Protein AF-A0A939UIE0-F1 (afdb_monomer)

Structure (mmCIF, N/CA/C/O backbone):
data_AF-A0A939UIE0-F1
#
_entry.id   AF-A0A939UIE0-F1
#
loop_
_atom_site.group_PDB
_atom_site.id
_atom_site.type_symbol
_atom_site.label_atom_id
_atom_site.label_alt_id
_atom_site.label_comp_id
_atom_site.label_asym_id
_atom_site.label_entity_id
_atom_site.label_seq_id
_atom_site.pdbx_PDB_ins_code
_atom_site.Cartn_x
_atom_site.Cartn_y
_atom_site.Cartn_z
_atom_site.occupancy
_atom_site.B_iso_or_equiv
_atom_site.auth_seq_id
_atom_site.auth_comp_id
_atom_site.auth_asym_id
_atom_site.auth_atom_id
_atom_site.pdbx_PDB_model_num
ATOM 1 N N . MET A 1 1 ? 68.648 39.981 -64.982 1.00 43.91 1 MET A N 1
ATOM 2 C CA . MET A 1 1 ? 68.467 39.351 -63.657 1.00 43.91 1 MET A CA 1
ATOM 3 C C . MET A 1 1 ? 67.020 39.557 -63.240 1.00 43.91 1 MET A C 1
ATOM 5 O O . MET A 1 1 ? 66.694 40.631 -62.765 1.00 43.91 1 MET A O 1
ATOM 9 N N . GLU A 1 2 ? 66.158 38.562 -63.434 1.00 38.62 2 GLU A N 1
ATOM 10 C CA . GLU A 1 2 ? 64.819 38.537 -62.831 1.00 38.62 2 GLU A CA 1
ATOM 11 C C . GLU A 1 2 ? 64.709 37.262 -61.993 1.00 38.62 2 GLU A C 1
ATOM 13 O O . GLU A 1 2 ? 64.801 36.149 -62.512 1.00 38.62 2 GLU A O 1
ATOM 18 N N . LYS A 1 3 ? 64.583 37.426 -60.673 1.00 42.16 3 LYS A N 1
ATOM 19 C CA . LYS A 1 3 ? 64.311 36.334 -59.735 1.00 42.16 3 LYS A CA 1
ATOM 20 C C . LYS A 1 3 ? 62.809 36.043 -59.764 1.00 42.16 3 LYS A C 1
ATOM 22 O O . LYS A 1 3 ? 62.027 36.833 -59.247 1.00 42.16 3 LYS A O 1
ATOM 27 N N . LYS A 1 4 ? 62.412 34.894 -60.318 1.00 43.56 4 LYS A N 1
ATOM 28 C CA . LYS A 1 4 ? 61.080 34.313 -60.087 1.00 43.56 4 LYS A CA 1
ATOM 29 C C . LYS A 1 4 ? 61.020 33.780 -58.653 1.00 43.56 4 LYS A C 1
ATOM 31 O O . LYS A 1 4 ? 61.807 32.904 -58.299 1.00 43.56 4 LYS A O 1
ATOM 36 N N . SER A 1 5 ? 60.111 34.307 -57.831 1.00 42.16 5 SER A N 1
ATOM 37 C CA . SER A 1 5 ? 59.773 33.707 -56.540 1.00 42.16 5 SER A CA 1
ATOM 38 C C . SER A 1 5 ? 58.795 32.550 -56.762 1.00 42.16 5 SER A C 1
ATOM 40 O O . SER A 1 5 ? 57.800 32.678 -57.473 1.00 42.16 5 SER A O 1
ATOM 42 N N . ALA A 1 6 ? 59.110 31.391 -56.188 1.00 50.53 6 ALA A N 1
ATOM 43 C CA . ALA A 1 6 ? 58.202 30.258 -56.107 1.00 50.53 6 ALA A CA 1
ATOM 44 C C . ALA A 1 6 ? 57.393 30.377 -54.810 1.00 50.53 6 ALA A C 1
ATOM 46 O O . ALA A 1 6 ? 57.967 30.451 -53.723 1.00 50.53 6 ALA A O 1
ATOM 47 N N . THR A 1 7 ? 56.067 30.404 -54.911 1.00 41.59 7 THR A N 1
ATOM 48 C CA . THR A 1 7 ? 55.159 30.274 -53.767 1.00 41.59 7 THR A CA 1
ATOM 49 C C . THR A 1 7 ? 54.921 28.789 -53.456 1.00 41.59 7 THR A C 1
ATOM 51 O O . THR A 1 7 ? 54.685 28.003 -54.375 1.00 41.59 7 THR A O 1
ATOM 54 N N . PRO A 1 8 ? 54.979 28.357 -52.180 1.00 45.16 8 PRO A N 1
ATOM 55 C CA . PRO A 1 8 ? 54.772 26.961 -51.820 1.00 45.16 8 PRO A CA 1
ATOM 56 C C . PRO A 1 8 ? 53.276 26.626 -51.783 1.00 45.16 8 PRO A C 1
ATOM 58 O O . PRO A 1 8 ? 52.471 27.311 -51.150 1.00 45.16 8 PRO A O 1
ATOM 61 N N . ASN A 1 9 ? 52.911 25.536 -52.452 1.00 45.91 9 ASN A N 1
ATOM 62 C CA . ASN A 1 9 ? 51.557 24.999 -52.497 1.00 45.91 9 ASN A CA 1
ATOM 63 C C . ASN A 1 9 ? 51.215 24.339 -51.144 1.00 45.91 9 ASN A C 1
ATOM 65 O O . ASN A 1 9 ? 51.617 23.206 -50.879 1.00 45.91 9 ASN A O 1
ATOM 69 N N . LYS A 1 10 ? 50.503 25.048 -50.258 1.00 50.25 10 LYS A N 1
ATOM 70 C CA . LYS A 1 10 ? 49.969 24.478 -49.009 1.00 50.25 10 LYS A CA 1
ATOM 71 C C . LYS A 1 10 ? 48.769 23.580 -49.333 1.00 50.25 10 LYS A C 1
ATOM 73 O O . LYS A 1 10 ? 47.636 24.057 -49.376 1.00 50.25 10 LYS A O 1
ATOM 78 N N . ARG A 1 11 ? 48.996 22.274 -49.517 1.00 52.44 11 ARG A N 1
ATOM 79 C CA . ARG A 1 11 ? 47.924 21.277 -49.342 1.00 52.44 11 ARG A CA 1
ATOM 80 C C . ARG A 1 11 ? 47.427 21.397 -47.900 1.00 52.44 11 ARG A C 1
ATOM 82 O O . ARG A 1 11 ? 48.197 21.180 -46.970 1.00 52.44 11 ARG A O 1
ATOM 89 N N . LYS A 1 12 ? 46.170 21.808 -47.719 1.00 55.34 12 LYS A N 1
ATOM 90 C CA . LYS A 1 12 ? 45.514 21.799 -46.409 1.00 55.34 12 LYS A CA 1
ATOM 91 C C . LYS A 1 12 ? 45.376 20.341 -45.982 1.00 55.34 12 LYS A C 1
ATOM 93 O O . LYS A 1 12 ? 44.752 19.549 -46.681 1.00 55.34 12 LYS A O 1
ATOM 98 N N . ASP A 1 13 ? 46.019 19.991 -44.879 1.00 61.31 13 ASP A N 1
ATOM 99 C CA . ASP A 1 13 ? 45.935 18.662 -44.295 1.00 61.31 13 ASP A CA 1
ATOM 100 C C . ASP A 1 13 ? 44.546 18.501 -43.660 1.00 61.31 13 ASP A C 1
ATOM 102 O O . ASP A 1 13 ? 44.267 18.990 -42.566 1.00 61.31 13 ASP A O 1
ATOM 106 N N . HIS A 1 14 ? 43.625 17.904 -44.416 1.00 68.06 14 HIS A N 1
ATOM 107 C CA . HIS A 1 14 ? 42.239 17.686 -43.998 1.00 68.06 14 HIS A CA 1
ATOM 108 C C . HIS A 1 14 ? 42.095 16.510 -43.020 1.00 68.06 14 HIS A C 1
ATOM 110 O O . HIS A 1 14 ? 40.995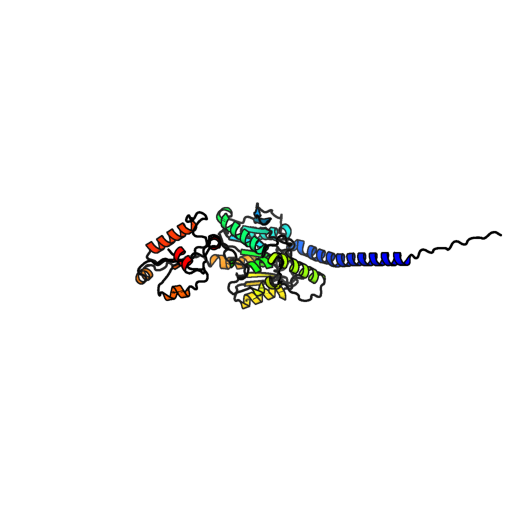 16.257 -42.533 1.00 68.06 14 HIS A O 1
ATOM 116 N N . THR A 1 15 ? 43.192 15.824 -42.690 1.00 71.62 15 THR A N 1
ATOM 117 C CA . THR A 1 15 ? 43.199 14.627 -41.842 1.00 71.62 15 THR A CA 1
ATOM 118 C C . THR A 1 15 ? 42.627 14.909 -40.452 1.00 71.62 15 THR A C 1
ATOM 120 O O . THR A 1 15 ? 41.775 14.163 -39.982 1.00 71.62 15 THR A O 1
ATOM 123 N N . ALA A 1 16 ? 42.988 16.034 -39.827 1.00 67.44 16 ALA A N 1
ATOM 124 C CA . ALA A 1 16 ? 42.465 16.404 -38.508 1.00 67.44 16 ALA A CA 1
ATOM 125 C C . ALA A 1 16 ? 40.949 16.681 -38.520 1.00 67.44 16 ALA A C 1
ATOM 127 O O . ALA A 1 16 ? 40.236 16.300 -37.593 1.00 67.44 16 ALA A O 1
ATOM 128 N N . LEU A 1 17 ? 40.442 17.299 -39.592 1.00 71.12 17 LEU A N 1
ATOM 129 C CA . LEU A 1 17 ? 39.013 17.579 -39.750 1.00 71.12 17 LEU A CA 1
ATOM 130 C C . LEU A 1 17 ? 38.220 16.288 -39.996 1.00 71.12 17 LEU A C 1
ATOM 132 O O . LEU A 1 17 ? 37.138 16.115 -39.444 1.00 71.12 17 LEU A O 1
ATOM 136 N N . ILE A 1 18 ? 38.776 15.365 -40.785 1.00 76.31 18 ILE A N 1
ATOM 137 C CA . ILE A 1 18 ? 38.171 14.056 -41.061 1.00 76.31 18 ILE A CA 1
ATOM 138 C C . ILE A 1 18 ? 38.116 13.205 -39.786 1.00 76.31 18 ILE A C 1
ATOM 140 O O . ILE A 1 18 ? 37.085 12.592 -39.514 1.00 76.31 18 ILE A O 1
ATOM 144 N N . VAL A 1 19 ? 39.174 13.208 -38.969 1.00 76.44 19 VAL A N 1
ATOM 145 C CA . VAL A 1 19 ? 39.199 12.500 -37.677 1.00 76.44 19 VAL A CA 1
ATOM 146 C C . VAL A 1 19 ? 38.157 13.076 -36.714 1.00 76.44 19 VAL A C 1
ATOM 148 O O . VAL A 1 19 ? 37.405 12.315 -36.110 1.00 76.44 19 VAL A O 1
ATOM 151 N N . LEU A 1 20 ? 38.043 14.405 -36.624 1.00 71.31 20 LEU A N 1
ATOM 152 C CA . LEU A 1 20 ? 37.055 15.062 -35.763 1.00 71.31 20 LEU A CA 1
ATOM 153 C C . LEU A 1 20 ? 35.611 14.761 -36.194 1.00 71.31 20 LEU A C 1
ATOM 155 O O . LEU A 1 20 ? 34.770 14.448 -35.354 1.00 71.31 20 LEU A O 1
ATOM 159 N N . LEU A 1 21 ? 35.324 14.817 -37.498 1.00 72.50 21 LEU A N 1
ATOM 160 C CA . LEU A 1 21 ? 34.000 14.491 -38.036 1.00 72.50 21 LEU A CA 1
ATOM 161 C C . LEU A 1 21 ? 33.652 13.011 -37.841 1.00 72.50 21 LEU A C 1
ATOM 163 O O . LEU A 1 21 ? 32.510 12.696 -37.522 1.00 72.50 21 LEU A O 1
ATOM 167 N N . SER A 1 22 ? 34.634 12.115 -37.969 1.00 76.25 22 SER A N 1
ATOM 168 C CA . SER A 1 22 ? 34.445 10.679 -37.724 1.00 76.25 22 SER A CA 1
ATOM 169 C C . SER A 1 22 ? 34.172 10.390 -36.245 1.00 76.25 22 SER A C 1
ATOM 171 O O . SER A 1 22 ? 33.303 9.583 -35.929 1.00 76.25 22 SER A O 1
ATOM 173 N N . PHE A 1 23 ? 34.856 11.090 -35.334 1.00 80.06 23 PHE A N 1
ATOM 174 C CA . PHE A 1 23 ? 34.614 10.987 -33.894 1.00 80.06 23 PHE A CA 1
ATOM 175 C C . PHE A 1 23 ? 33.228 11.520 -33.509 1.00 80.06 23 PHE A C 1
ATOM 177 O O . PHE A 1 23 ? 32.489 10.846 -32.800 1.00 80.06 23 PHE A O 1
ATOM 184 N N . LEU A 1 24 ? 32.827 12.685 -34.030 1.00 71.88 24 LEU A N 1
ATOM 185 C CA . LEU A 1 24 ? 31.486 13.237 -33.804 1.00 71.88 24 LEU A CA 1
ATOM 186 C C . LEU A 1 24 ? 30.391 12.323 -34.364 1.00 71.88 24 LEU A C 1
ATOM 188 O O . LEU A 1 24 ? 29.389 12.102 -33.693 1.00 71.88 24 LEU A O 1
ATOM 192 N N . ALA A 1 25 ? 30.591 11.747 -35.552 1.00 69.44 25 ALA A N 1
ATOM 193 C CA . ALA A 1 25 ? 29.661 10.778 -36.123 1.00 69.44 25 ALA A CA 1
ATOM 194 C C . ALA A 1 25 ? 29.561 9.507 -35.265 1.00 69.44 25 ALA A C 1
ATOM 196 O O . ALA A 1 25 ? 28.459 9.011 -35.059 1.00 69.44 25 ALA A O 1
ATOM 197 N N . ALA A 1 26 ? 30.677 9.016 -34.716 1.00 69.00 26 ALA A N 1
ATOM 198 C CA . ALA A 1 26 ? 30.684 7.874 -33.803 1.00 69.00 26 ALA A CA 1
ATOM 199 C C . ALA A 1 26 ? 29.978 8.185 -32.475 1.00 69.00 26 ALA A C 1
ATOM 201 O O . ALA A 1 26 ? 29.228 7.349 -31.987 1.00 69.00 26 ALA A O 1
ATOM 202 N N . VAL A 1 27 ? 30.152 9.389 -31.919 1.00 68.56 27 VAL A N 1
ATOM 203 C CA . VAL A 1 27 ? 29.450 9.834 -30.702 1.00 68.56 27 VAL A CA 1
ATOM 204 C C . VAL A 1 27 ? 27.955 9.999 -30.960 1.00 68.56 27 VAL A C 1
ATOM 206 O O . VAL A 1 27 ? 27.151 9.527 -30.168 1.00 68.56 27 VAL A O 1
ATOM 209 N N . VAL A 1 28 ? 27.557 10.612 -32.077 1.00 64.44 28 VAL A N 1
ATOM 210 C CA . VAL A 1 28 ? 26.140 10.748 -32.451 1.00 64.44 28 VAL A CA 1
ATOM 211 C C . VAL A 1 28 ? 25.520 9.380 -32.723 1.00 64.44 28 VAL A C 1
ATOM 213 O O . VAL A 1 28 ? 24.414 9.122 -32.264 1.00 64.44 28 VAL A O 1
ATOM 216 N N . TRP A 1 29 ? 26.227 8.479 -33.406 1.00 58.03 29 TRP A N 1
ATOM 217 C CA . TRP A 1 29 ? 25.766 7.109 -33.624 1.00 58.03 29 TRP A CA 1
ATOM 218 C C . TRP A 1 29 ? 25.666 6.335 -32.308 1.00 58.03 29 TRP A C 1
ATOM 220 O O . TRP A 1 29 ? 24.660 5.680 -32.079 1.00 58.03 29 TRP A O 1
ATOM 230 N N . TYR A 1 30 ? 26.635 6.479 -31.402 1.00 60.88 30 TYR A N 1
ATOM 231 C CA . TYR A 1 30 ? 26.580 5.910 -30.056 1.00 60.88 30 TYR A CA 1
ATOM 232 C C . TYR A 1 30 ? 25.401 6.467 -29.254 1.00 60.88 30 TYR A C 1
ATOM 234 O O . TYR A 1 30 ? 24.672 5.692 -28.657 1.00 60.88 30 TYR A O 1
ATOM 242 N N . ILE A 1 31 ? 25.135 7.775 -29.303 1.00 59.53 31 ILE A N 1
ATOM 243 C CA . ILE A 1 31 ? 23.958 8.384 -28.668 1.00 59.53 31 ILE A CA 1
ATOM 244 C C . ILE A 1 31 ? 22.672 7.856 -29.306 1.00 59.53 31 ILE A C 1
ATOM 246 O O . ILE A 1 31 ? 21.764 7.495 -28.579 1.00 59.53 31 ILE A O 1
ATOM 250 N N . ILE A 1 32 ? 22.578 7.744 -30.634 1.00 57.12 32 ILE A N 1
ATOM 251 C CA . ILE A 1 32 ? 21.391 7.202 -31.318 1.00 57.12 32 ILE A CA 1
ATOM 252 C C . ILE A 1 32 ? 21.191 5.720 -30.992 1.00 57.12 32 ILE A C 1
ATOM 254 O O . ILE A 1 32 ? 20.056 5.296 -30.813 1.00 57.12 32 ILE A O 1
ATOM 258 N N . VAL A 1 33 ? 22.260 4.932 -30.890 1.00 52.91 33 VAL A N 1
ATOM 259 C CA . VAL A 1 33 ? 22.197 3.521 -30.497 1.00 52.91 33 VAL A CA 1
ATOM 260 C C . VAL A 1 33 ? 21.832 3.409 -29.021 1.00 52.91 33 VAL A C 1
ATOM 262 O O . VAL A 1 33 ? 20.896 2.696 -28.704 1.00 52.91 33 VAL A O 1
ATOM 265 N N . CYS A 1 34 ? 22.456 4.157 -28.114 1.00 46.97 34 CYS A N 1
ATOM 266 C CA . CYS A 1 34 ? 22.092 4.172 -26.697 1.00 46.97 34 CYS A CA 1
ATOM 267 C C . CYS A 1 34 ? 20.659 4.677 -26.482 1.00 46.97 34 CYS A C 1
ATOM 269 O O . CYS A 1 34 ? 19.905 4.060 -25.736 1.00 46.97 34 CYS A O 1
ATOM 271 N N . CYS A 1 35 ? 20.241 5.739 -27.173 1.00 48.47 35 CYS A N 1
ATOM 272 C CA . CYS A 1 35 ? 18.873 6.249 -27.140 1.00 48.47 35 CYS A CA 1
ATOM 273 C C . CYS A 1 35 ? 17.898 5.281 -27.812 1.00 48.47 35 CYS A C 1
ATOM 275 O O . CYS A 1 35 ? 16.803 5.120 -27.314 1.00 48.47 35 CYS A O 1
ATOM 277 N N . GLY A 1 36 ? 18.261 4.603 -28.901 1.00 41.66 36 GLY A N 1
ATOM 278 C CA . GLY A 1 36 ? 17.398 3.654 -29.613 1.00 41.66 36 GLY A CA 1
ATOM 279 C C . GLY A 1 36 ? 17.245 2.314 -28.889 1.00 41.66 36 GLY A C 1
ATOM 280 O O . GLY A 1 36 ? 16.146 1.770 -28.829 1.00 41.66 36 GLY A O 1
ATOM 281 N N . VAL A 1 37 ? 18.323 1.822 -28.275 1.00 46.41 37 VAL A N 1
ATOM 282 C CA . VAL A 1 37 ? 18.352 0.622 -27.422 1.00 46.41 37 VAL A CA 1
ATOM 283 C C . VAL A 1 37 ? 17.622 0.872 -26.098 1.00 46.41 37 VAL A C 1
ATOM 285 O O . VAL A 1 37 ? 17.122 -0.075 -25.508 1.00 46.41 37 VAL A O 1
ATOM 288 N N . THR A 1 38 ? 17.474 2.127 -25.660 1.00 45.00 38 THR A N 1
ATOM 289 C CA . THR A 1 38 ? 16.629 2.494 -24.507 1.00 45.00 38 THR A CA 1
ATOM 290 C C . THR A 1 38 ? 15.185 2.829 -24.903 1.00 45.00 38 THR A C 1
ATOM 292 O O . THR A 1 38 ? 14.260 2.388 -24.229 1.00 45.00 38 THR A O 1
ATOM 295 N N . PHE A 1 39 ? 14.944 3.532 -26.017 1.00 40.16 39 PHE A N 1
ATOM 296 C CA . PHE A 1 39 ? 13.598 3.966 -26.426 1.00 40.16 39 PHE A CA 1
ATOM 297 C C . PHE A 1 39 ? 12.710 2.843 -26.953 1.00 40.16 39 PHE A C 1
ATOM 299 O O . PHE A 1 39 ? 11.522 2.829 -26.651 1.00 40.16 39 PHE A O 1
ATOM 306 N N . ILE A 1 40 ? 13.234 1.935 -27.781 1.00 40.38 40 ILE A N 1
ATOM 307 C CA . ILE A 1 40 ? 12.422 0.889 -28.424 1.00 40.38 40 ILE A CA 1
ATOM 308 C C . ILE A 1 40 ? 11.842 -0.101 -27.396 1.00 40.38 40 ILE A C 1
ATOM 310 O O . ILE A 1 40 ? 10.636 -0.343 -27.439 1.00 40.38 40 ILE A O 1
ATOM 314 N N . PRO A 1 41 ? 12.622 -0.634 -26.441 1.00 42.69 41 PRO A N 1
ATOM 315 C CA . PRO A 1 41 ? 12.074 -1.518 -25.418 1.00 42.69 41 PRO A CA 1
ATOM 316 C C . PRO A 1 41 ? 11.239 -0.766 -24.368 1.00 42.69 41 PRO A C 1
ATOM 318 O O . PRO A 1 41 ? 10.233 -1.308 -23.916 1.00 42.69 41 PRO A O 1
ATOM 321 N N . MET A 1 42 ? 11.539 0.508 -24.076 1.00 39.12 42 MET A N 1
ATOM 322 C CA . MET A 1 42 ? 10.643 1.372 -23.291 1.00 39.12 42 MET A CA 1
ATOM 323 C C . MET A 1 42 ? 9.288 1.556 -23.997 1.00 39.12 42 MET A C 1
ATOM 325 O O . MET A 1 42 ? 8.242 1.437 -23.369 1.00 39.12 42 MET A O 1
ATOM 329 N N . LEU A 1 43 ? 9.274 1.762 -25.318 1.00 35.94 43 LEU A N 1
ATOM 330 C CA . LEU A 1 43 ? 8.050 1.821 -26.124 1.00 35.94 43 LEU A CA 1
ATOM 331 C C . LEU A 1 43 ? 7.318 0.475 -26.184 1.00 35.94 43 LEU A C 1
ATOM 333 O O . LEU A 1 43 ? 6.091 0.470 -26.156 1.00 35.94 43 LEU A O 1
ATOM 337 N N . GLN A 1 44 ? 8.032 -0.654 -26.235 1.00 36.31 44 GLN A N 1
ATOM 338 C CA . GLN A 1 44 ? 7.417 -1.983 -26.188 1.00 36.31 44 GLN A CA 1
ATOM 339 C C . GLN A 1 44 ? 6.768 -2.261 -24.823 1.00 36.31 44 GLN A C 1
ATOM 341 O O . GLN A 1 44 ? 5.601 -2.654 -24.813 1.00 36.31 44 GLN A O 1
ATOM 346 N N . MET A 1 45 ? 7.430 -1.939 -23.702 1.00 41.94 45 MET A N 1
ATOM 347 C CA . MET A 1 45 ? 6.818 -1.935 -22.359 1.00 41.94 45 MET A CA 1
ATOM 348 C C . MET A 1 45 ? 5.583 -1.024 -22.293 1.00 41.94 45 MET A C 1
ATOM 350 O O . MET A 1 45 ? 4.535 -1.425 -21.797 1.00 41.94 45 MET A O 1
ATOM 354 N N . LEU A 1 46 ? 5.662 0.181 -22.866 1.00 38.59 46 LEU A N 1
ATOM 355 C CA . LEU A 1 46 ? 4.546 1.133 -22.920 1.00 38.59 46 LEU A CA 1
ATOM 356 C C . LEU A 1 46 ? 3.417 0.724 -23.892 1.00 38.59 46 LEU A C 1
ATOM 358 O O . LEU A 1 46 ? 2.347 1.342 -23.873 1.00 38.59 46 LEU A O 1
ATOM 362 N N . SER A 1 47 ? 3.644 -0.258 -24.776 1.00 36.69 47 SER A N 1
ATOM 363 C CA . SER A 1 47 ? 2.688 -0.676 -25.817 1.00 36.69 47 SER A CA 1
ATOM 364 C C . SER A 1 47 ? 1.873 -1.918 -25.453 1.00 36.69 47 SER A C 1
ATOM 366 O O . SER A 1 47 ? 0.717 -1.998 -25.860 1.00 36.69 47 SER A O 1
ATOM 368 N N . VAL A 1 48 ? 2.427 -2.848 -24.663 1.00 39.38 48 VAL A N 1
ATOM 369 C CA . VAL A 1 48 ? 1.759 -4.117 -24.310 1.00 39.38 48 VAL A CA 1
ATOM 370 C C . VAL A 1 48 ? 0.743 -3.942 -23.162 1.00 39.38 48 VAL A C 1
ATOM 372 O O . VAL A 1 48 ? -0.220 -4.697 -23.089 1.00 39.38 48 VAL A O 1
ATOM 375 N N . ASN A 1 49 ? 0.854 -2.883 -22.348 1.00 49.03 49 ASN A N 1
ATOM 376 C CA . ASN A 1 49 ? 0.014 -2.686 -21.151 1.00 49.03 49 ASN A CA 1
ATOM 377 C C . ASN A 1 49 ? -1.217 -1.787 -21.309 1.00 49.03 49 ASN A C 1
ATOM 379 O O . ASN A 1 49 ? -2.058 -1.738 -20.415 1.00 49.03 49 ASN A O 1
ATOM 383 N N . ARG A 1 50 ? -1.380 -1.061 -22.425 1.00 49.59 50 ARG A N 1
ATOM 384 C CA . ARG A 1 50 ? -2.466 -0.059 -22.503 1.00 49.59 50 ARG A CA 1
ATOM 385 C C . ARG A 1 50 ? -3.871 -0.652 -22.471 1.00 49.59 50 ARG A C 1
ATOM 387 O O . ARG A 1 50 ? -4.799 0.080 -22.151 1.00 49.59 50 ARG A O 1
ATOM 394 N N . THR A 1 51 ? -4.050 -1.914 -22.847 1.00 51.78 51 THR A N 1
ATOM 395 C CA . THR A 1 51 ? -5.358 -2.585 -22.822 1.00 51.78 51 THR A CA 1
ATOM 396 C C . THR A 1 51 ? -5.666 -3.230 -21.476 1.00 51.78 51 THR A C 1
ATOM 398 O O . THR A 1 51 ? -6.805 -3.127 -21.042 1.00 51.78 51 THR A O 1
ATOM 401 N N . ALA A 1 52 ? -4.676 -3.817 -20.797 1.00 54.59 52 ALA A N 1
ATOM 402 C CA . ALA A 1 52 ? -4.885 -4.499 -19.515 1.00 54.59 52 ALA A CA 1
ATOM 403 C C . ALA A 1 52 ? -5.161 -3.520 -18.356 1.00 54.59 52 ALA A C 1
ATOM 405 O O . ALA A 1 52 ? -5.962 -3.821 -17.475 1.00 54.59 52 ALA A O 1
ATOM 406 N N . CYS A 1 53 ? -4.580 -2.312 -18.399 1.00 58.22 53 CYS A N 1
ATOM 407 C CA . CYS A 1 53 ? -4.821 -1.264 -17.397 1.00 58.22 53 CYS A CA 1
ATOM 408 C C . CYS A 1 53 ? -6.139 -0.495 -17.582 1.00 58.22 53 CYS A C 1
ATOM 410 O O . CYS A 1 53 ? -6.490 0.324 -16.735 1.00 58.22 53 CYS A O 1
ATOM 412 N N . ARG A 1 54 ? -6.843 -0.656 -18.710 1.00 65.75 54 ARG A N 1
ATOM 413 C CA . ARG A 1 54 ? -7.997 0.194 -19.032 1.00 65.75 54 ARG A CA 1
ATOM 414 C C . ARG A 1 54 ? -9.265 -0.337 -18.403 1.00 65.75 54 ARG A C 1
ATOM 416 O O . ARG A 1 54 ? -9.717 -1.413 -18.770 1.00 65.75 54 ARG A O 1
ATOM 423 N N . PHE A 1 55 ? -9.902 0.493 -17.586 1.00 67.38 55 PHE A N 1
ATOM 424 C CA . PHE A 1 55 ? -11.267 0.238 -17.154 1.00 67.38 55 PHE A CA 1
ATOM 425 C C . PHE A 1 55 ? -12.196 0.083 -18.377 1.00 67.38 55 PHE A C 1
ATOM 427 O O . PHE A 1 55 ? -12.105 0.888 -19.318 1.00 67.38 55 PHE A O 1
ATOM 434 N N . PRO A 1 56 ? -13.075 -0.935 -18.411 1.00 67.50 56 PRO A N 1
ATOM 435 C CA . PRO A 1 56 ? -13.989 -1.145 -19.521 1.00 67.50 56 PRO A CA 1
ATOM 436 C C . PRO A 1 56 ? -15.092 -0.082 -19.483 1.00 67.50 56 PRO A C 1
ATOM 438 O O . PRO A 1 56 ? -16.121 -0.241 -18.838 1.00 67.50 56 PRO A O 1
ATOM 441 N N . GLY A 1 57 ? -14.884 1.032 -20.185 1.00 68.88 57 GLY A N 1
ATOM 442 C CA . GLY A 1 57 ? -15.867 2.110 -20.260 1.00 68.88 57 GLY A CA 1
ATOM 443 C C . GLY A 1 57 ? -15.244 3.497 -20.327 1.00 68.88 57 GLY A C 1
ATOM 444 O O . GLY A 1 57 ? -14.082 3.674 -20.699 1.00 68.88 57 GLY A O 1
ATOM 445 N N . LYS A 1 58 ? -16.050 4.512 -20.003 1.00 76.00 58 LYS A N 1
ATOM 446 C CA . LYS A 1 58 ? -15.558 5.881 -19.863 1.00 76.00 58 LYS A CA 1
ATOM 447 C C . LYS A 1 58 ? -14.850 5.989 -18.520 1.00 76.00 58 LYS A C 1
ATOM 449 O O . LYS A 1 58 ? -15.492 5.832 -17.494 1.00 76.00 58 LYS A O 1
ATOM 454 N N . GLN A 1 59 ? -13.568 6.331 -18.554 1.00 76.50 59 GLN A N 1
ATOM 455 C CA . GLN A 1 59 ? -12.826 6.631 -17.341 1.00 76.50 59 GLN A CA 1
ATOM 456 C C . GLN A 1 59 ? -13.463 7.826 -16.621 1.00 76.50 59 GLN A C 1
ATOM 458 O O . GLN A 1 59 ? -13.578 8.926 -17.177 1.00 76.50 59 GLN A O 1
ATOM 463 N N . GLU A 1 60 ? -13.891 7.588 -15.392 1.00 83.25 60 GLU A N 1
ATOM 464 C CA . GLU A 1 60 ? -14.405 8.609 -14.489 1.00 83.25 60 GLU A CA 1
ATOM 465 C C . GLU A 1 60 ? -13.283 9.489 -13.928 1.00 83.25 60 GLU A C 1
ATOM 467 O O . GLU A 1 60 ? -12.103 9.124 -13.906 1.00 83.25 60 GLU A O 1
ATOM 472 N N . LYS A 1 61 ? -13.666 10.697 -13.518 1.00 88.50 61 LYS A N 1
ATOM 473 C CA . LYS A 1 61 ? -12.788 11.642 -12.826 1.00 88.50 61 LYS A CA 1
ATOM 474 C C . LYS A 1 61 ? -13.077 11.559 -11.330 1.00 88.50 61 LYS A C 1
ATOM 476 O O . LYS A 1 61 ? -14.219 11.255 -10.991 1.00 88.50 61 LYS A O 1
ATOM 481 N N . PRO A 1 62 ? -12.098 11.871 -10.467 1.00 94.19 62 PRO A N 1
ATOM 482 C CA . PRO A 1 62 ? -12.376 11.966 -9.042 1.00 94.19 62 PRO A CA 1
ATOM 483 C C . PRO A 1 62 ? -13.456 13.012 -8.775 1.00 94.19 62 PRO A C 1
ATOM 485 O O . PRO A 1 62 ? -13.529 14.027 -9.477 1.00 94.19 62 PRO A O 1
ATOM 488 N N . GLU A 1 63 ? -14.268 12.761 -7.752 1.00 94.12 63 GLU A N 1
ATOM 489 C CA . GLU A 1 63 ? -15.260 13.723 -7.273 1.00 94.12 63 GLU A CA 1
ATOM 490 C C . GLU A 1 63 ? -14.555 14.943 -6.676 1.00 94.12 63 GLU A C 1
ATOM 492 O O . GLU A 1 63 ? -14.873 16.087 -7.004 1.00 94.12 63 GLU A O 1
ATOM 497 N N . GLU A 1 64 ? -13.528 14.686 -5.866 1.00 95.75 64 GLU A N 1
ATOM 498 C CA . GLU A 1 64 ? -12.719 15.712 -5.222 1.00 95.75 64 GLU A CA 1
ATOM 499 C C . GLU A 1 64 ? -11.231 15.378 -5.291 1.00 95.75 64 GLU A C 1
ATOM 501 O O . GLU A 1 64 ? -10.830 14.214 -5.307 1.00 95.75 64 GLU A O 1
ATOM 506 N N . VAL A 1 65 ? -10.397 16.418 -5.312 1.00 97.38 65 VAL A N 1
ATOM 507 C CA . VAL A 1 65 ? -8.948 16.272 -5.176 1.00 97.38 65 VAL A CA 1
ATOM 508 C C . VAL A 1 65 ? -8.447 17.228 -4.110 1.00 97.38 65 VAL A C 1
ATOM 510 O O . VAL A 1 65 ? -8.606 18.443 -4.231 1.00 97.38 65 VAL A O 1
ATOM 513 N N . PHE A 1 66 ? -7.812 16.667 -3.092 1.00 97.12 66 PHE A N 1
ATOM 514 C CA . PHE A 1 66 ? -7.176 17.394 -2.004 1.00 97.12 66 PHE A CA 1
ATOM 515 C C . PHE A 1 66 ? -5.683 17.525 -2.292 1.00 97.12 66 PHE A C 1
ATOM 517 O O . PHE A 1 66 ? -5.078 16.597 -2.825 1.00 97.12 66 PHE A O 1
ATOM 524 N N . THR A 1 67 ? -5.094 18.665 -1.946 1.00 96.44 67 THR A N 1
ATOM 525 C CA . THR A 1 67 ? -3.648 18.897 -2.042 1.00 96.44 67 THR A CA 1
ATOM 526 C C . THR A 1 67 ? -3.138 19.215 -0.648 1.00 96.44 67 THR A C 1
ATOM 528 O O . THR A 1 67 ? -3.629 20.157 -0.026 1.00 96.44 67 THR A O 1
ATOM 531 N N . PHE A 1 68 ? -2.179 18.431 -0.170 1.00 92.06 68 PHE A N 1
ATOM 532 C CA . PHE A 1 68 ? -1.522 18.638 1.114 1.00 92.06 68 PHE A CA 1
ATOM 533 C C . PHE A 1 68 ? -0.424 19.696 1.002 1.00 92.06 68 PHE A C 1
ATOM 535 O O . PHE A 1 68 ? 0.068 19.985 -0.092 1.00 92.06 68 PHE A O 1
ATOM 542 N N . ASP A 1 69 ? 0.003 20.242 2.140 1.00 89.06 69 ASP A N 1
ATOM 543 C CA . ASP A 1 69 ? 1.083 21.237 2.190 1.00 89.06 69 ASP A CA 1
ATOM 544 C C . ASP A 1 69 ? 2.406 20.676 1.645 1.00 89.06 69 ASP A C 1
ATOM 546 O O . ASP A 1 69 ? 3.226 21.414 1.095 1.00 89.06 69 ASP A O 1
ATOM 550 N N . SER A 1 70 ? 2.596 19.355 1.737 1.00 85.00 70 SER A N 1
ATOM 551 C CA . SER A 1 70 ? 3.733 18.650 1.143 1.00 85.00 70 SER A CA 1
ATOM 552 C C . SER A 1 70 ? 3.744 18.698 -0.393 1.00 85.00 70 SER A C 1
ATOM 554 O O . SER A 1 70 ? 4.786 18.469 -1.010 1.00 85.00 70 SER A O 1
ATOM 556 N N . GLY A 1 71 ? 2.604 19.000 -1.020 1.00 89.50 71 GLY A N 1
ATOM 557 C CA . GLY A 1 71 ? 2.376 18.913 -2.460 1.00 89.50 71 GLY A CA 1
ATOM 558 C C . GLY A 1 71 ? 1.826 17.561 -2.921 1.00 89.50 71 GLY A C 1
ATOM 559 O O . GLY A 1 71 ? 1.456 17.443 -4.090 1.00 89.50 71 GLY A O 1
ATOM 560 N N . ALA A 1 72 ? 1.733 16.563 -2.035 1.00 94.50 72 ALA A N 1
ATOM 561 C CA . ALA A 1 72 ? 1.026 15.320 -2.327 1.00 94.50 72 ALA A CA 1
ATOM 562 C C . ALA A 1 72 ? -0.474 15.579 -2.522 1.00 94.50 72 ALA A C 1
ATOM 564 O O . ALA A 1 72 ? -1.038 16.530 -1.969 1.00 94.50 72 ALA A O 1
ATOM 565 N N . ARG A 1 73 ? -1.131 14.743 -3.332 1.00 97.75 73 ARG A N 1
ATOM 566 C CA . ARG A 1 73 ? -2.556 14.906 -3.652 1.00 97.75 73 ARG A CA 1
ATOM 567 C C . ARG A 1 73 ? -3.341 13.637 -3.384 1.00 97.75 73 ARG A C 1
ATOM 569 O O . ARG A 1 73 ? -2.872 12.542 -3.669 1.00 97.75 73 ARG A O 1
ATOM 576 N N . LEU A 1 74 ? -4.568 13.794 -2.902 1.00 98.56 74 LEU A N 1
ATOM 577 C CA . LEU A 1 74 ? -5.490 12.698 -2.632 1.00 98.56 74 LEU A CA 1
ATOM 578 C C . LEU A 1 74 ? -6.748 12.874 -3.479 1.00 98.56 74 LEU A C 1
ATOM 580 O O . LEU A 1 74 ? -7.488 13.840 -3.307 1.00 98.56 74 LEU A O 1
ATOM 584 N N . SER A 1 75 ? -6.975 11.961 -4.418 1.00 98.50 75 SER A N 1
ATOM 585 C CA . SER A 1 75 ? -8.156 11.966 -5.288 1.00 98.50 75 SER A CA 1
ATOM 586 C C . SER A 1 75 ? -9.223 11.032 -4.721 1.00 98.50 75 SER A C 1
ATOM 588 O O . SER A 1 75 ? -8.942 9.853 -4.529 1.00 98.50 75 SER A O 1
ATOM 590 N N . TYR A 1 76 ? -10.429 11.538 -4.475 1.00 97.75 76 TYR A N 1
ATOM 591 C CA . TYR A 1 76 ? -11.532 10.780 -3.887 1.00 97.75 76 TYR A CA 1
ATOM 592 C C . TYR A 1 76 ? -12.526 10.287 -4.942 1.00 97.75 76 TYR A C 1
ATOM 594 O O . TYR A 1 76 ? -12.944 11.035 -5.831 1.00 97.75 76 TYR A O 1
ATOM 602 N N . PHE A 1 77 ? -12.897 9.018 -4.808 1.00 95.81 77 PHE A N 1
ATOM 603 C CA . PHE A 1 77 ? -13.828 8.282 -5.648 1.00 95.81 77 PHE A CA 1
ATOM 604 C C . PHE A 1 77 ? -14.884 7.626 -4.737 1.00 95.81 77 PHE A C 1
ATOM 606 O O . PHE A 1 77 ? -14.560 6.656 -4.038 1.00 95.81 77 PHE A O 1
ATOM 613 N N . PRO A 1 78 ? -16.116 8.162 -4.672 1.00 92.44 78 PRO A N 1
ATOM 614 C CA . PRO A 1 78 ? -17.134 7.701 -3.731 1.00 92.44 78 PRO A CA 1
ATOM 615 C C . PRO A 1 78 ? -17.626 6.286 -4.055 1.00 92.44 78 PRO A C 1
ATOM 617 O O . PRO A 1 78 ? -17.953 5.972 -5.198 1.00 92.44 78 PRO A O 1
ATOM 620 N N . GLY A 1 79 ? -17.700 5.444 -3.024 1.00 88.56 79 GLY A N 1
ATOM 621 C CA . GLY A 1 79 ? -18.338 4.132 -3.087 1.00 88.56 79 GLY A CA 1
ATOM 622 C C . GLY A 1 79 ? -19.833 4.188 -2.785 1.00 88.56 79 GLY A C 1
ATOM 623 O O . GLY A 1 79 ? -20.439 5.260 -2.719 1.00 88.56 79 GLY A O 1
ATOM 624 N N . ASP A 1 80 ? -20.425 3.017 -2.555 1.00 80.12 80 ASP A N 1
ATOM 625 C CA . ASP A 1 80 ? -21.810 2.920 -2.103 1.00 80.12 80 ASP A CA 1
ATOM 626 C C . ASP A 1 80 ? -21.872 3.000 -0.571 1.00 80.12 80 ASP A C 1
ATOM 628 O O . ASP A 1 80 ? -21.611 2.028 0.149 1.00 80.12 80 ASP A O 1
ATOM 632 N N . THR A 1 81 ? -22.288 4.169 -0.081 1.00 67.38 81 THR A N 1
ATOM 633 C CA . THR A 1 81 ? -22.415 4.498 1.347 1.00 67.38 81 THR A CA 1
ATOM 634 C C . THR A 1 81 ? -23.431 3.637 2.099 1.00 67.38 81 THR A C 1
ATOM 636 O O . THR A 1 81 ? -23.469 3.665 3.328 1.00 67.38 81 THR A O 1
ATOM 639 N N . THR A 1 82 ? -24.268 2.872 1.392 1.00 59.34 82 THR A N 1
ATOM 640 C CA . THR A 1 82 ? -25.263 1.971 1.991 1.00 59.34 82 THR A CA 1
ATOM 641 C C . THR A 1 82 ? -24.765 0.537 2.140 1.00 59.34 82 THR A C 1
ATOM 643 O O . THR A 1 82 ? -25.371 -0.245 2.873 1.00 59.34 82 THR A O 1
ATOM 646 N N . ILE A 1 83 ? -23.664 0.193 1.465 1.00 59.19 83 ILE A N 1
ATOM 647 C CA . ILE A 1 83 ? -23.143 -1.173 1.401 1.00 59.19 83 ILE A CA 1
ATOM 648 C C . ILE A 1 83 ? -21.890 -1.306 2.266 1.00 59.19 83 ILE A C 1
ATOM 650 O O . ILE A 1 83 ? -21.779 -2.277 3.017 1.00 59.19 83 ILE A O 1
ATOM 654 N N . LYS A 1 84 ? -20.946 -0.356 2.176 1.00 62.41 84 LYS A N 1
ATOM 655 C CA . LYS A 1 84 ? -19.628 -0.464 2.819 1.00 62.41 84 LYS A CA 1
ATOM 656 C C . LYS A 1 84 ? -19.174 0.885 3.370 1.00 62.41 84 LYS A C 1
ATOM 658 O O . LYS A 1 84 ? -18.842 1.791 2.623 1.00 62.41 84 LYS A O 1
ATOM 663 N N . ASN A 1 85 ? -19.038 0.982 4.688 1.00 68.06 85 ASN A N 1
ATOM 664 C CA . ASN A 1 85 ? -18.391 2.113 5.358 1.00 68.06 85 ASN A CA 1
ATOM 665 C C . ASN A 1 85 ? -16.856 1.958 5.395 1.00 68.06 85 ASN A C 1
ATOM 667 O O . ASN A 1 85 ? -16.210 2.466 6.297 1.00 68.06 85 ASN A O 1
ATOM 671 N N . LYS A 1 86 ? -16.244 1.220 4.468 1.00 76.50 86 LYS A N 1
ATOM 672 C CA . LYS A 1 86 ? -14.798 0.947 4.453 1.00 76.50 86 LYS A CA 1
ATOM 673 C C . LYS A 1 86 ? -14.180 1.540 3.205 1.00 76.50 86 LYS A C 1
ATOM 675 O O . LYS A 1 86 ? -14.867 1.722 2.196 1.00 76.50 86 LYS A O 1
ATOM 680 N N . TYR A 1 87 ? -12.892 1.848 3.283 1.00 92.19 87 TYR A N 1
ATOM 681 C CA . TYR A 1 87 ? -12.193 2.506 2.191 1.00 92.19 87 TYR A CA 1
ATOM 682 C C . TYR A 1 87 ? -10.866 1.849 1.846 1.00 92.19 87 TYR A C 1
ATOM 684 O O . TYR A 1 87 ? -10.204 1.229 2.681 1.00 92.19 87 TYR A O 1
ATOM 692 N N . VAL A 1 88 ? -10.480 2.033 0.587 1.00 96.94 88 VAL A N 1
ATOM 693 C CA . VAL A 1 88 ? -9.196 1.605 0.046 1.00 96.94 88 VAL A CA 1
ATOM 694 C C . VAL A 1 88 ? -8.370 2.837 -0.301 1.00 96.94 88 VAL A C 1
ATOM 696 O O . VAL A 1 88 ? -8.852 3.736 -0.995 1.00 96.94 88 VAL A O 1
ATOM 699 N N . VAL A 1 89 ? -7.117 2.878 0.152 1.00 98.62 89 VAL A N 1
ATOM 700 C CA . VAL A 1 89 ? -6.137 3.869 -0.314 1.00 98.62 89 VAL A CA 1
ATOM 701 C C . VAL A 1 89 ? -5.236 3.212 -1.350 1.00 98.62 89 VAL A C 1
ATOM 703 O O . VAL A 1 89 ? -4.583 2.208 -1.078 1.00 98.62 89 VAL A O 1
ATOM 706 N N . ILE A 1 90 ? -5.218 3.778 -2.550 1.00 98.75 90 ILE A N 1
ATOM 707 C CA . ILE A 1 90 ? -4.511 3.271 -3.718 1.00 98.75 90 ILE A CA 1
ATOM 708 C C . ILE A 1 90 ? -3.235 4.086 -3.913 1.00 98.75 90 ILE A C 1
ATOM 710 O O . ILE A 1 90 ? -3.293 5.300 -4.119 1.00 98.75 90 ILE A O 1
ATOM 714 N N . CYS A 1 91 ? -2.097 3.401 -3.921 1.00 98.50 91 CYS A N 1
ATOM 715 C CA . CYS A 1 91 ? -0.775 3.931 -4.232 1.00 98.50 91 CYS A CA 1
ATOM 716 C C . CYS A 1 91 ? -0.349 3.419 -5.622 1.00 98.50 91 CYS A C 1
ATOM 718 O O . CYS A 1 91 ? 0.074 2.263 -5.747 1.00 98.50 91 CYS A O 1
ATOM 720 N N . PRO A 1 92 ? -0.467 4.238 -6.684 1.00 96.69 92 PRO A N 1
ATOM 721 C CA . PRO A 1 92 ? -0.064 3.847 -8.034 1.00 96.69 92 PRO A CA 1
ATOM 722 C C . PRO A 1 92 ? 1.446 3.626 -8.140 1.00 96.69 92 PRO A C 1
ATOM 724 O O . PRO A 1 92 ? 2.216 4.140 -7.340 1.00 96.69 92 PRO A O 1
ATOM 727 N N . GLY A 1 93 ? 1.887 2.922 -9.172 1.00 91.88 93 GLY A N 1
ATOM 728 C CA . GLY A 1 93 ? 3.287 2.766 -9.530 1.00 91.88 93 GLY A CA 1
ATOM 729 C C . GLY A 1 93 ? 3.851 3.942 -10.329 1.00 91.88 93 GLY A C 1
ATOM 730 O O . GLY A 1 93 ? 3.261 5.017 -10.459 1.00 91.88 93 GLY A O 1
ATOM 731 N N . GLY A 1 94 ? 5.017 3.709 -10.934 1.00 86.19 94 GLY A N 1
ATOM 732 C CA . GLY A 1 94 ? 5.782 4.722 -11.679 1.00 86.19 94 GLY A CA 1
ATOM 733 C C . GLY A 1 94 ? 7.251 4.834 -11.255 1.00 86.19 94 GLY A C 1
ATOM 734 O O . GLY A 1 94 ? 7.913 5.837 -11.529 1.00 86.19 94 GLY A O 1
ATOM 735 N N . GLY A 1 95 ? 7.773 3.795 -10.591 1.00 84.50 95 GLY A N 1
ATOM 736 C CA . GLY A 1 95 ? 9.203 3.630 -10.320 1.00 84.50 95 GLY A CA 1
ATOM 737 C C . GLY A 1 95 ? 9.807 4.678 -9.385 1.00 84.50 95 GLY A C 1
ATOM 738 O O . GLY A 1 95 ? 11.004 4.936 -9.478 1.00 84.50 95 GLY A O 1
ATOM 739 N N . TYR A 1 96 ? 8.985 5.343 -8.564 1.00 85.50 96 TYR A N 1
ATOM 740 C CA . TYR A 1 96 ? 9.363 6.535 -7.791 1.00 85.50 96 TYR A CA 1
ATOM 741 C C . TYR A 1 96 ? 9.909 7.697 -8.643 1.00 85.50 96 TYR A C 1
ATOM 743 O O . TYR A 1 96 ? 10.538 8.612 -8.117 1.00 85.50 96 TYR A O 1
ATOM 751 N N . VAL A 1 97 ? 9.651 7.699 -9.956 1.00 82.00 97 VAL A N 1
ATOM 752 C CA . VAL A 1 97 ? 9.976 8.808 -10.873 1.00 82.00 97 VAL A CA 1
ATOM 753 C C . VAL A 1 97 ? 8.744 9.676 -11.110 1.00 82.00 97 VAL A C 1
ATOM 755 O O . VAL A 1 97 ? 8.832 10.901 -11.127 1.00 82.00 97 VAL A O 1
ATOM 758 N N . VAL A 1 98 ? 7.597 9.024 -11.285 1.00 83.88 98 VAL A N 1
ATOM 759 C CA . VAL A 1 98 ? 6.271 9.622 -11.461 1.00 83.88 98 VAL A CA 1
ATOM 760 C C . VAL A 1 98 ? 5.251 8.805 -10.665 1.00 83.88 98 VAL A C 1
ATOM 762 O O . VAL A 1 98 ? 5.538 7.669 -10.295 1.00 83.88 98 VAL A O 1
ATOM 765 N N . CYS A 1 99 ? 4.058 9.357 -10.454 1.00 86.94 99 CYS A N 1
ATOM 766 C CA . CYS A 1 99 ? 2.900 8.616 -9.954 1.00 86.94 99 CYS A CA 1
ATOM 767 C C . CYS A 1 99 ? 1.911 8.405 -11.105 1.00 86.94 99 CYS A C 1
ATOM 769 O O . CYS A 1 99 ? 1.412 9.364 -11.695 1.00 86.94 99 CYS A O 1
ATOM 771 N N . SER A 1 100 ? 1.624 7.148 -11.445 1.00 88.31 100 SER A N 1
ATOM 772 C CA . SER A 1 100 ? 0.810 6.761 -12.611 1.00 88.31 100 SER A CA 1
ATOM 773 C C . SER A 1 100 ? -0.698 6.878 -12.340 1.00 88.31 100 SER A C 1
ATOM 775 O O . SER A 1 100 ? -1.470 5.954 -12.583 1.00 88.31 100 SER A O 1
ATOM 777 N N . VAL A 1 101 ? -1.130 8.026 -11.814 1.00 89.75 101 VAL A N 1
ATOM 778 C CA . VAL A 1 101 ? -2.485 8.261 -11.291 1.00 89.75 101 VAL A CA 1
ATOM 779 C C . VAL A 1 101 ? -3.561 8.048 -12.358 1.00 89.75 101 VAL A C 1
ATOM 781 O O . VAL A 1 101 ? -4.483 7.265 -12.151 1.00 89.75 101 VAL A O 1
ATOM 784 N N . GLU A 1 102 ? -3.442 8.692 -13.522 1.00 86.50 102 GLU A N 1
ATOM 785 C CA . GLU A 1 102 ? -4.475 8.596 -14.562 1.00 86.50 102 GLU A CA 1
ATOM 786 C C . GLU A 1 102 ? -4.497 7.232 -15.262 1.00 86.50 102 GLU A C 1
ATOM 788 O O . GLU A 1 102 ? -5.561 6.771 -15.669 1.00 86.50 102 GLU A O 1
ATOM 793 N N . SER A 1 103 ? -3.340 6.591 -15.439 1.00 82.75 103 SER A N 1
ATOM 794 C CA . SER A 1 103 ? -3.230 5.345 -16.205 1.00 82.75 103 SER A CA 1
ATOM 795 C C . SER A 1 103 ? -3.404 4.078 -15.372 1.00 82.75 103 SER A C 1
ATOM 797 O O . SER A 1 103 ? -3.705 3.038 -15.948 1.00 82.75 103 SER A O 1
ATOM 799 N N . GLU A 1 104 ? -3.191 4.150 -14.058 1.00 89.19 104 GLU A N 1
ATOM 800 C CA . GLU A 1 104 ? -3.271 3.008 -13.140 1.00 89.19 104 GLU A CA 1
ATOM 801 C C . GLU A 1 104 ? -4.200 3.308 -11.960 1.00 89.19 104 GLU A C 1
ATOM 803 O O . GLU A 1 104 ? -5.185 2.605 -11.774 1.00 89.19 104 GLU A O 1
ATOM 808 N N . GLY A 1 105 ? -3.976 4.402 -11.226 1.00 92.94 105 GLY A N 1
ATOM 809 C CA . GLY A 1 105 ? -4.761 4.718 -10.027 1.00 92.94 105 GLY A CA 1
ATOM 810 C C . GLY A 1 105 ? -6.269 4.876 -10.269 1.00 92.94 105 GLY A C 1
ATOM 811 O O . GLY A 1 105 ? -7.074 4.273 -9.567 1.00 92.94 105 GLY A O 1
ATOM 812 N N . TYR A 1 106 ? -6.673 5.666 -11.267 1.00 94.88 106 TYR A N 1
ATOM 813 C CA . TYR A 1 106 ? -8.090 5.955 -11.541 1.00 94.88 106 TYR A CA 1
ATOM 814 C C . TYR A 1 106 ? -8.885 4.745 -12.059 1.00 94.88 106 TYR A C 1
ATOM 816 O O . TYR A 1 106 ? -9.992 4.534 -11.564 1.00 94.8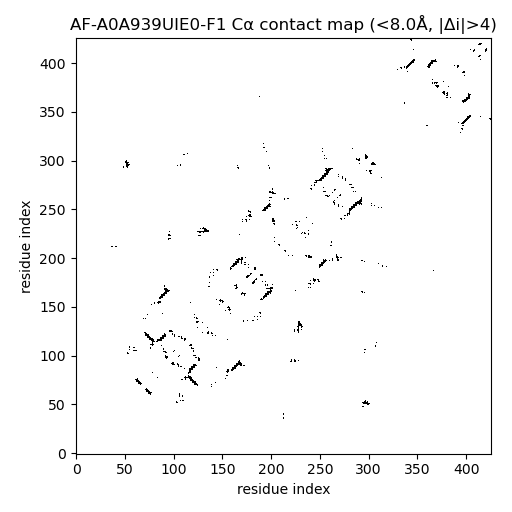8 106 TYR A O 1
ATOM 824 N N . PRO A 1 107 ? -8.371 3.930 -13.004 1.00 94.06 107 PRO A N 1
ATOM 825 C CA . PRO A 1 107 ? -9.014 2.666 -13.361 1.00 94.06 107 PRO A CA 1
ATOM 826 C C . PRO A 1 107 ? -9.217 1.728 -12.168 1.00 94.06 107 PRO A C 1
ATOM 828 O O . PRO A 1 107 ? -10.278 1.125 -12.047 1.00 94.06 107 PRO A O 1
ATOM 831 N N . ILE A 1 108 ? -8.229 1.632 -11.273 1.00 95.94 108 ILE A N 1
ATOM 832 C CA . ILE A 1 108 ? -8.328 0.798 -10.071 1.00 95.94 108 ILE A CA 1
ATOM 833 C C . ILE A 1 108 ? -9.378 1.355 -9.099 1.00 95.94 108 ILE A C 1
ATOM 835 O O . ILE A 1 108 ? -10.199 0.599 -8.589 1.00 95.94 108 ILE A O 1
ATOM 839 N N . ALA A 1 109 ? -9.417 2.673 -8.887 1.00 96.38 109 ALA A N 1
ATOM 840 C CA . ALA A 1 109 ? -10.423 3.306 -8.032 1.00 96.38 109 ALA A CA 1
ATOM 841 C C . ALA A 1 109 ? -11.857 3.071 -8.530 1.00 96.38 109 ALA A C 1
ATOM 843 O O . ALA A 1 109 ? -12.746 2.786 -7.733 1.00 96.38 109 ALA A O 1
ATOM 844 N N . GLN A 1 110 ? -12.067 3.124 -9.848 1.00 94.12 110 GLN A N 1
ATOM 845 C CA . GLN A 1 110 ? -13.360 2.808 -10.464 1.00 94.12 110 GLN A CA 1
ATOM 846 C C . GLN A 1 110 ? -13.765 1.354 -10.252 1.00 94.12 110 GLN A C 1
ATOM 848 O O . GLN A 1 110 ? -14.942 1.079 -10.028 1.00 94.12 110 GLN A O 1
ATOM 853 N N . GLU A 1 111 ? -12.809 0.428 -10.282 1.00 94.62 111 GLU A N 1
ATOM 854 C CA . GLU A 1 111 ? -13.099 -0.973 -9.992 1.00 94.62 111 GLU A CA 1
ATOM 855 C C . GLU A 1 111 ? -13.505 -1.173 -8.532 1.00 94.62 111 GLU A C 1
ATOM 857 O O . GLU A 1 111 ? -14.520 -1.808 -8.261 1.00 94.62 111 GLU A O 1
ATOM 862 N N . PHE A 1 112 ? -12.819 -0.528 -7.587 1.00 94.56 112 PHE A N 1
ATOM 863 C CA . PHE A 1 112 ? -13.246 -0.539 -6.188 1.00 94.56 112 PHE A CA 1
ATOM 864 C C . PHE A 1 112 ? -14.629 0.099 -5.981 1.00 94.56 112 PHE A C 1
ATOM 866 O O . PHE A 1 112 ? -15.445 -0.460 -5.249 1.00 94.56 112 PHE A O 1
ATOM 873 N N . ASN A 1 113 ? -14.949 1.206 -6.661 1.00 92.25 113 ASN A N 1
ATOM 874 C CA . ASN A 1 113 ? -16.295 1.791 -6.620 1.00 92.25 113 ASN A CA 1
ATOM 875 C C . ASN A 1 113 ? -17.358 0.852 -7.199 1.00 92.25 113 ASN A C 1
ATOM 877 O O . ASN A 1 113 ? -18.449 0.753 -6.641 1.00 92.25 113 ASN A O 1
ATOM 881 N N . ARG A 1 114 ? -17.048 0.123 -8.281 1.00 91.19 114 ARG A N 1
ATOM 882 C CA . ARG A 1 114 ? -17.942 -0.893 -8.862 1.00 91.19 114 ARG A CA 1
ATOM 883 C C . ARG A 1 114 ? -18.268 -2.005 -7.859 1.00 91.19 114 ARG A C 1
ATOM 885 O O . ARG A 1 114 ? -19.363 -2.562 -7.911 1.00 91.19 114 ARG A O 1
ATOM 892 N N . LEU A 1 115 ? -17.337 -2.307 -6.954 1.00 90.75 115 LEU A N 1
ATOM 893 C CA . LEU A 1 115 ? -17.510 -3.242 -5.836 1.00 90.75 115 LEU A CA 1
ATOM 894 C C . LEU A 1 115 ? -18.157 -2.606 -4.593 1.00 90.75 115 LEU A C 1
ATOM 896 O O . LEU A 1 115 ? -18.429 -3.303 -3.619 1.00 90.75 115 LEU A O 1
ATOM 900 N N . GLY A 1 116 ? -18.448 -1.304 -4.630 1.00 89.44 116 GLY A N 1
ATOM 901 C CA . GLY A 1 116 ? -19.122 -0.566 -3.564 1.00 89.44 116 GLY A CA 1
ATOM 902 C C . GLY A 1 116 ? -18.192 0.130 -2.569 1.00 89.44 116 GLY A C 1
ATOM 903 O O . GLY A 1 116 ? -18.691 0.722 -1.617 1.00 89.44 116 GLY A O 1
ATOM 904 N N . TYR A 1 117 ? -16.871 0.117 -2.767 1.00 91.44 117 TYR A N 1
ATOM 905 C CA . TYR A 1 117 ? -15.918 0.742 -1.841 1.00 91.44 117 TYR A CA 1
ATOM 906 C C . TYR A 1 117 ? -15.632 2.196 -2.149 1.00 91.44 117 TYR A C 1
ATOM 908 O O . TYR A 1 117 ? -15.510 2.589 -3.309 1.00 91.44 117 TYR A O 1
ATOM 916 N N . HIS A 1 118 ? -15.415 2.970 -1.089 1.00 93.94 118 HIS A N 1
ATOM 917 C CA . HIS A 1 118 ? -14.776 4.273 -1.195 1.00 93.94 118 HIS A CA 1
ATOM 918 C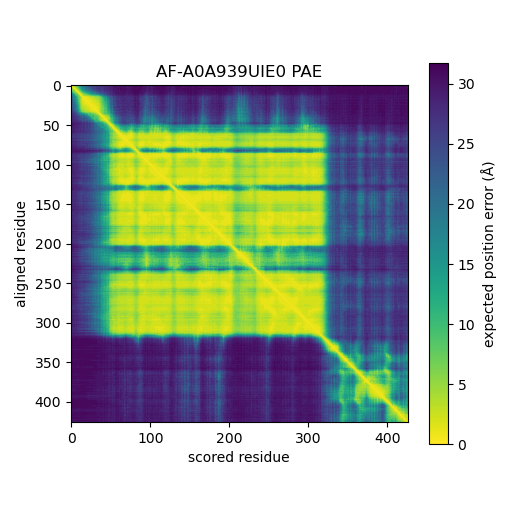 C . HIS A 1 118 ? -13.302 4.084 -1.552 1.00 93.94 118 HIS A C 1
ATOM 920 O O . HIS A 1 118 ? -12.591 3.320 -0.898 1.00 93.94 118 HIS A O 1
ATOM 926 N N . ALA A 1 119 ? -12.836 4.785 -2.580 1.00 97.00 119 ALA A N 1
ATOM 927 C CA . ALA A 1 119 ? -11.465 4.686 -3.053 1.00 97.00 119 ALA A CA 1
ATOM 928 C C . ALA A 1 119 ? -10.775 6.051 -3.009 1.00 97.00 119 ALA A C 1
ATOM 930 O O . ALA A 1 119 ? -11.331 7.075 -3.411 1.00 97.00 119 ALA A O 1
ATOM 931 N N . PHE A 1 120 ? -9.535 6.057 -2.535 1.00 98.50 120 PHE A N 1
ATOM 932 C CA . PHE A 1 120 ? -8.700 7.247 -2.454 1.00 98.50 120 PHE A CA 1
ATOM 933 C C . PHE A 1 120 ? -7.385 6.986 -3.174 1.00 98.50 120 PHE A C 1
ATOM 935 O O . PHE A 1 120 ? -6.626 6.118 -2.767 1.00 98.50 120 PHE A O 1
ATOM 942 N N . VAL A 1 121 ? -7.089 7.726 -4.239 1.00 98.69 121 VAL A N 1
ATOM 943 C CA . VAL A 1 121 ? -5.833 7.574 -4.986 1.00 98.69 121 VAL A CA 1
ATOM 944 C C . VAL A 1 121 ? -4.830 8.608 -4.503 1.00 98.69 121 VAL A C 1
ATOM 946 O O . VAL A 1 121 ? -5.066 9.811 -4.650 1.00 98.69 121 VAL A O 1
ATOM 949 N N . LEU A 1 122 ? -3.713 8.138 -3.950 1.00 98.62 122 LEU A N 1
ATOM 950 C CA . LEU A 1 122 ? -2.632 8.975 -3.451 1.00 98.62 122 LEU A CA 1
ATOM 951 C C . LEU A 1 122 ? -1.589 9.232 -4.546 1.00 98.62 122 LEU A C 1
ATOM 953 O O . LEU A 1 122 ? -0.869 8.335 -4.981 1.00 98.62 122 LEU A O 1
ATOM 957 N N . GLU A 1 123 ? -1.474 10.489 -4.958 1.00 96.81 123 GLU A N 1
ATOM 958 C CA . GLU A 1 123 ? -0.338 11.014 -5.711 1.00 96.81 123 GLU A CA 1
ATOM 959 C C . GLU A 1 123 ? 0.743 11.447 -4.709 1.00 96.81 123 GLU A C 1
ATOM 961 O O . GLU A 1 123 ? 0.800 12.605 -4.289 1.00 96.81 123 GLU A O 1
ATOM 966 N N . TYR A 1 124 ? 1.557 10.484 -4.272 1.00 95.38 124 TYR A N 1
ATOM 967 C CA . TYR A 1 124 ? 2.642 10.700 -3.312 1.00 95.38 124 TYR A CA 1
ATOM 968 C C . TYR A 1 124 ? 3.870 11.349 -3.969 1.00 95.38 124 TYR A C 1
ATOM 970 O O . TYR A 1 124 ? 4.040 11.320 -5.193 1.00 95.38 124 TYR A O 1
ATOM 978 N N . ARG A 1 125 ? 4.752 11.947 -3.161 1.00 91.62 125 ARG A N 1
ATOM 979 C CA . ARG A 1 125 ? 5.963 12.620 -3.653 1.00 91.62 125 ARG A CA 1
ATOM 980 C C . ARG A 1 125 ? 6.965 11.629 -4.252 1.00 91.62 125 ARG A C 1
ATOM 982 O O . ARG A 1 125 ? 7.302 10.610 -3.659 1.00 91.62 125 ARG A O 1
ATOM 989 N N . VAL A 1 126 ? 7.507 11.970 -5.420 1.00 86.62 126 VAL A N 1
ATOM 990 C CA . VAL A 1 126 ? 8.438 11.141 -6.213 1.00 86.62 126 VAL A CA 1
ATOM 991 C C . VAL A 1 126 ? 9.574 11.980 -6.809 1.00 86.62 126 VAL A C 1
ATOM 993 O O . VAL A 1 126 ? 9.577 13.204 -6.695 1.00 86.62 126 VAL A O 1
ATOM 996 N N . GLY A 1 127 ? 10.570 11.343 -7.430 1.00 73.06 127 GLY A N 1
ATOM 997 C CA . GLY A 1 127 ? 11.600 12.015 -8.233 1.00 73.06 127 GLY A CA 1
ATOM 998 C C . GLY A 1 127 ? 12.549 12.921 -7.442 1.00 73.06 127 GLY A C 1
ATOM 999 O O . GLY A 1 127 ? 13.130 13.847 -8.007 1.00 73.06 127 GLY A O 1
ATOM 1000 N N . GLY A 1 128 ? 12.694 12.692 -6.132 1.00 66.56 128 GLY A N 1
ATOM 1001 C CA . GLY A 1 128 ? 13.463 13.575 -5.251 1.00 66.56 128 GLY A CA 1
ATOM 1002 C C . GLY A 1 128 ? 12.808 14.942 -5.028 1.00 66.56 128 GLY A C 1
ATOM 1003 O O . GLY A 1 128 ? 13.506 15.906 -4.731 1.00 66.56 128 GLY A O 1
ATOM 1004 N N . ALA A 1 129 ? 11.480 15.039 -5.166 1.00 60.56 129 ALA A N 1
ATOM 1005 C CA . ALA A 1 129 ? 10.705 16.248 -4.865 1.00 60.56 129 ALA A CA 1
ATOM 1006 C C . ALA A 1 129 ? 10.792 16.698 -3.392 1.00 60.56 129 ALA A C 1
ATOM 1008 O O . ALA A 1 129 ? 10.282 17.760 -3.039 1.00 60.56 129 ALA A O 1
ATOM 1009 N N . SER A 1 130 ? 11.432 15.911 -2.526 1.00 63.09 130 SER A N 1
ATOM 1010 C CA . SER A 1 130 ? 11.702 16.264 -1.141 1.00 63.09 130 SER A CA 1
ATOM 1011 C C . SER A 1 130 ? 13.084 15.776 -0.715 1.00 63.09 130 SER A C 1
ATOM 1013 O O . SER A 1 130 ? 13.512 14.696 -1.113 1.00 63.09 130 SER A O 1
ATOM 1015 N N . ASP A 1 131 ? 13.744 16.568 0.131 1.00 62.97 131 ASP A N 1
ATOM 1016 C CA . ASP A 1 131 ? 14.905 16.142 0.922 1.00 62.97 131 ASP A CA 1
ATOM 1017 C C . ASP A 1 131 ? 14.476 15.439 2.231 1.00 62.97 131 ASP A C 1
ATOM 1019 O O . ASP A 1 131 ? 15.334 15.046 3.024 1.00 62.97 131 ASP A O 1
ATOM 1023 N N . SER A 1 132 ? 13.163 15.316 2.488 1.00 62.97 132 SER A N 1
ATOM 1024 C CA . SER A 1 132 ? 12.633 14.638 3.673 1.00 62.97 132 SER A CA 1
ATOM 1025 C C . SER A 1 132 ? 12.905 13.145 3.605 1.00 62.97 132 SER A C 1
ATOM 1027 O O . SER A 1 132 ? 12.695 12.499 2.577 1.00 62.97 132 SER A O 1
ATOM 1029 N N . PHE A 1 133 ? 13.327 12.608 4.741 1.00 71.38 133 PHE A N 1
ATOM 1030 C CA . PHE A 1 133 ? 13.351 11.177 4.981 1.00 71.38 133 PHE A CA 1
ATOM 1031 C C . PHE A 1 133 ? 11.910 10.654 4.888 1.00 71.38 133 PHE A C 1
ATOM 1033 O O . PHE A 1 133 ? 11.002 11.285 5.416 1.00 71.38 133 PHE A O 1
ATOM 1040 N N . HIS A 1 134 ? 11.711 9.550 4.177 1.00 80.31 134 HIS A N 1
ATOM 1041 C CA . HIS A 1 134 ? 10.449 8.823 4.045 1.00 80.31 134 HIS A CA 1
ATOM 1042 C C . HIS A 1 134 ? 9.267 9.621 3.479 1.00 80.31 134 HIS A C 1
ATOM 1044 O O . HIS A 1 134 ? 8.115 9.310 3.772 1.00 80.31 134 HIS A O 1
ATOM 1050 N N . ALA A 1 135 ? 9.524 10.592 2.595 1.00 88.31 135 ALA A N 1
ATOM 1051 C CA . ALA A 1 135 ? 8.481 11.465 2.052 1.00 88.31 135 ALA A CA 1
ATOM 1052 C C . ALA A 1 135 ? 7.214 10.729 1.540 1.00 88.31 135 ALA A C 1
ATOM 1054 O O . ALA A 1 135 ? 6.116 11.164 1.889 1.00 88.31 135 ALA A O 1
ATOM 1055 N N . PRO A 1 136 ? 7.307 9.612 0.785 1.00 92.25 136 PRO A N 1
ATOM 1056 C CA . PRO A 1 136 ? 6.126 8.846 0.380 1.00 92.25 136 PRO A CA 1
ATOM 1057 C C . PRO A 1 136 ? 5.339 8.212 1.541 1.00 92.25 136 PRO A C 1
ATOM 1059 O O . PRO A 1 136 ? 4.111 8.169 1.487 1.00 92.25 136 PRO A O 1
ATOM 1062 N N . LEU A 1 137 ? 6.023 7.716 2.580 1.00 93.25 137 LEU A N 1
ATOM 1063 C CA . LEU A 1 137 ? 5.379 7.136 3.767 1.00 93.25 137 LEU A CA 1
ATOM 1064 C C . LEU A 1 137 ? 4.684 8.232 4.588 1.00 93.25 137 LEU A C 1
ATOM 1066 O O . LEU A 1 137 ? 3.557 8.033 5.041 1.00 93.25 137 LEU A O 1
ATOM 1070 N N . ASP A 1 138 ? 5.308 9.410 4.703 1.00 92.56 138 ASP A N 1
ATOM 1071 C CA . ASP A 1 138 ? 4.710 10.577 5.358 1.00 92.56 138 ASP A CA 1
ATOM 1072 C C . ASP A 1 138 ? 3.412 11.001 4.662 1.00 92.56 138 ASP A C 1
ATOM 1074 O O . ASP A 1 138 ? 2.407 11.253 5.330 1.00 92.56 138 ASP A O 1
ATOM 1078 N N . ASP A 1 139 ? 3.426 11.036 3.324 1.00 95.88 139 ASP A N 1
ATOM 1079 C CA . ASP A 1 139 ? 2.263 11.395 2.508 1.00 95.88 139 ASP A CA 1
ATOM 1080 C C . ASP A 1 139 ? 1.125 10.379 2.684 1.00 95.88 139 ASP A C 1
ATOM 1082 O O . ASP A 1 139 ? -0.043 10.759 2.783 1.00 95.88 139 ASP A O 1
ATOM 1086 N N . LEU A 1 140 ? 1.454 9.084 2.759 1.00 98.00 140 LEU A N 1
ATOM 1087 C CA . LEU A 1 140 ? 0.472 8.029 2.999 1.00 98.00 140 LEU A CA 1
ATOM 1088 C C . LEU A 1 140 ? -0.139 8.132 4.401 1.00 98.00 140 LEU A C 1
ATOM 1090 O O . LEU A 1 140 ? -1.360 8.073 4.551 1.00 98.00 140 LEU A O 1
ATOM 1094 N N . ALA A 1 141 ? 0.686 8.364 5.421 1.00 95.38 141 ALA A N 1
ATOM 1095 C CA . ALA A 1 141 ? 0.212 8.578 6.781 1.00 95.38 141 ALA A CA 1
ATOM 1096 C C . ALA A 1 141 ? -0.665 9.835 6.906 1.00 95.38 141 ALA A C 1
ATOM 1098 O O . ALA A 1 141 ? -1.671 9.824 7.618 1.00 95.38 141 ALA A O 1
ATOM 1099 N N . GLU A 1 142 ? -0.300 10.928 6.228 1.00 95.25 142 GLU A N 1
ATOM 1100 C CA . GLU A 1 142 ? -1.095 12.159 6.188 1.00 95.25 142 GLU A CA 1
ATOM 1101 C C . GLU A 1 142 ? -2.440 11.939 5.495 1.00 95.25 142 GLU A C 1
ATOM 1103 O O . GLU A 1 142 ? -3.469 12.358 6.027 1.00 95.25 142 GLU A O 1
ATOM 1108 N N . ALA A 1 143 ? -2.456 11.210 4.377 1.00 98.12 143 ALA A N 1
ATOM 1109 C CA . ALA A 1 143 ? -3.685 10.854 3.681 1.00 98.12 143 ALA A CA 1
ATOM 1110 C C . ALA A 1 143 ? -4.634 10.033 4.564 1.00 98.12 143 ALA A C 1
ATOM 1112 O O . ALA A 1 143 ? -5.820 10.350 4.635 1.00 98.12 143 ALA A O 1
ATOM 1113 N N . ILE A 1 144 ? -4.123 9.028 5.284 1.00 97.31 144 ILE A N 1
ATOM 1114 C CA . ILE A 1 144 ? -4.937 8.211 6.196 1.00 97.31 144 ILE A CA 1
ATOM 1115 C C . ILE A 1 144 ? -5.515 9.071 7.325 1.00 97.31 144 ILE A C 1
ATOM 1117 O O . ILE A 1 144 ? -6.723 9.045 7.548 1.00 97.31 144 ILE A O 1
ATOM 1121 N N . ARG A 1 145 ? -4.693 9.909 7.977 1.00 91.88 145 ARG A N 1
ATOM 1122 C CA . ARG A 1 145 ? -5.175 10.839 9.017 1.00 91.88 145 ARG A CA 1
ATOM 1123 C C . ARG A 1 145 ? -6.241 11.792 8.491 1.00 91.88 145 ARG A C 1
ATOM 1125 O O . ARG A 1 145 ? -7.208 12.083 9.192 1.00 91.88 145 ARG A O 1
ATOM 1132 N N . PHE A 1 146 ? -6.061 12.295 7.273 1.00 93.12 146 PHE A N 1
ATOM 1133 C CA . PHE A 1 146 ? -7.025 13.180 6.638 1.00 93.12 146 PHE A CA 1
ATOM 1134 C C . PHE A 1 146 ? -8.365 12.476 6.403 1.00 93.12 146 PHE A C 1
ATOM 1136 O O . PHE A 1 146 ? -9.409 13.064 6.684 1.00 93.12 146 PHE A O 1
ATOM 1143 N N . ILE A 1 147 ? -8.349 11.228 5.928 1.00 94.44 147 ILE A N 1
ATOM 1144 C CA . ILE A 1 147 ? -9.568 10.434 5.729 1.00 94.44 147 ILE A CA 1
ATOM 1145 C C . ILE A 1 147 ? -10.247 10.164 7.074 1.00 94.44 147 ILE A C 1
ATOM 1147 O O . ILE A 1 147 ? -11.434 10.448 7.204 1.00 94.44 147 ILE A O 1
ATOM 1151 N N . ASP A 1 148 ? -9.500 9.719 8.086 1.00 86.25 148 ASP A N 1
ATOM 1152 C CA . ASP A 1 148 ? -10.032 9.421 9.421 1.00 86.25 148 ASP A CA 1
ATOM 1153 C C . ASP A 1 148 ? -10.666 10.650 10.083 1.00 86.25 148 ASP A C 1
ATOM 1155 O O . ASP A 1 148 ? -11.773 10.571 10.623 1.00 86.25 148 ASP A O 1
ATOM 1159 N N . TYR A 1 149 ? -10.011 11.811 9.989 1.00 84.81 149 TYR A N 1
ATOM 1160 C CA . TYR A 1 149 ? -10.538 13.078 10.500 1.00 84.81 149 TYR A CA 1
ATOM 1161 C C . TYR A 1 149 ? -11.835 13.509 9.796 1.00 84.81 149 TYR A C 1
ATOM 1163 O O . TYR A 1 149 ? -12.691 14.148 10.401 1.00 84.81 149 TYR A O 1
ATOM 1171 N N . ASN A 1 150 ? -11.992 13.149 8.521 1.00 83.25 150 ASN A N 1
ATOM 1172 C CA . ASN A 1 150 ? -13.166 13.458 7.705 1.00 83.25 150 ASN A CA 1
ATOM 1173 C C . ASN A 1 150 ? -14.078 12.230 7.506 1.00 83.25 150 ASN A C 1
ATOM 1175 O O . ASN A 1 150 ? -14.863 12.197 6.558 1.00 83.25 150 ASN A O 1
ATOM 1179 N N . SER A 1 151 ? -13.988 11.225 8.378 1.00 85.31 151 SER A N 1
ATOM 1180 C CA . SER A 1 151 ? -14.680 9.938 8.224 1.00 85.31 151 SER A CA 1
ATOM 1181 C C . SER A 1 151 ? -16.198 10.089 8.086 1.00 85.31 151 SER A C 1
ATOM 1183 O O . SER A 1 151 ? -16.778 9.544 7.147 1.00 85.31 151 SER A O 1
ATOM 1185 N N . ASP A 1 152 ? -16.821 10.937 8.910 1.00 78.62 152 ASP A N 1
ATOM 1186 C CA . ASP A 1 152 ? -18.251 11.270 8.814 1.00 78.62 152 ASP A CA 1
ATOM 1187 C C . ASP A 1 152 ? -18.623 11.860 7.445 1.00 78.62 152 ASP A C 1
ATOM 1189 O O . ASP A 1 152 ? -19.646 11.511 6.853 1.00 78.62 152 ASP A O 1
ATOM 1193 N N . ARG A 1 153 ? -17.769 12.742 6.911 1.00 84.12 153 ARG A N 1
ATOM 1194 C CA . ARG A 1 153 ? -17.984 13.402 5.617 1.00 84.12 153 ARG A CA 1
ATOM 1195 C C . ARG A 1 153 ? -17.899 12.408 4.465 1.00 84.12 153 ARG A C 1
ATOM 1197 O O . ARG A 1 153 ? -18.675 12.515 3.520 1.00 84.12 153 ARG A O 1
ATOM 1204 N N . PHE A 1 154 ? -16.955 11.477 4.530 1.00 83.50 154 PHE A N 1
ATOM 1205 C CA . PHE A 1 154 ? -16.799 10.443 3.511 1.00 83.50 154 PHE A CA 1
ATOM 1206 C C . PHE A 1 154 ? -17.734 9.247 3.729 1.00 83.50 154 PHE A C 1
ATOM 1208 O O . PHE A 1 154 ? -17.808 8.389 2.857 1.00 83.50 154 PHE A O 1
ATOM 1215 N N . CYS A 1 155 ? -18.467 9.213 4.850 1.00 82.69 155 CYS A N 1
ATOM 1216 C CA . CYS A 1 155 ? -19.300 8.087 5.276 1.00 82.69 155 CYS A CA 1
ATOM 1217 C C . CYS A 1 155 ? -18.502 6.776 5.401 1.00 82.69 155 CYS A C 1
ATOM 1219 O O . CYS A 1 155 ? -18.990 5.698 5.065 1.00 82.69 155 CYS A O 1
ATOM 1221 N N . VAL A 1 156 ? -17.270 6.877 5.907 1.00 83.56 156 VAL A N 1
ATOM 1222 C CA . VAL A 1 156 ? -16.369 5.741 6.143 1.00 83.56 156 VAL A CA 1
ATOM 1223 C C . VAL A 1 156 ? -16.087 5.560 7.635 1.00 83.56 156 VAL A C 1
ATOM 1225 O O . VAL A 1 156 ? -16.278 6.466 8.437 1.00 83.56 156 VAL A O 1
ATOM 1228 N N . GLN A 1 157 ? -15.614 4.384 8.025 1.00 80.56 157 GLN A N 1
ATOM 1229 C CA . GLN A 1 157 ? -15.240 4.013 9.378 1.00 80.56 157 GLN A CA 1
ATOM 1230 C C . GLN A 1 157 ? -13.768 4.344 9.607 1.00 80.56 157 GLN A C 1
ATOM 1232 O O . GLN A 1 157 ? -12.882 3.778 8.966 1.00 80.56 157 GLN A O 1
ATOM 1237 N N . ALA A 1 158 ? -13.512 5.242 10.556 1.00 81.31 158 ALA A N 1
ATOM 1238 C CA . ALA A 1 158 ? -12.161 5.683 10.871 1.00 81.31 158 ALA A CA 1
ATOM 1239 C C . ALA A 1 158 ? -11.260 4.525 11.340 1.00 81.31 158 ALA A C 1
ATOM 1241 O O . ALA A 1 158 ? -11.566 3.784 12.288 1.00 81.31 158 ALA A O 1
ATOM 1242 N N . GLY A 1 159 ? -10.103 4.410 10.698 1.00 81.50 159 GLY A N 1
ATOM 1243 C CA . GLY A 1 159 ? -9.067 3.443 11.008 1.00 81.50 159 GLY A CA 1
ATOM 1244 C C . GLY A 1 159 ? -9.384 2.004 10.598 1.00 81.50 159 GLY A C 1
ATOM 1245 O O . GLY A 1 159 ? -8.684 1.104 11.053 1.00 81.50 159 GLY A O 1
ATOM 1246 N N . VAL A 1 160 ? -10.405 1.775 9.763 1.00 84.00 160 VAL A N 1
ATOM 1247 C CA . VAL A 1 160 ? -10.661 0.475 9.121 1.00 84.00 160 VAL A CA 1
ATOM 1248 C C . VAL A 1 160 ? -10.519 0.636 7.615 1.00 84.00 160 VAL A C 1
ATOM 1250 O O . VAL A 1 160 ? -11.440 1.075 6.925 1.00 84.00 160 VAL A O 1
ATOM 1253 N N . TYR A 1 161 ? -9.332 0.300 7.120 1.00 92.25 161 TYR A N 1
ATOM 1254 C CA . TYR A 1 161 ? -8.941 0.578 5.747 1.00 92.25 161 TYR A CA 1
ATOM 1255 C C . TYR A 1 161 ? -8.010 -0.481 5.178 1.00 92.25 161 TYR A C 1
ATOM 1257 O O . TYR A 1 161 ? -7.280 -1.155 5.908 1.00 92.25 161 TYR A O 1
ATOM 1265 N N . THR A 1 162 ? -8.010 -0.557 3.854 1.00 95.94 162 THR A N 1
ATOM 1266 C CA . THR A 1 162 ? -7.142 -1.435 3.071 1.00 95.94 162 THR A CA 1
ATOM 1267 C C . THR A 1 162 ? -6.204 -0.586 2.228 1.00 95.94 162 THR A C 1
ATOM 1269 O O . THR A 1 162 ? -6.594 0.455 1.692 1.00 95.94 162 THR A O 1
ATOM 1272 N N . LEU A 1 163 ? -4.945 -0.998 2.124 1.00 98.50 163 LEU A N 1
ATOM 1273 C CA . LEU A 1 163 ? -3.971 -0.333 1.264 1.00 98.50 163 LEU A CA 1
ATOM 1274 C C . LEU A 1 163 ? -3.766 -1.153 -0.002 1.00 98.50 163 LEU A C 1
ATOM 1276 O O . LEU A 1 163 ? -3.530 -2.352 0.077 1.00 98.50 163 LEU A O 1
ATOM 1280 N N . CYS A 1 164 ? -3.818 -0.516 -1.166 1.00 98.69 164 CYS A N 1
ATOM 1281 C CA . CYS A 1 164 ? -3.614 -1.167 -2.454 1.00 98.69 164 CYS A CA 1
ATOM 1282 C C . CYS A 1 164 ? -2.458 -0.497 -3.199 1.00 98.69 164 CYS A C 1
ATOM 1284 O O . CYS A 1 164 ? -2.532 0.683 -3.532 1.00 98.69 164 CYS A O 1
ATOM 1286 N N . GLY A 1 165 ? -1.372 -1.223 -3.443 1.00 98.38 165 GLY A N 1
ATOM 1287 C CA . GLY A 1 165 ? -0.150 -0.686 -4.031 1.00 98.38 165 GLY A CA 1
ATOM 1288 C C . GLY A 1 165 ? 0.270 -1.419 -5.298 1.00 98.38 165 GLY A C 1
ATOM 1289 O O . GLY A 1 165 ? 0.192 -2.643 -5.368 1.00 98.38 165 GLY A O 1
ATOM 1290 N N . PHE A 1 166 ? 0.779 -0.672 -6.280 1.00 97.25 166 PHE A N 1
ATOM 1291 C CA . PHE A 1 166 ? 1.219 -1.205 -7.572 1.00 97.25 166 PHE A CA 1
ATOM 1292 C C . PHE A 1 166 ? 2.691 -0.935 -7.849 1.00 97.25 166 PHE A C 1
ATOM 1294 O O . PHE A 1 166 ? 3.112 0.218 -7.783 1.00 97.25 166 PHE A O 1
ATOM 1301 N N . SER A 1 167 ? 3.487 -1.945 -8.218 1.00 94.06 167 SER A N 1
ATOM 1302 C CA . SER A 1 167 ? 4.909 -1.746 -8.559 1.00 94.06 167 SER A CA 1
ATOM 1303 C C . SER A 1 167 ? 5.648 -0.969 -7.448 1.00 94.06 167 SER A C 1
ATOM 1305 O O . SER A 1 167 ? 5.698 -1.428 -6.307 1.00 94.06 167 SER A O 1
ATOM 1307 N N . ALA A 1 168 ? 6.159 0.235 -7.728 1.00 92.00 168 ALA A N 1
ATOM 1308 C CA . ALA A 1 168 ? 6.717 1.148 -6.723 1.00 92.00 168 ALA A CA 1
ATOM 1309 C C . ALA A 1 168 ? 5.712 1.573 -5.631 1.00 92.00 168 ALA A C 1
ATOM 1311 O O . ALA A 1 168 ? 6.088 1.684 -4.473 1.00 92.00 168 ALA A O 1
ATOM 1312 N N . GLY A 1 169 ? 4.433 1.763 -5.950 1.00 96.31 169 GLY A N 1
ATOM 1313 C CA . GLY A 1 169 ? 3.390 1.962 -4.942 1.00 96.31 169 GLY A CA 1
ATOM 1314 C C . GLY A 1 169 ? 3.119 0.696 -4.121 1.00 96.31 169 GLY A C 1
ATOM 1315 O O . GLY A 1 169 ? 2.723 0.784 -2.963 1.00 96.31 169 GLY A O 1
ATOM 1316 N N . GLY A 1 170 ? 3.401 -0.482 -4.688 1.00 97.19 170 GLY A N 1
ATOM 1317 C CA . GLY A 1 170 ? 3.410 -1.766 -3.982 1.00 97.19 170 GLY A CA 1
ATOM 1318 C C . GLY A 1 170 ? 4.548 -1.840 -2.968 1.00 97.19 170 GLY A C 1
ATOM 1319 O O . GLY A 1 170 ? 4.329 -2.283 -1.848 1.00 97.19 170 GLY A O 1
ATOM 1320 N N . ASN A 1 171 ? 5.726 -1.312 -3.317 1.00 95.62 171 ASN A N 1
ATOM 1321 C CA . ASN A 1 171 ? 6.811 -1.105 -2.357 1.00 95.62 171 ASN A CA 1
ATOM 1322 C C . ASN A 1 171 ? 6.385 -0.155 -1.232 1.00 95.62 171 ASN A C 1
ATOM 1324 O O . ASN A 1 171 ? 6.568 -0.486 -0.071 1.00 95.62 171 ASN A O 1
ATOM 1328 N N . LEU A 1 172 ? 5.774 0.991 -1.559 1.00 96.44 172 LEU A N 1
ATOM 1329 C CA . LEU A 1 172 ? 5.309 1.960 -0.562 1.00 96.44 172 LEU A CA 1
ATOM 1330 C C . LEU A 1 172 ? 4.330 1.326 0.434 1.00 96.44 172 LEU A C 1
ATOM 1332 O O . LEU A 1 172 ? 4.533 1.418 1.641 1.00 96.44 172 LEU A O 1
ATOM 1336 N N . VAL A 1 173 ? 3.289 0.664 -0.072 1.00 98.19 173 VAL A N 1
ATOM 1337 C CA . VAL A 1 173 ? 2.296 -0.027 0.762 1.00 98.19 173 VAL A CA 1
ATOM 1338 C C . VAL A 1 173 ? 2.943 -1.156 1.560 1.00 98.19 173 VAL A C 1
ATOM 1340 O O . VAL A 1 173 ? 2.664 -1.298 2.749 1.00 98.19 173 VAL A O 1
ATOM 1343 N N . GLY A 1 174 ? 3.847 -1.910 0.933 1.00 97.56 174 GLY A N 1
ATOM 1344 C CA . GLY A 1 174 ? 4.602 -2.966 1.589 1.00 97.56 174 GLY A CA 1
ATOM 1345 C C . GLY A 1 174 ? 5.434 -2.438 2.761 1.00 97.56 174 GLY A C 1
ATOM 1346 O O . GLY A 1 174 ? 5.311 -2.927 3.881 1.00 97.56 174 GLY A O 1
ATOM 1347 N N . MET A 1 175 ? 6.216 -1.383 2.542 1.00 95.19 175 MET A N 1
ATOM 1348 C CA . MET A 1 175 ? 7.007 -0.722 3.582 1.00 95.19 175 MET A CA 1
ATOM 1349 C C . MET A 1 175 ? 6.118 -0.137 4.686 1.00 95.19 175 MET A C 1
ATOM 1351 O O . MET A 1 175 ? 6.455 -0.244 5.865 1.00 95.19 175 MET A O 1
ATOM 1355 N N . PHE A 1 176 ? 4.951 0.414 4.334 1.00 96.94 176 PHE A N 1
ATOM 1356 C CA . PHE A 1 176 ? 4.002 0.973 5.302 1.00 96.94 176 PHE A CA 1
ATOM 1357 C C . PHE A 1 176 ? 3.391 -0.080 6.242 1.00 96.94 176 PHE A C 1
ATOM 1359 O O . PHE A 1 176 ? 2.923 0.257 7.329 1.00 96.94 176 PHE A O 1
ATOM 1366 N N . GLY A 1 177 ? 3.399 -1.354 5.846 1.00 94.00 177 GLY A N 1
ATOM 1367 C CA . GLY A 1 177 ? 2.988 -2.468 6.700 1.00 94.00 177 GLY A CA 1
ATOM 1368 C C . GLY A 1 177 ? 4.033 -2.895 7.734 1.00 94.00 177 GLY A C 1
ATOM 1369 O O . GLY A 1 177 ? 3.691 -3.620 8.664 1.00 94.00 177 GLY A O 1
ATOM 1370 N N . THR A 1 178 ? 5.291 -2.478 7.582 1.00 88.25 178 THR A N 1
ATOM 1371 C CA . THR A 1 178 ? 6.406 -2.936 8.429 1.00 88.25 178 THR A CA 1
ATOM 1372 C C . THR A 1 178 ? 6.434 -2.202 9.771 1.00 88.25 178 THR A C 1
ATOM 1374 O O . THR A 1 178 ? 5.996 -1.057 9.861 1.00 88.25 178 THR A O 1
ATOM 1377 N N . GLU A 1 179 ? 6.977 -2.820 10.821 1.00 78.50 179 GLU A N 1
ATOM 1378 C CA . GLU A 1 179 ? 7.107 -2.148 12.125 1.00 78.50 179 GLU A CA 1
ATOM 1379 C C . GLU A 1 179 ? 8.212 -1.083 12.136 1.00 78.50 179 GLU A C 1
ATOM 1381 O O . GLU A 1 179 ? 8.081 -0.073 12.829 1.00 78.50 179 GLU A O 1
ATOM 1386 N N . GLU A 1 180 ? 9.277 -1.287 11.355 1.00 83.06 180 GLU A N 1
ATOM 1387 C CA . GLU A 1 180 ? 10.446 -0.399 11.341 1.00 83.06 180 GLU A CA 1
ATOM 1388 C C . GLU A 1 180 ? 10.118 0.970 10.735 1.00 83.06 180 GLU A C 1
ATOM 1390 O O . GLU A 1 180 ? 10.529 1.997 11.270 1.00 83.06 180 GLU A O 1
ATOM 1395 N N . TYR A 1 181 ? 9.335 1.000 9.651 1.00 84.44 181 TYR A N 1
ATOM 1396 C CA . TYR A 1 181 ? 9.074 2.231 8.891 1.00 84.44 181 TYR A CA 1
ATOM 1397 C C . TYR A 1 181 ? 7.594 2.555 8.703 1.00 84.44 181 TYR A C 1
ATOM 1399 O O . TYR A 1 181 ? 7.249 3.649 8.259 1.00 84.44 181 TYR A O 1
ATOM 1407 N N . GLY A 1 182 ? 6.711 1.608 9.003 1.00 86.56 182 GLY A N 1
ATOM 1408 C CA . GLY A 1 182 ? 5.304 1.690 8.655 1.00 86.56 182 GLY A CA 1
ATOM 1409 C C . GLY A 1 182 ? 4.420 2.369 9.690 1.00 86.56 182 GLY A C 1
ATOM 1410 O O . GLY A 1 182 ? 4.859 3.222 10.463 1.00 86.56 182 GLY A O 1
ATOM 1411 N N . TYR A 1 183 ? 3.140 1.998 9.675 1.00 83.75 183 TYR A N 1
ATOM 1412 C CA . TYR A 1 183 ? 2.047 2.670 10.387 1.00 83.75 183 TYR A CA 1
ATOM 1413 C C . TYR A 1 183 ? 2.332 2.978 11.868 1.00 83.75 183 TYR A C 1
ATOM 1415 O O . TYR A 1 183 ? 1.925 4.030 12.356 1.00 83.75 183 TYR A O 1
ATOM 1423 N N . SER A 1 184 ? 3.051 2.105 12.581 1.00 82.69 184 SER A N 1
ATOM 1424 C CA . SER A 1 184 ? 3.380 2.248 14.008 1.00 82.69 184 SER A CA 1
ATOM 1425 C C . SER A 1 184 ? 4.236 3.481 14.312 1.00 82.69 184 SER A C 1
ATOM 1427 O O . SER A 1 184 ? 4.180 4.005 15.425 1.00 82.69 184 SER A O 1
ATOM 1429 N N . ASN A 1 185 ? 4.985 3.980 13.327 1.00 82.06 185 ASN A N 1
ATOM 1430 C CA . ASN A 1 185 ? 5.821 5.175 13.450 1.00 82.06 185 ASN A CA 1
ATOM 1431 C C . ASN A 1 185 ? 5.041 6.480 13.240 1.00 82.06 185 ASN A C 1
ATOM 1433 O O . ASN A 1 185 ? 5.567 7.571 13.473 1.00 82.06 185 ASN A O 1
ATOM 1437 N N . TYR A 1 186 ? 3.774 6.386 12.832 1.00 79.00 186 TYR A N 1
ATOM 1438 C CA . TYR A 1 186 ? 2.931 7.528 12.519 1.00 79.00 186 TYR A CA 1
ATOM 1439 C C . TYR A 1 186 ? 1.808 7.679 13.544 1.00 79.00 186 TYR A C 1
ATOM 1441 O O . TYR A 1 186 ? 0.810 6.961 13.529 1.00 79.00 186 TYR A O 1
ATOM 1449 N N . GLN A 1 187 ? 1.938 8.675 14.425 1.00 70.62 187 GLN A N 1
ATOM 1450 C CA . GLN A 1 187 ? 0.927 8.948 15.448 1.00 70.62 187 GLN A CA 1
ATOM 1451 C C . GLN A 1 187 ? -0.464 9.149 14.824 1.00 70.62 187 GLN A C 1
ATOM 1453 O O . GLN A 1 187 ? -0.634 9.908 13.866 1.00 70.62 187 GLN A O 1
ATOM 1458 N N . GLY A 1 188 ? -1.463 8.483 15.407 1.00 72.62 188 GLY A N 1
ATOM 1459 C CA . GLY A 1 188 ? -2.856 8.571 14.971 1.00 72.62 188 GLY A CA 1
ATOM 1460 C C . GLY A 1 188 ? -3.188 7.744 13.728 1.00 72.62 188 GLY A C 1
ATOM 1461 O O . GLY A 1 188 ? -4.292 7.885 13.218 1.00 72.62 188 GLY A O 1
ATOM 1462 N N . VAL A 1 189 ? -2.276 6.894 13.249 1.00 82.12 189 VAL A N 1
ATOM 1463 C CA . VAL A 1 189 ? -2.537 5.959 12.150 1.00 82.12 189 VAL A CA 1
ATOM 1464 C C . VAL A 1 189 ? -2.700 4.551 12.716 1.00 82.12 189 VAL A C 1
ATOM 1466 O O . VAL A 1 189 ? -1.804 4.027 13.376 1.00 82.12 189 VAL A O 1
ATOM 1469 N N . LYS A 1 190 ? -3.862 3.932 12.482 1.00 84.44 190 LYS A N 1
ATOM 1470 C CA . LYS A 1 190 ? -4.095 2.533 12.873 1.00 84.44 190 LYS A CA 1
ATOM 1471 C C . LYS A 1 190 ? -3.412 1.578 11.898 1.00 84.44 190 LYS A C 1
ATOM 1473 O O . LYS A 1 190 ? -3.136 1.947 10.763 1.00 84.44 190 LYS A O 1
ATOM 1478 N N . ARG A 1 191 ? -3.187 0.340 12.328 1.00 86.00 191 ARG A N 1
ATOM 1479 C CA . ARG A 1 191 ? -2.752 -0.765 11.464 1.00 86.00 191 ARG A CA 1
ATOM 1480 C C . ARG A 1 191 ? -3.727 -0.950 10.282 1.00 86.00 191 ARG A C 1
ATOM 1482 O O . ARG A 1 191 ? -4.931 -0.984 10.534 1.00 86.00 191 ARG A O 1
ATOM 1489 N N . PRO A 1 192 ? -3.249 -1.102 9.031 1.00 92.94 192 PRO A N 1
ATOM 1490 C CA . PRO A 1 192 ? -4.105 -1.468 7.900 1.00 92.94 192 PRO A CA 1
ATOM 1491 C C . PRO A 1 192 ? -4.794 -2.817 8.131 1.00 92.94 192 PRO A C 1
ATOM 1493 O O . PRO A 1 192 ? -4.169 -3.740 8.655 1.00 92.94 192 PRO A O 1
ATOM 1496 N N . ASN A 1 193 ? -6.049 -2.968 7.700 1.00 89.94 193 ASN A N 1
ATOM 1497 C CA . ASN A 1 193 ? -6.740 -4.256 7.793 1.00 89.94 193 ASN A CA 1
ATOM 1498 C C . ASN A 1 193 ? -6.055 -5.317 6.924 1.00 89.94 193 ASN A C 1
ATOM 1500 O O . ASN A 1 193 ? -5.864 -6.453 7.364 1.00 89.94 193 ASN A O 1
ATOM 1504 N N . SER A 1 194 ? -5.679 -4.919 5.708 1.00 94.75 194 SER A N 1
ATOM 1505 C CA . SER A 1 194 ? -4.912 -5.723 4.765 1.00 94.75 194 SER A CA 1
ATOM 1506 C C . SER A 1 194 ? -4.112 -4.855 3.792 1.00 94.75 194 SER A C 1
ATOM 1508 O O . SER A 1 194 ? -4.345 -3.645 3.654 1.00 94.75 194 SER A O 1
ATOM 1510 N N . LEU A 1 195 ? -3.158 -5.496 3.118 1.00 98.38 195 LEU A N 1
ATOM 1511 C CA . LEU A 1 195 ? -2.409 -4.942 1.995 1.00 98.38 195 LEU A CA 1
ATOM 1512 C C . LEU A 1 195 ? -2.749 -5.728 0.726 1.00 98.38 195 LEU A C 1
ATOM 1514 O O . LEU A 1 195 ? -2.721 -6.955 0.722 1.00 98.38 195 LEU A O 1
ATOM 1518 N N . ILE A 1 196 ? -3.014 -5.028 -0.369 1.00 98.56 196 ILE A N 1
ATOM 1519 C CA . ILE A 1 196 ? -3.197 -5.592 -1.705 1.00 98.56 196 ILE A CA 1
ATOM 1520 C C . ILE A 1 196 ? -2.027 -5.119 -2.565 1.00 98.56 196 ILE A C 1
ATOM 1522 O O . ILE A 1 196 ? -1.866 -3.926 -2.813 1.00 98.56 196 ILE A O 1
ATOM 1526 N N . LEU A 1 197 ? -1.199 -6.052 -3.020 1.00 98.62 197 LEU A N 1
ATOM 1527 C CA . LEU A 1 197 ? 0.055 -5.789 -3.714 1.00 98.62 197 LEU A CA 1
ATOM 1528 C C . LEU A 1 197 ? -0.019 -6.299 -5.160 1.00 98.62 197 LEU A C 1
ATOM 1530 O O . LEU A 1 197 ? 0.064 -7.499 -5.418 1.00 98.62 197 LEU A O 1
ATOM 1534 N N . GLY A 1 198 ? -0.160 -5.377 -6.113 1.00 97.75 198 GLY A N 1
ATOM 1535 C CA . GLY A 1 198 ? -0.139 -5.663 -7.548 1.00 97.75 198 GLY A CA 1
ATOM 1536 C C . GLY A 1 198 ? 1.272 -5.534 -8.119 1.00 97.75 198 GLY A C 1
ATOM 1537 O O . GLY A 1 198 ? 1.842 -4.441 -8.119 1.00 97.75 198 GLY A O 1
ATOM 1538 N N . TYR A 1 199 ? 1.830 -6.648 -8.601 1.00 95.94 199 TYR A N 1
ATOM 1539 C CA . TYR A 1 199 ? 3.188 -6.783 -9.150 1.00 95.94 199 TYR A CA 1
ATOM 1540 C C . TYR A 1 199 ? 4.210 -5.928 -8.375 1.00 95.94 199 TYR A C 1
ATOM 1542 O O . TYR A 1 199 ? 4.833 -5.027 -8.949 1.00 95.94 199 TYR A O 1
ATOM 1550 N N . PRO A 1 200 ? 4.309 -6.128 -7.045 1.00 96.12 200 PRO A N 1
ATOM 1551 C CA . PRO A 1 200 ? 4.995 -5.199 -6.159 1.00 96.12 200 PRO A CA 1
ATOM 1552 C C . PRO A 1 200 ? 6.506 -5.228 -6.356 1.00 96.12 200 PRO A C 1
ATOM 1554 O O . PRO A 1 200 ? 7.084 -6.245 -6.734 1.00 96.12 200 PRO A O 1
ATOM 1557 N N . TRP A 1 201 ? 7.151 -4.112 -6.026 1.00 92.50 201 TRP A N 1
ATOM 1558 C CA . TRP A 1 201 ? 8.596 -4.068 -5.845 1.00 92.50 201 TRP A CA 1
ATOM 1559 C C . TRP A 1 201 ? 8.944 -4.332 -4.376 1.00 92.50 201 TRP A C 1
ATOM 1561 O O . TRP A 1 201 ? 8.722 -3.487 -3.518 1.00 92.50 201 TRP A O 1
ATOM 1571 N N . ILE A 1 202 ? 9.428 -5.532 -4.073 1.00 92.44 202 ILE A N 1
ATOM 1572 C CA . ILE A 1 202 ? 9.657 -6.015 -2.703 1.00 92.44 202 ILE A CA 1
ATOM 1573 C C . ILE A 1 202 ? 11.126 -5.879 -2.352 1.00 92.44 202 ILE A C 1
ATOM 1575 O O . ILE A 1 202 ? 11.456 -5.134 -1.435 1.00 92.44 202 ILE A O 1
ATOM 1579 N N . SER A 1 203 ? 11.989 -6.540 -3.125 1.00 86.50 203 SER A N 1
ATOM 1580 C CA . SER A 1 203 ? 13.424 -6.538 -2.893 1.00 86.50 203 SER A CA 1
ATOM 1581 C C . SER A 1 203 ? 14.149 -5.833 -4.044 1.00 86.50 203 SER A C 1
ATOM 1583 O O . SER A 1 203 ? 14.147 -6.304 -5.191 1.00 86.50 203 SER A O 1
ATOM 1585 N N . PRO A 1 204 ? 14.765 -4.668 -3.787 1.00 75.56 204 PRO A N 1
ATOM 1586 C CA . PRO A 1 204 ? 15.758 -4.082 -4.672 1.00 75.56 204 PRO A CA 1
ATOM 1587 C C . PRO A 1 204 ? 16.925 -5.047 -4.937 1.00 75.56 204 PRO A C 1
ATOM 1589 O O . PRO A 1 204 ? 17.877 -5.157 -4.172 1.00 75.56 204 PRO A O 1
ATOM 1592 N N . THR A 1 205 ? 16.862 -5.757 -6.058 1.00 67.06 205 THR A N 1
ATOM 1593 C CA . THR A 1 205 ? 17.877 -6.744 -6.431 1.00 67.06 205 THR A CA 1
ATOM 1594 C C . THR A 1 205 ? 18.993 -6.125 -7.274 1.00 67.06 205 THR A C 1
ATOM 1596 O O . THR A 1 205 ? 18.738 -5.457 -8.282 1.00 67.06 205 THR A O 1
ATOM 1599 N N . ASP A 1 206 ? 20.241 -6.418 -6.904 1.00 62.56 206 ASP A N 1
ATOM 1600 C CA . ASP A 1 206 ? 21.438 -6.124 -7.706 1.00 62.56 206 ASP A CA 1
ATOM 1601 C C . ASP A 1 206 ? 21.815 -7.295 -8.636 1.00 62.56 206 ASP A C 1
ATOM 1603 O O . ASP A 1 206 ? 22.880 -7.286 -9.265 1.00 62.56 206 ASP A O 1
ATOM 1607 N N . ARG A 1 207 ? 20.968 -8.338 -8.741 1.00 63.19 207 ARG A N 1
ATOM 1608 C CA . ARG A 1 207 ? 21.251 -9.491 -9.607 1.00 63.19 207 ARG A CA 1
ATOM 1609 C C . ARG A 1 207 ? 21.483 -9.033 -11.045 1.00 63.19 207 ARG A C 1
ATOM 1611 O O . ARG A 1 207 ? 20.658 -8.344 -11.652 1.00 63.19 207 ARG A O 1
ATOM 1618 N N . ALA A 1 208 ? 22.602 -9.489 -11.607 1.00 57.34 208 ALA A N 1
ATOM 1619 C CA . ALA A 1 208 ? 22.939 -9.253 -12.999 1.00 57.34 208 ALA A CA 1
ATOM 1620 C C . AL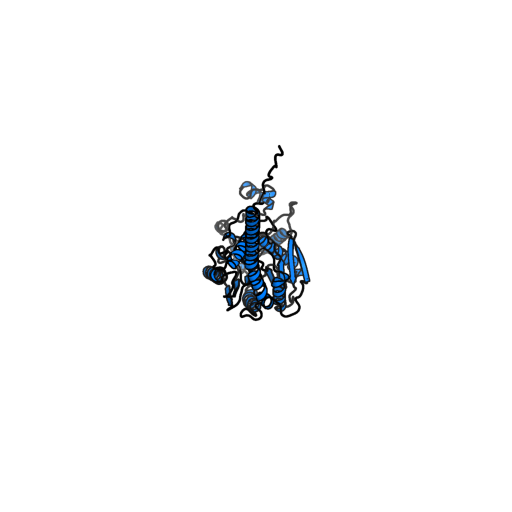A A 1 208 ? 21.845 -9.829 -13.904 1.00 57.34 208 ALA A C 1
ATOM 1622 O O . ALA A 1 208 ? 21.575 -11.029 -13.895 1.00 57.34 208 ALA A O 1
ATOM 1623 N N . 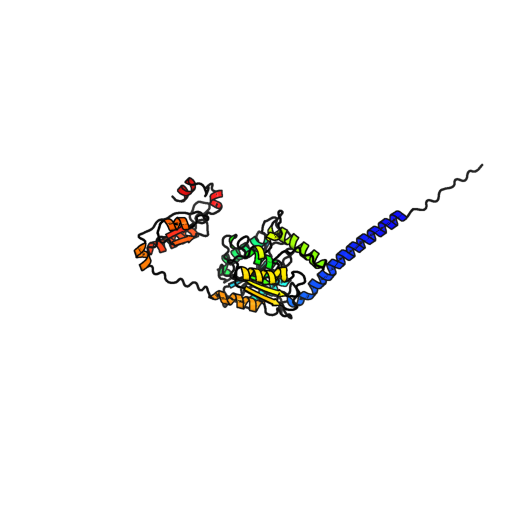THR A 1 209 ? 21.241 -8.962 -14.708 1.00 64.12 209 THR A N 1
ATOM 1624 C CA . THR A 1 209 ? 20.310 -9.363 -15.758 1.00 64.12 209 THR A CA 1
ATOM 1625 C C . THR A 1 209 ? 21.032 -9.462 -17.098 1.00 64.12 209 THR A C 1
ATOM 1627 O O . THR A 1 209 ? 21.940 -8.685 -17.402 1.00 64.12 209 THR A O 1
ATOM 1630 N N . GLY A 1 210 ? 20.616 -10.424 -17.926 1.00 60.16 210 GLY A N 1
ATOM 1631 C CA . GLY A 1 210 ? 21.057 -10.531 -19.318 1.00 60.16 210 GLY A CA 1
ATOM 1632 C C . GLY A 1 210 ? 20.476 -9.440 -20.228 1.00 60.16 210 GLY A C 1
ATOM 1633 O O . GLY A 1 210 ? 20.840 -9.373 -21.402 1.00 60.16 210 GLY A O 1
ATOM 1634 N N . ASN A 1 211 ? 19.579 -8.595 -19.711 1.00 68.75 211 ASN A N 1
ATOM 1635 C CA . ASN A 1 211 ? 18.888 -7.553 -20.455 1.00 68.75 211 ASN A CA 1
ATOM 1636 C C . ASN A 1 211 ? 19.332 -6.151 -19.998 1.00 68.75 211 ASN A C 1
ATOM 1638 O O . ASN A 1 211 ? 19.044 -5.700 -18.893 1.00 68.75 211 ASN A O 1
ATOM 1642 N N . ALA A 1 212 ? 20.005 -5.419 -20.888 1.00 62.72 212 ALA A N 1
ATOM 1643 C CA . ALA A 1 212 ? 20.523 -4.082 -20.592 1.00 62.72 212 ALA A CA 1
ATOM 1644 C C . ALA A 1 212 ? 19.428 -3.053 -20.246 1.00 62.72 212 ALA A C 1
ATOM 1646 O O . ALA A 1 212 ? 19.684 -2.103 -19.513 1.00 62.72 212 ALA A O 1
ATOM 1647 N N . VAL A 1 213 ? 18.210 -3.227 -20.758 1.00 60.25 213 VAL A N 1
ATOM 1648 C CA . VAL A 1 213 ? 17.089 -2.306 -20.515 1.00 60.25 213 VAL A CA 1
ATOM 1649 C C . VAL A 1 213 ? 16.553 -2.490 -19.107 1.00 60.25 213 VAL A C 1
ATOM 1651 O O . VAL A 1 213 ? 16.338 -1.519 -18.391 1.00 60.25 213 VAL A O 1
ATOM 1654 N N . GLU A 1 214 ? 16.391 -3.746 -18.710 1.00 66.19 214 GLU A N 1
ATOM 1655 C CA . GLU A 1 214 ? 15.998 -4.150 -17.365 1.00 66.19 214 GLU A CA 1
ATOM 1656 C C . GLU A 1 214 ? 17.022 -3.649 -16.342 1.00 66.19 214 GLU A C 1
ATOM 1658 O O . GLU A 1 214 ? 16.642 -3.045 -15.343 1.00 66.19 214 GLU A O 1
ATOM 1663 N N . ALA A 1 215 ? 18.321 -3.769 -16.646 1.00 67.94 215 ALA A N 1
ATOM 1664 C CA . ALA A 1 215 ? 19.386 -3.227 -15.803 1.00 67.94 215 ALA A CA 1
ATOM 1665 C C . ALA A 1 215 ? 19.274 -1.703 -15.622 1.00 67.94 215 ALA A C 1
ATOM 1667 O O . ALA A 1 215 ? 19.376 -1.201 -14.504 1.00 67.94 215 ALA A O 1
ATOM 1668 N N . ILE A 1 216 ? 19.040 -0.954 -16.707 1.00 67.12 216 ILE A N 1
ATOM 1669 C CA . ILE A 1 216 ? 18.884 0.510 -16.656 1.00 67.12 216 ILE A CA 1
ATOM 1670 C C . ILE A 1 216 ? 17.629 0.899 -15.872 1.00 67.12 216 ILE A C 1
ATOM 1672 O O . ILE A 1 216 ? 17.656 1.842 -15.077 1.00 67.12 216 ILE A O 1
ATOM 1676 N N .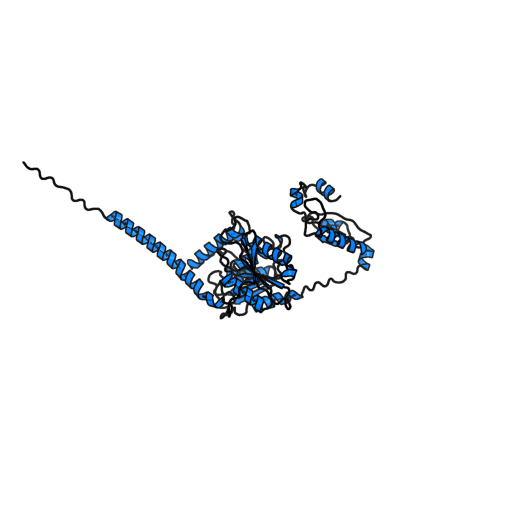 TYR A 1 217 ? 16.530 0.181 -16.089 1.00 67.25 217 TYR A N 1
ATOM 1677 C CA . TYR A 1 217 ? 15.269 0.450 -15.418 1.00 67.25 217 TYR A CA 1
ATOM 1678 C C . TYR A 1 217 ? 15.382 0.197 -13.911 1.00 67.25 217 TYR A C 1
ATOM 1680 O O . TYR A 1 217 ? 15.050 1.084 -13.127 1.00 67.25 217 TYR A O 1
ATOM 1688 N N . ARG A 1 218 ? 15.970 -0.935 -13.502 1.00 72.12 218 ARG A N 1
ATOM 1689 C CA . ARG A 1 218 ? 16.263 -1.234 -12.092 1.00 72.12 218 ARG A CA 1
ATOM 1690 C C . ARG A 1 218 ? 17.179 -0.203 -11.462 1.00 72.12 218 ARG A C 1
ATOM 1692 O O . ARG A 1 218 ? 16.843 0.335 -10.419 1.00 72.12 218 ARG A O 1
ATOM 1699 N N . ALA A 1 219 ? 18.280 0.159 -12.120 1.00 72.06 219 ALA A N 1
ATOM 1700 C CA . ALA A 1 219 ? 19.176 1.194 -11.607 1.00 72.06 219 ALA A CA 1
ATOM 1701 C C . ALA A 1 219 ? 18.450 2.537 -11.397 1.00 72.06 219 ALA A C 1
ATOM 1703 O O . ALA A 1 219 ? 18.712 3.245 -10.425 1.00 72.06 219 ALA A O 1
ATOM 1704 N N . THR A 1 220 ? 17.510 2.875 -12.284 1.00 71.44 220 THR A N 1
ATOM 1705 C CA . THR A 1 220 ? 16.706 4.098 -12.178 1.00 71.44 220 THR A CA 1
ATOM 1706 C C . THR A 1 220 ? 15.715 4.021 -11.018 1.00 71.44 220 THR A C 1
ATOM 1708 O O . THR A 1 220 ? 15.634 4.971 -10.240 1.00 71.44 220 THR A O 1
ATOM 1711 N N . ILE A 1 221 ? 14.989 2.911 -10.874 1.00 74.12 221 ILE A N 1
ATOM 1712 C CA . ILE A 1 221 ? 14.058 2.701 -9.757 1.00 74.12 221 ILE A CA 1
ATOM 1713 C C . ILE A 1 221 ? 14.811 2.690 -8.428 1.00 74.12 221 ILE A C 1
ATOM 1715 O O . ILE A 1 221 ? 14.438 3.436 -7.528 1.00 74.12 221 ILE A O 1
ATOM 1719 N N . ASN A 1 222 ? 15.912 1.942 -8.331 1.00 75.62 222 ASN A N 1
ATOM 1720 C CA . ASN A 1 222 ? 16.734 1.865 -7.126 1.00 75.62 222 ASN A CA 1
ATOM 1721 C C . ASN A 1 222 ? 17.238 3.260 -6.726 1.00 75.62 222 ASN A C 1
ATOM 1723 O O . ASN A 1 222 ? 17.108 3.663 -5.573 1.00 75.62 222 ASN A O 1
ATOM 1727 N N . HIS A 1 223 ? 17.759 4.042 -7.681 1.00 73.75 223 HIS A N 1
ATOM 1728 C CA . HIS A 1 223 ? 18.251 5.392 -7.401 1.00 73.75 223 HIS A CA 1
ATOM 1729 C C . HIS A 1 223 ? 17.146 6.342 -6.920 1.00 73.75 223 HIS A C 1
ATOM 1731 O O . HIS A 1 223 ? 17.359 7.103 -5.975 1.00 73.75 223 HIS A O 1
ATOM 1737 N N . ASN A 1 224 ? 15.984 6.338 -7.580 1.00 72.81 224 ASN A N 1
ATOM 1738 C CA . ASN A 1 224 ? 14.901 7.266 -7.249 1.00 72.81 224 ASN A CA 1
ATOM 1739 C C . ASN A 1 224 ? 14.155 6.854 -5.981 1.00 72.81 224 ASN A C 1
ATOM 1741 O O . ASN A 1 224 ? 13.889 7.715 -5.147 1.00 72.81 224 ASN A O 1
ATOM 1745 N N . GLY A 1 225 ? 13.895 5.559 -5.802 1.00 69.50 225 GLY A N 1
ATOM 1746 C CA . GLY A 1 225 ? 13.345 5.009 -4.569 1.00 69.50 225 GLY A CA 1
ATOM 1747 C C . GLY A 1 225 ? 14.207 5.390 -3.369 1.00 69.50 225 GLY A C 1
ATOM 1748 O O . GLY A 1 225 ? 13.711 6.026 -2.441 1.00 69.50 225 GLY A O 1
ATOM 1749 N N . ALA A 1 226 ? 15.517 5.125 -3.438 1.00 70.81 226 ALA A N 1
ATOM 1750 C CA . ALA A 1 226 ? 16.435 5.461 -2.350 1.00 70.81 226 ALA A CA 1
ATOM 1751 C C . ALA A 1 226 ? 16.427 6.965 -2.028 1.00 70.81 226 ALA A C 1
ATOM 1753 O O . ALA A 1 226 ? 16.433 7.356 -0.862 1.00 70.81 226 ALA A O 1
ATOM 1754 N N . LYS A 1 227 ? 16.352 7.824 -3.054 1.00 72.19 227 LYS A N 1
ATOM 1755 C CA . LYS A 1 227 ? 16.209 9.276 -2.872 1.00 72.19 227 LYS A CA 1
ATOM 1756 C C . LYS A 1 227 ? 14.919 9.658 -2.153 1.00 72.19 227 LYS A C 1
ATOM 1758 O O . LYS A 1 227 ? 14.959 10.508 -1.271 1.00 72.19 227 LYS A O 1
ATOM 1763 N N . CYS A 1 228 ? 13.797 9.057 -2.542 1.00 71.75 228 CYS A N 1
ATOM 1764 C CA . CYS A 1 228 ? 12.485 9.331 -1.963 1.00 71.75 228 CYS A CA 1
ATOM 1765 C C . CYS A 1 228 ? 12.377 8.881 -0.501 1.00 71.75 228 CYS A C 1
ATOM 1767 O O . CYS A 1 228 ? 11.685 9.535 0.274 1.00 71.75 228 CYS A O 1
ATOM 1769 N N . PHE A 1 229 ? 13.053 7.793 -0.119 1.00 67.31 229 PHE A N 1
ATOM 1770 C CA . PHE A 1 229 ? 12.985 7.266 1.244 1.00 67.31 229 PHE A CA 1
ATOM 1771 C C . PHE A 1 229 ? 14.057 7.824 2.175 1.00 67.31 229 PHE A C 1
ATOM 1773 O O . PHE A 1 229 ? 13.770 7.963 3.352 1.00 67.31 229 PHE A O 1
ATOM 1780 N N . LEU A 1 230 ? 15.270 8.141 1.716 1.00 59.91 230 LEU A N 1
ATOM 1781 C CA . LEU A 1 230 ? 16.399 8.326 2.643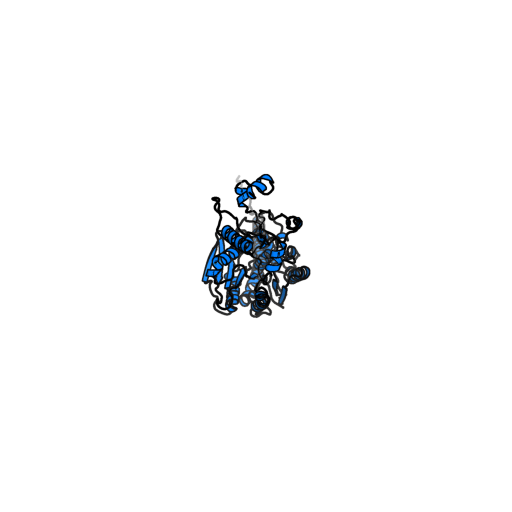 1.00 59.91 230 LEU A CA 1
ATOM 1782 C C . LEU A 1 230 ? 17.180 9.640 2.458 1.00 59.91 230 LEU A C 1
ATOM 1784 O O . LEU A 1 230 ? 18.163 9.901 3.160 1.00 59.91 230 LEU A O 1
ATOM 1788 N N . GLY A 1 231 ? 16.775 10.495 1.514 1.00 63.16 231 GLY A N 1
ATOM 1789 C CA . GLY A 1 231 ? 17.501 11.728 1.211 1.00 63.16 231 GLY A CA 1
ATOM 1790 C C . GLY A 1 231 ? 18.935 11.449 0.724 1.00 63.16 231 GLY A C 1
ATOM 1791 O O . GLY A 1 231 ? 19.133 10.835 -0.323 1.00 63.16 231 GLY A O 1
ATOM 1792 N N . LYS A 1 232 ? 19.964 11.937 1.441 1.00 54.34 232 LYS A N 1
ATOM 1793 C CA . LYS A 1 232 ? 21.387 11.870 1.015 1.00 54.34 232 LYS A CA 1
ATOM 1794 C C . LYS A 1 232 ? 22.193 10.682 1.565 1.00 54.34 232 LYS A C 1
ATOM 1796 O O . LYS A 1 232 ? 23.270 10.422 1.029 1.00 54.34 232 LYS A O 1
ATOM 1801 N N . ASN A 1 233 ? 21.708 9.972 2.586 1.00 55.59 233 ASN A N 1
ATOM 1802 C CA . ASN A 1 233 ? 22.400 8.825 3.188 1.00 55.59 233 ASN A CA 1
ATOM 1803 C C . ASN A 1 233 ? 21.607 7.556 2.869 1.00 55.59 233 ASN A C 1
ATOM 1805 O O . ASN A 1 233 ? 20.573 7.324 3.478 1.00 55.59 233 ASN A O 1
ATOM 1809 N N . TYR A 1 234 ? 22.061 6.781 1.885 1.00 63.19 234 TYR A N 1
ATOM 1810 C CA . TYR A 1 234 ? 21.295 5.670 1.319 1.00 63.19 234 TYR A CA 1
ATOM 1811 C C . TYR A 1 234 ? 21.857 4.302 1.722 1.00 63.19 234 TYR A C 1
ATOM 1813 O O . TYR A 1 234 ? 23.059 4.057 1.612 1.00 63.19 234 TYR A O 1
ATOM 1821 N N . SER A 1 235 ? 20.959 3.387 2.075 1.00 68.94 235 SER A N 1
ATOM 1822 C CA . SER A 1 235 ? 21.125 1.951 1.882 1.00 68.94 235 SER A CA 1
ATOM 1823 C C . SER A 1 235 ? 19.894 1.475 1.123 1.00 68.94 235 SER A C 1
ATOM 1825 O O . SER A 1 235 ? 18.770 1.647 1.579 1.00 68.94 235 SER A O 1
ATOM 1827 N N . ILE A 1 236 ? 20.086 0.912 -0.071 1.00 70.88 236 ILE A N 1
ATOM 1828 C CA . ILE A 1 236 ? 18.964 0.391 -0.862 1.00 70.88 236 ILE A CA 1
ATOM 1829 C C . ILE A 1 236 ? 18.225 -0.735 -0.115 1.00 70.88 236 ILE A C 1
ATOM 1831 O O . ILE A 1 236 ? 17.032 -0.931 -0.321 1.00 70.88 236 ILE A O 1
ATOM 1835 N N . ASN A 1 237 ? 18.917 -1.400 0.817 1.00 76.00 237 ASN A N 1
ATOM 1836 C CA . ASN A 1 237 ? 18.354 -2.457 1.650 1.00 76.00 237 ASN A CA 1
ATOM 1837 C C . ASN A 1 237 ? 17.248 -1.955 2.587 1.00 76.00 237 ASN A C 1
ATOM 1839 O O . ASN A 1 237 ? 16.389 -2.735 2.980 1.00 76.00 237 ASN A O 1
ATOM 1843 N N . ASP A 1 238 ? 17.216 -0.661 2.913 1.00 77.62 238 ASP A N 1
ATOM 1844 C CA . ASP A 1 238 ? 16.170 -0.108 3.782 1.00 77.62 238 ASP A CA 1
ATOM 1845 C C . ASP A 1 238 ? 14.810 -0.068 3.057 1.00 77.62 238 ASP A C 1
ATOM 1847 O O . ASP A 1 238 ? 13.784 0.169 3.681 1.00 77.62 238 ASP A O 1
ATOM 1851 N N . MET A 1 239 ? 14.784 -0.322 1.741 1.00 81.25 239 MET A N 1
ATOM 1852 C CA . MET A 1 239 ? 13.566 -0.455 0.934 1.00 81.25 239 MET A CA 1
ATOM 1853 C C . MET A 1 239 ? 13.167 -1.910 0.651 1.00 81.25 239 MET A C 1
ATOM 1855 O O . MET A 1 239 ? 12.176 -2.130 -0.051 1.00 81.25 239 MET A O 1
ATOM 1859 N N . CYS A 1 240 ? 13.938 -2.888 1.143 1.00 88.12 240 CYS A N 1
ATOM 1860 C CA . CYS A 1 240 ? 13.608 -4.308 1.050 1.00 88.12 240 CYS A CA 1
ATOM 1861 C C . CYS A 1 240 ? 12.443 -4.616 1.991 1.00 88.12 240 CYS A C 1
ATOM 1863 O O . CYS A 1 240 ? 12.657 -4.795 3.188 1.00 88.12 240 CYS A O 1
ATOM 1865 N N . VAL A 1 241 ? 11.218 -4.693 1.470 1.00 92.81 241 VAL A N 1
ATOM 1866 C CA . VAL A 1 241 ? 10.027 -4.992 2.289 1.00 92.81 241 VAL A CA 1
ATOM 1867 C C . VAL A 1 241 ? 10.208 -6.319 3.028 1.00 92.81 241 VAL A C 1
ATOM 1869 O O . VAL A 1 241 ? 9.907 -6.412 4.214 1.00 92.81 241 VAL A O 1
ATOM 1872 N N . ASP A 1 242 ? 10.777 -7.312 2.340 1.00 92.31 242 ASP A N 1
ATOM 1873 C CA . ASP A 1 242 ? 11.076 -8.651 2.852 1.00 92.31 242 ASP A CA 1
ATOM 1874 C C . ASP A 1 242 ? 11.928 -8.647 4.129 1.00 92.31 242 ASP A C 1
ATOM 1876 O O . ASP A 1 242 ? 11.761 -9.506 4.989 1.00 92.31 242 ASP A O 1
ATOM 1880 N N . SER A 1 243 ? 12.808 -7.658 4.291 1.00 89.75 243 SER A N 1
ATOM 1881 C CA . SER A 1 243 ? 13.722 -7.583 5.435 1.00 89.75 243 SER A CA 1
ATOM 1882 C C . SER A 1 243 ? 13.047 -7.113 6.728 1.00 89.75 243 SER A C 1
ATOM 1884 O O . SER A 1 243 ? 13.647 -7.219 7.797 1.00 89.75 243 SER A O 1
ATOM 1886 N N . TRP A 1 244 ? 11.817 -6.600 6.643 1.00 87.25 244 TRP A N 1
ATOM 1887 C CA . TRP A 1 244 ? 11.122 -5.933 7.749 1.00 87.25 244 TRP A CA 1
ATOM 1888 C C . TRP A 1 244 ? 9.755 -6.544 8.076 1.00 87.25 244 TRP A C 1
ATOM 1890 O O . TRP A 1 244 ? 9.005 -5.990 8.885 1.00 87.25 244 TRP A O 1
ATOM 1900 N N . VAL A 1 245 ? 9.404 -7.665 7.441 1.00 85.88 245 VAL A N 1
ATOM 1901 C CA . VAL A 1 245 ? 8.190 -8.415 7.775 1.00 85.88 245 VAL A CA 1
ATOM 1902 C C . VAL A 1 245 ? 8.382 -9.099 9.126 1.00 85.88 245 VAL A C 1
ATOM 1904 O O . VAL A 1 245 ? 9.389 -9.760 9.370 1.00 85.88 245 VAL A O 1
ATOM 1907 N N . THR A 1 246 ? 7.388 -8.944 9.995 1.00 84.62 246 THR A N 1
ATOM 1908 C CA . THR A 1 246 ? 7.284 -9.624 11.290 1.00 84.62 246 THR A CA 1
ATOM 1909 C C . THR A 1 246 ? 5.934 -10.348 11.364 1.00 84.62 246 THR A C 1
ATOM 1911 O O . THR A 1 246 ? 5.073 -10.121 10.509 1.00 84.62 246 THR A O 1
ATOM 1914 N N . PRO A 1 247 ? 5.666 -11.172 12.392 1.00 85.94 247 PRO A N 1
ATOM 1915 C CA . PRO A 1 247 ? 4.332 -11.749 12.595 1.00 85.94 247 PRO A CA 1
ATOM 1916 C C . PRO A 1 247 ? 3.230 -10.695 12.792 1.00 85.94 247 PRO A C 1
ATOM 1918 O O . PRO A 1 247 ? 2.046 -10.966 12.605 1.00 85.94 247 PRO A O 1
ATOM 1921 N N . LEU A 1 248 ? 3.613 -9.463 13.143 1.00 82.69 248 LEU A N 1
ATOM 1922 C CA . LEU A 1 248 ? 2.725 -8.310 13.199 1.00 82.69 248 LEU A CA 1
ATOM 1923 C C . LEU A 1 248 ? 2.627 -7.604 11.848 1.00 82.69 248 LEU A C 1
ATOM 1925 O O . LEU A 1 248 ? 2.250 -6.446 11.824 1.00 82.69 248 LEU A O 1
ATOM 1929 N N . TYR A 1 249 ? 2.937 -8.216 10.712 1.00 85.81 249 TYR A N 1
ATOM 1930 C CA . TYR A 1 249 ? 2.711 -7.600 9.404 1.00 85.81 249 TYR A CA 1
ATOM 1931 C C . TYR A 1 249 ? 1.240 -7.764 8.978 1.00 85.81 249 TYR A C 1
ATOM 1933 O O . TYR A 1 249 ? 0.629 -8.777 9.331 1.00 85.81 249 TYR A O 1
ATOM 1941 N N . PRO A 1 250 ? 0.583 -6.780 8.328 1.00 93.12 250 PRO A N 1
ATOM 1942 C CA . PRO A 1 250 ? -0.817 -6.933 7.938 1.00 93.12 250 PRO A CA 1
ATOM 1943 C C . PRO A 1 250 ? -1.014 -8.078 6.946 1.00 93.12 250 PRO A C 1
ATOM 1945 O O . PRO A 1 250 ? -0.142 -8.381 6.127 1.00 93.12 250 PRO A O 1
ATOM 1948 N N . ARG A 1 251 ? -2.194 -8.703 7.003 1.00 95.12 251 ARG A N 1
ATOM 1949 C CA . ARG A 1 251 ? -2.558 -9.762 6.060 1.00 95.12 251 ARG A CA 1
ATOM 1950 C C . ARG A 1 251 ? -2.452 -9.234 4.631 1.00 95.12 251 ARG A C 1
ATOM 1952 O O . ARG A 1 251 ? -2.802 -8.079 4.373 1.00 95.12 251 ARG A O 1
ATOM 1959 N N . THR A 1 252 ? -1.952 -10.049 3.714 1.00 98.31 252 THR A N 1
ATOM 1960 C CA . THR A 1 252 ? -1.498 -9.536 2.418 1.00 98.31 252 THR A CA 1
ATOM 1961 C C . THR A 1 252 ? -2.016 -10.368 1.251 1.00 98.31 252 THR A C 1
ATOM 1963 O O . THR A 1 252 ? -1.865 -11.583 1.215 1.00 98.31 252 THR A O 1
ATOM 1966 N N . TYR A 1 253 ? -2.595 -9.711 0.253 1.00 98.62 253 TYR A N 1
ATOM 1967 C CA . TYR A 1 253 ? -2.900 -10.306 -1.040 1.00 98.62 253 TYR A CA 1
ATOM 1968 C C . TYR A 1 253 ? -1.847 -9.862 -2.052 1.00 98.62 253 TYR A C 1
ATOM 1970 O O . TYR A 1 253 ? -1.606 -8.667 -2.209 1.00 98.62 253 TYR A O 1
ATOM 1978 N N . ILE A 1 254 ? -1.238 -10.799 -2.768 1.00 98.69 254 ILE A N 1
ATOM 1979 C CA . ILE A 1 254 ? -0.224 -10.535 -3.789 1.00 98.69 254 ILE A CA 1
ATOM 1980 C C . ILE A 1 254 ? -0.747 -11.041 -5.126 1.00 98.69 254 ILE A C 1
ATOM 1982 O O . ILE A 1 254 ? -1.155 -12.193 -5.232 1.00 98.69 254 ILE A O 1
ATOM 1986 N N . MET A 1 255 ? -0.668 -10.219 -6.167 1.00 98.12 255 MET A N 1
ATOM 1987 C CA . MET A 1 255 ? -0.836 -10.659 -7.551 1.00 98.12 255 MET A CA 1
ATOM 1988 C C . MET A 1 255 ? 0.425 -10.322 -8.330 1.00 98.12 255 MET A C 1
ATOM 1990 O O . MET A 1 255 ? 0.858 -9.173 -8.321 1.00 98.12 255 MET A O 1
ATOM 1994 N N . GLN A 1 256 ? 1.018 -11.288 -9.027 1.00 97.31 256 GLN A N 1
ATOM 1995 C CA . GLN A 1 256 ? 2.110 -10.997 -9.953 1.00 97.31 256 GLN A CA 1
ATOM 1996 C C . GLN A 1 256 ? 2.120 -11.955 -11.141 1.00 97.31 256 GLN A C 1
ATOM 1998 O O . GLN A 1 256 ? 1.833 -13.144 -11.021 1.00 97.31 256 GLN A O 1
ATOM 2003 N N . GLY A 1 257 ? 2.469 -11.425 -12.311 1.00 95.00 257 GLY A N 1
ATOM 2004 C CA . GLY A 1 257 ? 2.633 -12.215 -13.520 1.00 95.00 257 GLY A CA 1
ATOM 2005 C C . GLY A 1 257 ? 3.966 -12.957 -13.586 1.00 95.00 257 GLY A C 1
ATOM 2006 O O . GLY A 1 257 ? 5.009 -12.384 -13.293 1.00 95.00 257 GLY A O 1
ATOM 2007 N N . ASP A 1 258 ? 3.962 -14.207 -14.050 1.00 92.31 258 ASP A N 1
ATOM 2008 C CA . ASP A 1 258 ? 5.183 -15.023 -14.164 1.00 92.31 258 ASP A CA 1
ATOM 2009 C C . ASP A 1 258 ? 6.111 -14.640 -15.338 1.00 92.31 258 ASP A C 1
ATOM 2011 O O . ASP A 1 258 ? 7.184 -15.224 -15.505 1.00 92.31 258 ASP A O 1
ATOM 2015 N N . LYS A 1 259 ? 5.709 -13.656 -16.154 1.00 88.88 259 LYS A N 1
ATOM 2016 C CA . LYS A 1 259 ? 6.508 -13.058 -17.235 1.00 88.88 259 LYS A CA 1
ATOM 2017 C C . LYS A 1 259 ? 6.806 -11.583 -16.990 1.00 88.88 259 LYS A C 1
ATOM 2019 O O . LYS A 1 259 ? 7.005 -10.832 -17.947 1.00 88.88 259 LYS A O 1
ATOM 2024 N N . ASP A 1 260 ? 6.824 -11.165 -15.731 1.00 87.56 260 ASP A N 1
ATOM 2025 C CA . ASP A 1 260 ? 7.242 -9.827 -15.337 1.00 87.56 260 ASP A CA 1
ATOM 2026 C C . ASP A 1 260 ? 8.709 -9.582 -15.736 1.00 87.56 260 ASP A C 1
ATOM 2028 O O . ASP A 1 260 ? 9.652 -10.087 -15.128 1.00 87.56 260 ASP A O 1
ATOM 2032 N N . ALA A 1 261 ? 8.901 -8.821 -16.817 1.00 79.81 261 ALA A N 1
ATOM 2033 C CA . ALA A 1 261 ? 10.224 -8.529 -17.369 1.00 79.81 261 ALA A CA 1
ATOM 2034 C C . ALA A 1 261 ? 10.970 -7.418 -16.608 1.00 79.81 261 ALA A C 1
ATOM 2036 O O . ALA A 1 261 ? 12.082 -7.047 -16.986 1.00 79.81 261 ALA A O 1
ATOM 2037 N N . VAL A 1 262 ? 10.344 -6.836 -15.586 1.00 80.31 262 VAL A N 1
ATOM 2038 C CA . VAL A 1 262 ? 10.852 -5.681 -14.846 1.00 80.31 262 VAL A CA 1
ATOM 2039 C C . VAL A 1 262 ? 11.324 -6.128 -13.471 1.00 80.31 262 VAL A C 1
ATOM 2041 O O . VAL A 1 262 ? 12.489 -5.934 -13.101 1.00 80.31 262 VAL A O 1
ATOM 2044 N N . LEU A 1 263 ? 10.406 -6.764 -12.750 1.00 85.25 263 LEU A N 1
ATOM 2045 C CA . LEU A 1 263 ? 10.533 -7.241 -11.388 1.00 85.25 263 LEU A CA 1
ATOM 2046 C C . LEU A 1 263 ? 10.390 -8.766 -11.411 1.00 85.25 263 LEU A C 1
ATOM 2048 O O . LEU A 1 263 ? 9.270 -9.266 -11.476 1.00 85.25 263 LEU A O 1
ATOM 2052 N N . PRO A 1 264 ? 11.498 -9.524 -11.379 1.00 86.31 264 PRO A N 1
ATOM 2053 C CA . PRO A 1 264 ? 11.449 -10.975 -11.389 1.00 86.31 264 PRO A CA 1
ATOM 2054 C C . PRO A 1 264 ? 10.652 -11.442 -10.189 1.00 86.31 264 PRO A C 1
ATOM 2056 O O . PRO A 1 264 ? 10.856 -10.956 -9.073 1.00 86.31 264 PRO A O 1
ATOM 2059 N N . ILE A 1 265 ? 9.752 -12.384 -10.419 1.00 90.31 265 ILE A N 1
ATOM 2060 C CA . ILE A 1 265 ? 8.886 -12.920 -9.373 1.00 90.31 265 ILE A CA 1
ATOM 2061 C C . ILE A 1 265 ? 9.703 -13.527 -8.226 1.00 90.31 265 ILE A C 1
ATOM 2063 O O . ILE A 1 265 ? 9.304 -13.403 -7.075 1.00 90.31 265 ILE A O 1
ATOM 2067 N N . GLU A 1 266 ? 10.885 -14.084 -8.512 1.00 91.25 266 GLU A N 1
ATOM 2068 C CA . GLU A 1 266 ? 11.768 -14.716 -7.525 1.00 91.25 266 GLU A CA 1
ATOM 2069 C C . GLU A 1 266 ? 12.379 -13.721 -6.531 1.00 91.25 266 GLU A C 1
ATOM 2071 O O . GLU A 1 266 ? 12.805 -14.120 -5.454 1.00 91.25 266 GLU A O 1
ATOM 2076 N N . ASP A 1 267 ? 12.464 -12.442 -6.905 1.00 89.38 267 ASP A N 1
ATOM 2077 C CA . ASP A 1 267 ? 12.921 -11.341 -6.046 1.00 89.38 267 ASP A CA 1
ATOM 2078 C C . ASP A 1 267 ? 11.736 -10.538 -5.471 1.00 89.38 267 ASP A C 1
ATOM 2080 O O . ASP A 1 267 ? 11.937 -9.570 -4.740 1.00 89.38 267 ASP A O 1
ATOM 2084 N N . ASN A 1 268 ? 10.499 -10.877 -5.856 1.00 93.88 268 ASN A N 1
ATOM 2085 C CA . ASN A 1 268 ? 9.312 -10.089 -5.535 1.00 93.88 268 ASN A CA 1
ATOM 2086 C C . ASN A 1 268 ? 8.167 -10.961 -5.019 1.00 93.88 268 ASN A C 1
ATOM 2088 O O . ASN A 1 268 ? 8.155 -11.272 -3.835 1.00 93.88 268 ASN A O 1
ATOM 2092 N N . GLY A 1 269 ? 7.211 -11.359 -5.858 1.00 95.88 269 GLY A N 1
ATOM 2093 C CA . GLY A 1 269 ? 6.030 -12.112 -5.431 1.00 95.88 269 GLY A CA 1
ATOM 2094 C C . GLY A 1 269 ? 6.349 -13.442 -4.744 1.00 95.88 269 GLY A C 1
ATOM 2095 O O . GLY A 1 269 ? 5.825 -13.695 -3.662 1.00 95.88 269 GLY A O 1
ATOM 2096 N N . ASP A 1 270 ? 7.242 -14.257 -5.319 1.00 96.81 270 ASP A N 1
ATOM 2097 C CA . ASP A 1 270 ? 7.646 -15.543 -4.730 1.00 96.81 270 ASP A CA 1
ATOM 2098 C C . ASP A 1 270 ? 8.408 -15.316 -3.405 1.00 96.81 270 ASP A C 1
ATOM 2100 O O . ASP A 1 270 ? 8.158 -16.019 -2.428 1.00 96.81 270 ASP A O 1
ATOM 2104 N N . LEU A 1 271 ? 9.287 -14.303 -3.345 1.00 96.19 271 LEU A N 1
ATOM 2105 C CA . LEU A 1 271 ? 10.034 -13.950 -2.130 1.00 96.19 271 LEU A CA 1
ATOM 2106 C C . LEU A 1 271 ? 9.110 -13.450 -1.014 1.00 96.19 271 LEU A C 1
ATOM 2108 O O . LEU A 1 271 ? 9.219 -13.889 0.125 1.00 96.19 271 LEU A O 1
ATOM 2112 N N . MET A 1 272 ? 8.186 -12.546 -1.329 1.00 97.69 272 MET A N 1
ATOM 2113 C CA . MET A 1 272 ? 7.260 -11.997 -0.344 1.00 97.69 272 MET A CA 1
ATOM 2114 C C . MET A 1 272 ? 6.324 -13.077 0.197 1.00 97.69 272 MET A C 1
ATOM 2116 O O . MET A 1 272 ? 6.105 -13.135 1.401 1.00 97.69 272 MET A O 1
ATOM 2120 N N . ALA A 1 273 ? 5.815 -13.964 -0.664 1.00 98.38 273 ALA A N 1
ATOM 2121 C CA . ALA A 1 273 ? 5.022 -15.113 -0.231 1.00 98.38 273 ALA A CA 1
ATOM 2122 C C . ALA A 1 273 ? 5.807 -16.013 0.736 1.00 98.38 273 ALA A C 1
ATOM 2124 O O . ALA A 1 273 ? 5.278 -16.388 1.779 1.00 98.38 273 ALA A O 1
ATOM 2125 N N . GLN A 1 274 ? 7.077 -16.299 0.429 1.00 98.00 274 GLN A N 1
ATOM 2126 C CA . GLN A 1 274 ? 7.952 -17.063 1.318 1.00 98.00 274 GLN A CA 1
ATOM 2127 C C . GLN A 1 274 ? 8.123 -16.368 2.678 1.00 98.00 274 GLN A C 1
ATOM 2129 O O . GLN A 1 274 ? 7.963 -17.001 3.716 1.00 98.00 274 GLN A O 1
ATOM 2134 N N . VAL A 1 275 ? 8.419 -15.069 2.690 1.00 95.81 275 VAL A N 1
ATOM 2135 C CA . VAL A 1 275 ? 8.654 -14.310 3.929 1.00 95.81 275 VAL A CA 1
ATOM 2136 C C . VAL A 1 275 ? 7.387 -14.191 4.782 1.00 95.81 275 VAL A C 1
ATOM 2138 O O . VAL A 1 275 ? 7.464 -14.264 6.009 1.00 95.81 275 VAL A O 1
ATOM 2141 N N . LEU A 1 276 ? 6.218 -14.031 4.153 1.00 97.12 276 LEU A N 1
ATOM 2142 C CA . LEU A 1 276 ? 4.925 -14.039 4.842 1.00 97.12 276 LEU A CA 1
ATOM 2143 C C . LEU A 1 276 ? 4.638 -15.410 5.466 1.00 97.12 276 LEU A C 1
ATOM 2145 O O . LEU A 1 276 ? 4.222 -15.467 6.621 1.00 97.12 276 LEU A O 1
ATOM 2149 N N . GLU A 1 277 ? 4.918 -16.501 4.745 1.00 97.75 277 GLU A N 1
ATOM 2150 C CA . GLU A 1 277 ? 4.789 -17.869 5.261 1.00 97.75 277 GLU A CA 1
ATOM 2151 C C . GLU A 1 277 ? 5.728 -18.120 6.453 1.00 97.75 277 GLU A C 1
ATOM 2153 O O . GLU A 1 277 ? 5.289 -18.624 7.485 1.00 97.75 277 GLU A O 1
ATOM 2158 N N . GLU A 1 278 ? 6.995 -17.707 6.353 1.00 93.06 278 GLU A N 1
ATOM 2159 C CA . GLU A 1 278 ? 7.997 -17.844 7.422 1.00 93.06 278 GLU A CA 1
ATOM 2160 C C . GLU A 1 278 ? 7.642 -17.059 8.696 1.00 93.06 278 GLU A C 1
ATOM 2162 O O . GLU A 1 278 ? 8.016 -17.475 9.793 1.00 93.06 278 GLU A O 1
ATOM 2167 N N . ASN A 1 279 ? 6.918 -15.944 8.564 1.00 86.12 279 ASN A N 1
ATOM 2168 C CA . ASN A 1 279 ? 6.464 -15.113 9.684 1.00 86.12 279 ASN A CA 1
ATOM 2169 C C . ASN A 1 279 ? 5.033 -15.432 10.147 1.00 86.12 279 ASN A C 1
ATOM 2171 O O . ASN A 1 279 ? 4.497 -14.702 10.979 1.00 86.12 279 ASN A O 1
ATOM 2175 N N . GLU A 1 280 ? 4.414 -16.495 9.624 1.00 92.06 280 GLU A N 1
ATOM 2176 C CA . GLU A 1 280 ? 3.036 -16.899 9.944 1.00 92.06 280 GLU A CA 1
ATOM 2177 C C . GLU A 1 280 ? 1.995 -15.788 9.684 1.00 92.06 280 GLU A C 1
ATOM 2179 O O . GLU A 1 280 ? 0.952 -15.711 10.336 1.00 92.06 280 GLU A O 1
ATOM 2184 N N . VAL A 1 281 ? 2.264 -14.916 8.707 1.00 90.56 281 VAL A N 1
ATOM 2185 C CA . VAL A 1 281 ? 1.348 -13.850 8.294 1.00 90.56 281 VAL A CA 1
ATOM 2186 C C . VAL A 1 281 ? 0.358 -14.416 7.290 1.00 90.56 281 VAL A C 1
ATOM 2188 O O . VAL A 1 281 ? 0.734 -15.078 6.330 1.00 90.56 281 VAL A O 1
ATOM 2191 N N . GLU A 1 282 ? -0.926 -14.134 7.475 1.00 95.06 282 GLU A N 1
ATOM 2192 C CA . GLU A 1 282 ? -1.961 -14.610 6.565 1.00 95.06 282 GLU A CA 1
ATOM 2193 C C . GLU A 1 282 ? -1.874 -13.934 5.190 1.00 95.06 282 GLU A C 1
ATOM 2195 O O . GLU A 1 282 ? -1.859 -12.703 5.081 1.00 95.06 282 GLU A O 1
ATOM 2200 N N . PHE A 1 283 ? -1.850 -14.735 4.122 1.00 98.19 283 PHE A N 1
ATOM 2201 C CA . PHE A 1 283 ? -1.716 -14.207 2.772 1.00 98.19 283 PHE A CA 1
ATOM 2202 C C . PHE A 1 283 ? -2.385 -15.061 1.695 1.00 98.19 283 PHE A C 1
ATOM 2204 O O . PHE A 1 283 ? -2.646 -16.251 1.871 1.00 98.19 283 PHE A O 1
ATOM 2211 N N . VAL A 1 284 ? -2.614 -14.436 0.541 1.00 98.44 284 VAL A N 1
ATOM 2212 C CA . VAL A 1 284 ? -2.909 -15.110 -0.729 1.00 98.44 284 VAL A CA 1
ATOM 2213 C C . VAL A 1 284 ? -1.915 -14.610 -1.763 1.00 98.44 284 VAL A C 1
ATOM 2215 O O . VAL A 1 284 ? -1.719 -13.406 -1.898 1.00 98.44 284 VAL A O 1
ATOM 2218 N N . TYR A 1 285 ? -1.306 -15.524 -2.516 1.00 98.44 285 TYR A N 1
ATOM 2219 C CA . TYR A 1 285 ? -0.454 -15.174 -3.647 1.00 98.44 285 TYR A CA 1
ATOM 2220 C C . TYR A 1 285 ? -1.004 -15.762 -4.946 1.00 98.44 285 TYR A C 1
ATOM 2222 O O . TYR A 1 285 ? -1.001 -16.975 -5.164 1.00 98.44 285 TYR A O 1
ATOM 2230 N N . GLU A 1 286 ? -1.473 -14.880 -5.823 1.00 98.00 286 GLU A N 1
ATOM 2231 C CA . GLU A 1 286 ? -1.920 -15.206 -7.166 1.00 98.00 286 GLU A CA 1
ATOM 2232 C C . GLU A 1 286 ? -0.793 -14.986 -8.182 1.00 98.00 286 GLU A C 1
ATOM 2234 O O . GLU A 1 286 ? -0.523 -13.876 -8.651 1.00 98.00 286 GLU A O 1
ATOM 2239 N N . ARG A 1 287 ? -0.141 -16.088 -8.555 1.00 97.31 287 ARG A N 1
ATOM 2240 C CA . ARG A 1 287 ? 0.841 -16.117 -9.639 1.00 97.31 287 ARG A CA 1
ATOM 2241 C C . ARG A 1 287 ? 0.139 -16.292 -10.989 1.00 97.31 287 ARG A C 1
ATOM 2243 O O . ARG A 1 287 ? -0.330 -17.381 -11.324 1.00 97.31 287 ARG A O 1
ATOM 2250 N N . CYS A 1 288 ? 0.083 -15.229 -11.786 1.00 96.19 288 CYS A N 1
ATOM 2251 C CA . CYS A 1 288 ? -0.669 -15.183 -13.040 1.00 96.19 288 CYS A CA 1
ATOM 2252 C C . CYS A 1 288 ? 0.185 -15.604 -14.249 1.00 96.19 288 CYS A C 1
ATOM 2254 O O . CYS A 1 288 ? 1.166 -14.948 -14.608 1.00 96.19 288 CYS A O 1
ATOM 2256 N N . ALA A 1 289 ? -0.217 -16.676 -14.932 1.00 95.19 289 ALA A N 1
ATOM 2257 C CA . ALA A 1 289 ? 0.523 -17.213 -16.071 1.00 95.19 289 ALA A CA 1
ATOM 2258 C C . ALA A 1 289 ? 0.508 -16.282 -17.300 1.00 95.19 289 ALA A C 1
ATOM 2260 O O . ALA A 1 289 ? -0.535 -15.926 -17.843 1.00 95.19 289 ALA A O 1
ATOM 2261 N N . GLY A 1 290 ? 1.689 -15.948 -17.812 1.00 91.00 290 GLY A N 1
ATOM 2262 C CA . GLY A 1 290 ? 1.880 -15.162 -19.026 1.00 91.00 290 GLY A CA 1
ATOM 2263 C C . GLY A 1 290 ? 1.641 -13.659 -18.875 1.00 91.00 290 GLY A C 1
ATOM 2264 O O . GLY A 1 290 ? 1.688 -12.953 -19.884 1.00 91.00 290 GLY A O 1
ATOM 2265 N N . VAL A 1 291 ? 1.396 -13.172 -17.659 1.00 92.19 291 VAL A N 1
ATOM 2266 C CA . VAL A 1 291 ? 1.152 -11.753 -17.374 1.00 92.19 291 VAL A CA 1
ATOM 2267 C C . VAL A 1 291 ? 2.485 -11.021 -17.206 1.00 92.19 291 VAL A C 1
ATOM 2269 O O . VAL A 1 291 ? 3.427 -11.554 -16.624 1.00 92.19 291 VAL A O 1
ATOM 2272 N N . ASN A 1 292 ? 2.578 -9.812 -17.760 1.00 88.81 292 ASN A N 1
ATOM 2273 C CA . ASN A 1 292 ? 3.763 -8.956 -17.665 1.00 88.81 292 ASN A CA 1
ATOM 2274 C C . ASN A 1 292 ? 3.553 -7.863 -16.600 1.00 88.81 292 ASN A C 1
ATOM 2276 O O . ASN A 1 292 ? 2.431 -7.655 -16.138 1.00 88.81 292 ASN A O 1
ATOM 2280 N N . HIS A 1 293 ? 4.624 -7.156 -16.240 1.00 88.88 293 HIS A N 1
ATOM 2281 C CA . HIS A 1 293 ? 4.597 -6.042 -15.293 1.00 88.88 293 HIS A CA 1
ATOM 2282 C C . HIS A 1 293 ? 3.559 -4.991 -15.675 1.00 88.88 293 HIS A C 1
ATOM 2284 O O . HIS A 1 293 ? 3.395 -4.730 -16.864 1.00 88.88 293 HIS A O 1
ATOM 2290 N N . GLY A 1 294 ? 2.952 -4.302 -14.706 1.00 88.50 294 GLY A N 1
ATOM 2291 C CA . GLY A 1 294 ? 2.095 -3.148 -14.993 1.00 88.50 294 GLY A CA 1
ATOM 2292 C C . GLY A 1 294 ? 0.800 -3.521 -15.711 1.00 88.50 294 GLY A C 1
ATOM 2293 O O . GLY A 1 294 ? 0.387 -2.806 -16.621 1.00 88.50 294 GLY A O 1
ATOM 2294 N N . CYS A 1 295 ? 0.191 -4.656 -15.359 1.00 90.50 295 CYS A N 1
ATOM 2295 C CA . CYS A 1 295 ? -1.038 -5.132 -15.990 1.00 90.50 295 CYS A CA 1
ATOM 2296 C C . CYS A 1 295 ? -2.314 -4.445 -15.466 1.00 90.50 295 CYS A C 1
ATOM 2298 O O . CYS A 1 295 ? -3.375 -4.628 -16.061 1.00 90.50 295 CYS A O 1
ATOM 2300 N N . GLY A 1 296 ? -2.238 -3.634 -14.404 1.00 91.94 296 GLY A N 1
ATOM 2301 C CA . GLY A 1 296 ? -3.369 -2.920 -13.809 1.00 91.94 296 GLY A CA 1
ATOM 2302 C C . GLY A 1 296 ? -4.503 -3.863 -13.413 1.00 91.94 296 GLY A C 1
ATOM 2303 O O . GLY A 1 296 ? -4.325 -4.765 -12.599 1.00 91.94 296 GLY A O 1
ATOM 2304 N N . LEU A 1 297 ? -5.670 -3.682 -14.033 1.00 93.06 297 LEU A N 1
ATOM 2305 C CA . LEU A 1 297 ? -6.848 -4.536 -13.837 1.00 93.06 297 LEU A CA 1
ATOM 2306 C C . LEU A 1 297 ? -6.677 -5.953 -14.416 1.00 93.06 297 LEU A C 1
ATOM 2308 O O . LEU A 1 297 ? -7.491 -6.830 -14.146 1.00 93.06 297 LEU A O 1
ATOM 2312 N N . GLY A 1 298 ? -5.645 -6.193 -15.230 1.00 93.31 298 GLY A N 1
ATOM 2313 C CA . GLY A 1 298 ? -5.369 -7.510 -15.800 1.00 93.31 298 GLY A CA 1
ATOM 2314 C C . GLY A 1 298 ? -6.345 -7.933 -16.900 1.00 93.31 298 GLY A C 1
ATOM 2315 O O . GLY A 1 298 ? -6.375 -9.109 -17.260 1.00 93.31 298 GLY A O 1
ATOM 2316 N N . ILE A 1 299 ? -7.129 -7.003 -17.453 1.00 91.19 299 ILE A N 1
ATOM 2317 C CA . ILE A 1 299 ? -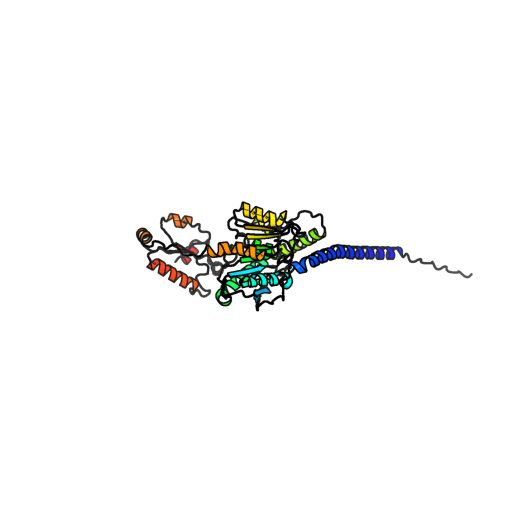8.193 -7.308 -18.420 1.00 91.19 299 ILE A CA 1
ATOM 2318 C C . ILE A 1 299 ? -7.626 -7.968 -19.680 1.00 91.19 299 ILE A C 1
ATOM 2320 O O . ILE A 1 299 ? -6.653 -7.496 -20.275 1.00 91.19 299 ILE A O 1
ATOM 2324 N N . GLY A 1 300 ? -8.262 -9.058 -20.110 1.00 90.00 300 GLY A N 1
ATOM 2325 C CA . GLY A 1 300 ? -7.836 -9.875 -21.240 1.00 90.00 300 GLY A CA 1
ATOM 2326 C C . GLY A 1 300 ? -6.631 -10.768 -20.938 1.00 90.00 300 GLY A C 1
ATOM 2327 O O . GLY A 1 300 ? -6.012 -11.287 -21.868 1.00 90.00 300 GLY A O 1
ATOM 2328 N N . THR A 1 301 ? -6.274 -10.939 -19.664 1.00 93.94 301 THR A N 1
ATOM 2329 C CA . THR A 1 301 ? -5.168 -11.792 -19.211 1.00 93.94 301 THR A CA 1
ATOM 2330 C C . THR A 1 301 ? -5.643 -12.781 -18.147 1.00 93.94 301 THR A C 1
ATOM 2332 O O . THR A 1 301 ? -6.791 -12.738 -17.717 1.00 93.94 301 THR A O 1
ATOM 2335 N N . THR A 1 302 ? -4.766 -13.673 -17.676 1.00 95.56 302 THR A N 1
ATOM 2336 C CA . THR A 1 302 ? -5.121 -14.586 -16.576 1.00 95.56 302 THR A CA 1
ATOM 2337 C C . THR A 1 302 ? -5.280 -13.878 -15.229 1.00 95.56 302 THR A C 1
ATOM 2339 O O . THR A 1 302 ? -5.758 -14.507 -14.297 1.00 95.56 302 THR A O 1
ATOM 2342 N N . ALA A 1 303 ? -4.867 -12.611 -15.117 1.00 95.69 303 ALA A N 1
ATOM 2343 C CA . ALA A 1 303 ? -5.079 -11.791 -13.928 1.00 95.69 303 ALA A CA 1
ATOM 2344 C C . ALA A 1 303 ? -6.473 -11.138 -13.905 1.00 95.69 303 ALA A C 1
ATOM 2346 O O . ALA A 1 303 ? -6.805 -10.472 -12.938 1.00 95.69 303 ALA A O 1
ATOM 2347 N N . GLU A 1 304 ? -7.306 -11.277 -14.940 1.00 95.31 304 GLU A N 1
ATOM 2348 C CA . GLU A 1 304 ? -8.625 -10.632 -14.955 1.00 95.31 304 GLU A CA 1
ATOM 2349 C C . GLU A 1 304 ? -9.468 -11.029 -13.723 1.00 95.31 304 GLU A C 1
ATOM 2351 O O . GLU A 1 304 ? -9.497 -12.191 -13.297 1.00 95.31 304 GLU A O 1
ATOM 2356 N N . GLY A 1 305 ? -10.123 -10.041 -13.111 1.00 95.88 305 GLY A N 1
ATOM 2357 C CA . GLY A 1 305 ? -10.942 -10.229 -11.913 1.00 95.88 305 GLY A CA 1
ATOM 2358 C C . GLY A 1 305 ? -10.161 -10.365 -10.594 1.00 95.88 305 GLY A C 1
ATOM 2359 O O . GLY A 1 305 ? -10.708 -10.853 -9.604 1.00 95.88 305 GLY A O 1
ATOM 2360 N N . TRP A 1 306 ? -8.854 -10.068 -10.580 1.00 97.25 306 TRP A N 1
ATOM 2361 C CA . TRP A 1 306 ? -8.019 -10.262 -9.387 1.00 97.25 306 TRP A CA 1
ATOM 2362 C C . TRP A 1 306 ? -8.329 -9.269 -8.259 1.00 97.25 306 TRP A C 1
ATOM 2364 O O . TRP A 1 306 ? -8.140 -9.614 -7.097 1.00 97.25 306 TRP A O 1
ATOM 2374 N N . ILE A 1 307 ? -8.836 -8.069 -8.570 1.00 96.75 307 ILE A N 1
ATOM 2375 C CA . ILE A 1 307 ? -9.249 -7.087 -7.553 1.00 96.75 307 ILE A CA 1
ATOM 2376 C C . ILE A 1 307 ? -10.447 -7.620 -6.763 1.00 96.75 307 ILE A C 1
ATOM 2378 O O . ILE A 1 307 ? -10.475 -7.517 -5.542 1.00 96.75 307 ILE A O 1
ATOM 2382 N N . GLU A 1 308 ? -11.406 -8.250 -7.438 1.00 95.56 308 GLU A N 1
ATOM 2383 C CA . GLU A 1 308 ? -12.560 -8.883 -6.808 1.00 95.56 308 GLU A CA 1
ATOM 2384 C C . GLU A 1 308 ? -12.123 -10.004 -5.871 1.00 95.56 308 GLU A C 1
ATOM 2386 O O . GLU A 1 308 ? -12.541 -10.030 -4.719 1.00 95.56 308 GLU A O 1
ATOM 2391 N N . ARG A 1 309 ? -11.210 -10.872 -6.323 1.00 97.00 309 ARG A N 1
ATOM 2392 C CA . ARG A 1 309 ? -10.644 -11.941 -5.485 1.00 97.00 309 ARG A CA 1
ATOM 2393 C C . ARG A 1 309 ? -9.837 -11.393 -4.305 1.00 97.00 309 ARG A C 1
ATOM 2395 O O . ARG A 1 309 ? -9.888 -11.963 -3.217 1.00 97.00 309 ARG A O 1
ATOM 2402 N N . ALA A 1 310 ? -9.114 -10.289 -4.497 1.00 96.31 310 ALA A N 1
ATOM 2403 C CA . ALA A 1 310 ? -8.400 -9.612 -3.419 1.00 96.31 310 ALA A CA 1
ATOM 2404 C C . ALA A 1 310 ? -9.364 -9.052 -2.366 1.00 96.31 310 ALA A C 1
ATOM 2406 O O . ALA A 1 310 ? -9.104 -9.176 -1.170 1.00 96.31 310 ALA A O 1
ATOM 2407 N N . MET A 1 311 ? -10.505 -8.507 -2.794 1.00 92.50 311 MET A N 1
ATOM 2408 C CA . MET A 1 311 ? -11.536 -8.046 -1.869 1.00 92.50 311 MET A CA 1
ATOM 2409 C C . MET A 1 311 ? -12.297 -9.197 -1.218 1.00 92.50 311 MET A C 1
ATOM 2411 O O . MET A 1 311 ? -12.571 -9.111 -0.033 1.00 92.50 311 MET A O 1
ATOM 2415 N N . GLU A 1 312 ? -12.557 -10.312 -1.902 1.00 92.38 312 GLU A N 1
ATOM 2416 C CA . GLU A 1 312 ? -13.105 -11.518 -1.259 1.00 92.38 312 GLU A CA 1
ATOM 2417 C C . GLU A 1 312 ? -12.200 -12.020 -0.118 1.00 92.38 312 GLU A C 1
ATOM 2419 O O . GLU A 1 312 ? -12.692 -12.414 0.942 1.00 92.38 312 GLU A O 1
ATOM 2424 N N . PHE A 1 313 ? -10.876 -11.966 -0.311 1.00 91.38 313 PHE A N 1
ATOM 2425 C CA . PHE A 1 313 ? -9.898 -12.245 0.743 1.00 91.38 313 PHE A CA 1
ATOM 2426 C C . PHE A 1 313 ? -9.990 -11.236 1.895 1.00 91.38 313 PHE A C 1
ATOM 2428 O O . PHE A 1 313 ? -10.052 -11.646 3.049 1.00 91.38 313 PHE A O 1
ATOM 2435 N N . ASP A 1 314 ? -10.033 -9.936 1.601 1.00 87.12 314 ASP A N 1
ATOM 2436 C CA . ASP A 1 314 ? -10.100 -8.877 2.616 1.00 87.12 314 ASP A CA 1
ATOM 2437 C C . ASP A 1 314 ? -11.413 -8.919 3.427 1.00 87.12 314 ASP A C 1
ATOM 2439 O O . ASP A 1 314 ? -11.417 -8.830 4.659 1.00 87.12 314 ASP A O 1
ATOM 2443 N N . GLU A 1 315 ? -12.538 -9.138 2.742 1.00 82.00 315 GLU A N 1
ATOM 2444 C CA . GLU A 1 315 ? -13.883 -9.149 3.317 1.00 82.00 315 GLU A CA 1
ATOM 2445 C C . GLU A 1 315 ? -14.119 -10.283 4.310 1.00 82.00 315 GLU A C 1
ATOM 2447 O O . GLU A 1 315 ? -14.906 -10.116 5.247 1.00 82.00 315 GLU A O 1
ATOM 2452 N N . LYS A 1 316 ? -13.432 -11.419 4.145 1.00 72.12 316 LYS A N 1
ATOM 2453 C CA . LYS A 1 316 ? -13.523 -12.538 5.090 1.00 72.12 316 LYS A CA 1
ATOM 2454 C C . LYS A 1 316 ? -13.223 -12.096 6.527 1.00 72.12 316 LYS A C 1
ATOM 2456 O O . LYS A 1 316 ? -13.833 -12.608 7.459 1.00 72.12 316 LYS A O 1
ATOM 2461 N N . TYR A 1 317 ? -12.344 -11.114 6.700 1.00 63.94 317 TYR A N 1
ATOM 2462 C CA . TYR A 1 317 ? -11.838 -10.690 8.012 1.00 63.94 317 TYR A CA 1
ATOM 2463 C C . TYR A 1 317 ? -12.413 -9.367 8.486 1.00 63.94 317 TYR A C 1
ATOM 2465 O O . TYR A 1 317 ? -12.239 -8.953 9.626 1.00 63.94 317 TYR A O 1
ATOM 2473 N N . TRP A 1 318 ? -13.148 -8.707 7.610 1.00 64.81 318 TRP A N 1
ATOM 2474 C CA . TRP A 1 318 ? -13.830 -7.463 7.894 1.00 64.81 318 TRP A CA 1
ATOM 2475 C C . TRP A 1 318 ? -14.977 -7.578 8.890 1.00 64.81 318 TRP A C 1
ATOM 2477 O O . TRP A 1 318 ? -15.398 -6.549 9.420 1.00 64.81 318 TRP A O 1
ATOM 2487 N N . TYR A 1 319 ? -15.488 -8.790 9.097 1.00 46.47 319 TYR A N 1
ATOM 2488 C CA . TYR A 1 319 ? -16.575 -9.099 10.023 1.00 46.47 319 TYR A CA 1
ATOM 2489 C C . TYR A 1 319 ? -16.114 -9.936 11.230 1.00 46.47 319 TYR A C 1
ATOM 2491 O O . TYR A 1 319 ? -16.924 -10.195 12.112 1.00 46.47 319 TYR A O 1
ATOM 2499 N N . GLU A 1 320 ? -14.838 -10.339 11.303 1.00 44.06 320 GLU A N 1
ATOM 2500 C CA . GLU A 1 320 ? -14.306 -11.074 12.467 1.00 44.06 320 GLU A CA 1
ATOM 2501 C C . GLU A 1 320 ? -13.999 -10.160 13.669 1.00 44.06 320 GLU A C 1
ATOM 2503 O O . GLU A 1 320 ? -13.821 -10.654 14.777 1.00 44.06 320 GLU A O 1
ATOM 2508 N N . GLU A 1 321 ? -14.049 -8.835 13.498 1.00 39.94 321 GLU A N 1
ATOM 2509 C CA . GLU A 1 321 ? -14.043 -7.864 14.599 1.00 39.94 321 GLU A CA 1
ATOM 2510 C C . GLU A 1 321 ? -15.321 -7.013 14.603 1.00 39.94 321 GLU A C 1
ATOM 2512 O O . GLU A 1 321 ? -15.294 -5.782 14.548 1.00 39.94 321 GLU A O 1
ATOM 2517 N N . GLU A 1 322 ? -16.483 -7.654 14.729 1.00 33.28 322 GLU A N 1
ATOM 2518 C CA . GLU A 1 322 ? -17.527 -7.015 15.528 1.00 33.28 322 GLU A CA 1
ATOM 2519 C C . GLU A 1 322 ? -17.050 -7.115 16.984 1.00 33.28 322 GLU A C 1
ATOM 2521 O O . GLU A 1 322 ? -17.243 -8.125 17.657 1.00 33.28 322 GLU A O 1
ATOM 2526 N N . TYR A 1 323 ? -16.315 -6.102 17.454 1.00 33.81 323 TYR A N 1
ATOM 2527 C CA . TYR A 1 323 ? -15.986 -5.957 18.869 1.00 33.81 323 TYR A CA 1
ATOM 2528 C C . TYR A 1 323 ? -17.296 -5.789 19.649 1.00 33.81 323 TYR A C 1
ATOM 2530 O O . TYR A 1 323 ? -17.779 -4.681 19.880 1.00 33.81 323 TYR A O 1
ATOM 2538 N N . THR A 1 324 ? -17.899 -6.907 20.039 1.00 27.14 324 THR A N 1
ATOM 2539 C CA . THR A 1 324 ? -18.832 -6.981 21.155 1.00 27.14 324 THR A CA 1
ATOM 2540 C C . THR A 1 324 ? -17.998 -7.350 22.374 1.00 27.14 324 THR A C 1
ATOM 2542 O O . THR A 1 324 ? -17.634 -8.521 22.500 1.00 27.14 324 THR A O 1
ATOM 2545 N N . PRO A 1 325 ? -17.627 -6.392 23.244 1.00 29.28 325 PRO A N 1
ATOM 2546 C CA . PRO A 1 325 ? -16.897 -6.726 24.456 1.00 29.28 325 PRO A CA 1
ATOM 2547 C C . PRO A 1 325 ? -17.712 -7.753 25.239 1.00 29.28 325 PRO A C 1
ATOM 2549 O O . PRO A 1 325 ? -18.903 -7.537 25.487 1.00 29.28 325 PRO A O 1
ATOM 2552 N N . GLU A 1 326 ? -17.087 -8.875 25.606 1.00 26.14 326 GLU A N 1
ATOM 2553 C CA . GLU A 1 326 ? -17.690 -9.782 26.577 1.00 26.14 326 GLU A CA 1
ATOM 2554 C C . GLU A 1 326 ? -18.041 -8.959 27.829 1.00 26.14 326 GLU A C 1
ATOM 2556 O O . GLU A 1 326 ? -17.205 -8.171 28.287 1.00 26.14 326 GLU A O 1
ATOM 2561 N N . PRO A 1 327 ? -19.269 -9.066 28.371 1.00 28.69 327 PRO A N 1
ATOM 2562 C CA . PRO A 1 327 ? -19.627 -8.357 29.586 1.00 28.69 327 PRO A CA 1
ATOM 2563 C C . PRO A 1 327 ? -18.685 -8.801 30.701 1.00 28.69 327 PRO A C 1
ATOM 2565 O O . PRO A 1 327 ? -18.732 -9.943 31.152 1.00 28.69 327 PRO A O 1
ATOM 2568 N N . ILE A 1 328 ? -17.810 -7.895 31.121 1.00 35.69 328 ILE A N 1
ATOM 2569 C CA . ILE A 1 328 ? -16.935 -8.100 32.268 1.00 35.69 328 ILE A CA 1
ATOM 2570 C C . ILE A 1 328 ? -17.834 -8.320 33.491 1.00 35.69 328 ILE A C 1
ATOM 2572 O O . ILE A 1 328 ? -18.706 -7.495 33.777 1.00 35.69 328 ILE A O 1
ATOM 2576 N N . ASP A 1 329 ? -17.639 -9.430 34.208 1.00 37.66 329 ASP A N 1
ATOM 2577 C CA . ASP A 1 329 ? -18.329 -9.697 35.473 1.00 37.66 329 ASP A CA 1
ATOM 2578 C C . ASP A 1 329 ? -17.753 -8.782 36.564 1.00 37.66 329 ASP A C 1
ATOM 2580 O O . ASP A 1 329 ? -16.797 -9.095 37.281 1.00 37.66 329 ASP A O 1
ATOM 2584 N N . CYS A 1 330 ? -18.313 -7.576 36.626 1.00 31.67 330 CYS A N 1
ATOM 2585 C CA . CYS A 1 330 ? -17.872 -6.528 37.530 1.00 31.67 330 CYS A CA 1
ATOM 2586 C C . CYS A 1 330 ? -18.052 -6.912 39.009 1.00 31.67 330 CYS A C 1
ATOM 2588 O O . CYS A 1 330 ? -17.300 -6.416 39.845 1.00 31.67 330 CYS A O 1
ATOM 2590 N N . GLU A 1 331 ? -19.000 -7.790 39.363 1.00 36.97 331 GLU A N 1
ATOM 2591 C CA . GLU A 1 331 ? -19.252 -8.148 40.767 1.00 36.97 331 GLU A CA 1
ATOM 2592 C C . GLU A 1 331 ? -18.110 -8.987 41.360 1.00 36.97 331 GLU A C 1
ATOM 2594 O O . GLU A 1 331 ? -17.706 -8.756 42.507 1.00 36.97 331 GLU A O 1
ATOM 2599 N N . GLU A 1 332 ? -17.525 -9.898 40.575 1.00 38.59 332 GLU A N 1
ATOM 2600 C CA . GLU A 1 332 ? -16.375 -10.701 41.006 1.00 38.59 332 GLU A CA 1
ATOM 2601 C C . GLU A 1 332 ? -15.126 -9.828 41.233 1.00 38.59 332 GLU A C 1
ATOM 2603 O O . GLU A 1 332 ? -14.451 -9.950 42.264 1.00 38.59 332 GLU A O 1
ATOM 2608 N N . LEU A 1 333 ? -14.871 -8.884 40.322 1.00 34.44 333 LEU A N 1
ATOM 2609 C CA . LEU A 1 333 ? -13.703 -7.994 40.340 1.00 34.44 333 LEU A CA 1
ATOM 2610 C C . LEU A 1 333 ? -13.767 -6.946 41.467 1.00 34.44 333 LEU A C 1
ATOM 2612 O O . LEU A 1 333 ? -12.765 -6.679 42.140 1.00 34.44 333 LEU A O 1
ATOM 2616 N N . ILE A 1 334 ? -14.955 -6.398 41.752 1.00 36.66 334 ILE A N 1
ATOM 2617 C CA . ILE A 1 334 ? -15.175 -5.430 42.843 1.00 36.66 334 ILE A CA 1
ATOM 2618 C C . ILE A 1 334 ? -14.850 -6.047 44.213 1.00 36.66 334 ILE A C 1
ATOM 2620 O O . ILE A 1 334 ? -14.286 -5.371 45.079 1.00 36.66 334 ILE A O 1
ATOM 2624 N N . SER A 1 335 ? -15.149 -7.337 44.412 1.00 40.59 335 SER A N 1
ATOM 2625 C CA . SER A 1 335 ? -14.900 -8.034 45.684 1.00 40.59 335 SER A CA 1
ATOM 2626 C C . SER A 1 335 ? -13.409 -8.146 46.040 1.00 40.59 335 SER A C 1
ATOM 2628 O O . SER A 1 335 ? -13.056 -8.250 47.217 1.00 40.59 335 SER A O 1
ATOM 2630 N N . ARG A 1 336 ? -12.530 -8.083 45.030 1.00 38.81 336 ARG A N 1
ATOM 2631 C CA . ARG A 1 336 ? -11.083 -8.292 45.162 1.00 38.81 336 ARG A CA 1
ATOM 2632 C C . ARG A 1 336 ? -10.278 -7.008 45.379 1.00 38.81 336 ARG A C 1
ATOM 2634 O O . ARG A 1 336 ? -9.214 -7.066 45.993 1.00 38.81 336 ARG A O 1
ATOM 2641 N N . ALA A 1 337 ? -10.744 -5.854 44.889 1.00 37.88 337 ALA A N 1
ATOM 2642 C CA . ALA A 1 337 ? -9.848 -4.729 44.599 1.00 37.88 337 ALA A CA 1
ATOM 2643 C C . ALA A 1 337 ? -9.796 -3.575 45.629 1.00 37.88 337 ALA A C 1
ATOM 2645 O O . ALA A 1 337 ? -8.728 -3.003 45.805 1.00 37.88 337 ALA A O 1
ATOM 2646 N N . GLY A 1 338 ? -10.855 -3.191 46.345 1.00 37.72 338 GLY A N 1
ATOM 2647 C CA . GLY A 1 338 ? -10.745 -2.268 47.501 1.00 37.72 338 GLY A CA 1
ATOM 2648 C C . GLY A 1 338 ? -10.327 -0.782 47.289 1.00 37.72 338 GLY A C 1
ATOM 2649 O O . GLY A 1 338 ? -9.919 -0.164 48.270 1.00 37.72 338 GLY A O 1
ATOM 2650 N N . GLY A 1 339 ? -10.439 -0.172 46.090 1.00 40.97 339 GLY A N 1
ATOM 2651 C CA . GLY A 1 339 ? -10.426 1.312 45.887 1.00 40.97 339 GLY A CA 1
ATOM 2652 C C . GLY A 1 339 ? -9.231 1.954 45.128 1.00 40.97 339 GLY A C 1
ATOM 2653 O O . GLY A 1 339 ? -8.193 1.346 44.999 1.00 40.97 339 GLY A O 1
ATOM 2654 N N . LEU A 1 340 ? -9.339 3.189 44.613 1.00 36.75 340 LEU A N 1
ATOM 2655 C CA . LEU A 1 340 ? -8.468 3.798 43.563 1.00 36.75 340 LEU A CA 1
ATOM 2656 C C . LEU A 1 340 ? -7.040 4.282 43.984 1.00 36.75 340 LEU A C 1
ATOM 2658 O O . LEU A 1 340 ? -6.882 4.871 45.051 1.00 36.75 340 LEU A O 1
ATOM 2662 N N . ILE A 1 341 ? -6.032 4.155 43.095 1.00 38.94 341 ILE A N 1
ATOM 2663 C CA . ILE A 1 341 ? -4.710 4.850 43.110 1.00 38.94 341 ILE A CA 1
ATOM 2664 C C . ILE A 1 341 ? -4.406 5.373 41.678 1.00 38.94 341 ILE A C 1
ATOM 2666 O O . ILE A 1 341 ? -4.760 4.695 40.723 1.00 38.94 341 ILE A O 1
ATOM 2670 N N . CYS A 1 342 ? -3.764 6.543 41.507 1.00 38.72 342 CYS A N 1
ATOM 2671 C CA . CYS A 1 342 ? -3.457 7.187 40.205 1.00 38.72 342 CYS A CA 1
ATOM 2672 C C . CYS A 1 342 ? -1.939 7.466 40.033 1.00 38.72 342 CYS A C 1
ATOM 2674 O O . CYS A 1 342 ? -1.280 7.758 41.030 1.00 38.72 342 CYS A O 1
ATOM 2676 N N . GLY A 1 343 ? -1.393 7.423 38.801 1.00 39.91 343 GLY A N 1
ATOM 2677 C CA . GLY A 1 343 ? 0.004 7.790 38.468 1.00 39.91 343 GLY A CA 1
ATOM 2678 C C . GLY A 1 343 ? 0.296 7.861 36.951 1.00 39.91 343 GLY A C 1
ATOM 2679 O O . GLY A 1 343 ? -0.510 7.371 36.171 1.00 39.91 343 GLY A O 1
ATOM 2680 N N . VAL A 1 344 ? 1.428 8.472 36.550 1.00 38.38 344 VAL A N 1
ATOM 2681 C CA . VAL A 1 344 ? 1.898 8.670 35.151 1.00 38.38 344 VAL A CA 1
ATOM 2682 C C . VAL A 1 344 ? 3.155 7.821 34.877 1.00 38.38 344 VAL A C 1
ATOM 2684 O O . VAL A 1 344 ? 4.056 7.796 35.715 1.00 38.38 344 VAL A O 1
ATOM 2687 N N . CYS A 1 345 ? 3.253 7.169 33.707 1.00 41.25 345 CYS A N 1
ATOM 2688 C CA . CYS A 1 345 ? 4.394 6.320 33.308 1.00 41.25 345 CYS A CA 1
ATOM 2689 C C . CYS A 1 345 ? 4.926 6.632 31.897 1.00 41.25 345 CYS A C 1
ATOM 2691 O O . CYS A 1 345 ? 4.196 7.100 31.028 1.00 41.25 345 CYS A O 1
ATOM 2693 N N . HIS A 1 346 ? 6.210 6.346 31.668 1.00 40.84 346 HIS A N 1
ATOM 2694 C CA . HIS A 1 346 ? 6.910 6.550 30.400 1.00 40.84 346 HIS A CA 1
ATOM 2695 C C . HIS A 1 346 ? 6.631 5.385 29.416 1.00 40.84 346 HIS A C 1
ATOM 2697 O O . HIS A 1 346 ? 6.535 4.241 29.850 1.00 40.84 346 HIS A O 1
ATOM 2703 N N . PRO A 1 347 ? 6.575 5.598 28.083 1.00 39.69 347 PRO A N 1
ATOM 2704 C CA . PRO A 1 347 ? 6.266 4.538 27.103 1.00 39.69 347 PRO A CA 1
ATOM 2705 C C . PRO A 1 347 ? 7.235 3.344 27.073 1.00 39.69 347 PRO A C 1
ATOM 2707 O O . PRO A 1 347 ? 6.891 2.283 26.562 1.00 39.69 347 PRO A O 1
ATOM 2710 N N . LYS A 1 348 ? 8.459 3.519 27.591 1.00 40.09 348 LYS A N 1
ATOM 2711 C CA . LYS A 1 348 ? 9.457 2.440 27.753 1.00 40.09 348 LYS A CA 1
ATOM 2712 C C . LYS A 1 348 ? 9.390 1.740 29.116 1.00 40.09 348 LYS A C 1
ATOM 2714 O O . LYS A 1 348 ? 10.168 0.813 29.342 1.00 40.09 348 LYS A O 1
ATOM 2719 N N . ASP A 1 349 ? 8.510 2.178 30.015 1.00 42.66 349 ASP A N 1
ATOM 2720 C CA . ASP A 1 349 ? 8.273 1.480 31.274 1.00 42.66 349 ASP A CA 1
ATOM 2721 C C . ASP A 1 349 ? 7.615 0.136 30.941 1.00 42.66 349 ASP A C 1
ATOM 2723 O O . ASP A 1 349 ? 6.559 0.061 30.310 1.00 42.66 349 ASP A O 1
ATOM 2727 N N . LYS A 1 350 ? 8.282 -0.958 31.311 1.00 42.50 350 LYS A N 1
ATOM 2728 C CA . LYS A 1 350 ? 7.754 -2.304 31.094 1.00 42.50 350 LYS A CA 1
ATOM 2729 C C . LYS A 1 350 ? 6.599 -2.529 32.066 1.00 42.50 350 LYS A C 1
ATOM 2731 O O . LYS A 1 350 ? 6.775 -2.354 33.270 1.00 42.50 350 LYS A O 1
ATOM 2736 N N . GLY A 1 351 ? 5.446 -2.978 31.561 1.00 39.53 351 GLY A N 1
ATOM 2737 C CA . GLY A 1 351 ? 4.254 -3.276 32.375 1.00 39.53 351 GLY A CA 1
ATOM 2738 C C . GLY A 1 351 ? 4.502 -4.262 33.529 1.00 39.53 351 GLY A C 1
ATOM 2739 O O . GLY A 1 351 ? 3.746 -4.288 34.494 1.00 39.53 351 GLY A O 1
ATOM 2740 N N . GLU A 1 352 ? 5.607 -5.007 33.483 1.00 43.16 352 GLU A N 1
ATOM 2741 C CA . GLU A 1 352 ? 6.091 -5.889 34.549 1.00 43.16 352 GLU A CA 1
ATOM 2742 C C . GLU A 1 352 ? 6.318 -5.163 35.892 1.00 43.16 352 GLU A C 1
ATOM 2744 O O . GLU A 1 352 ? 6.010 -5.734 36.933 1.00 43.16 352 GLU A O 1
ATOM 2749 N N . GLN A 1 353 ? 6.730 -3.884 35.903 1.00 40.50 353 GLN A N 1
ATOM 2750 C CA . GLN A 1 353 ? 6.882 -3.106 37.151 1.00 40.50 353 GLN A CA 1
ATOM 2751 C C . GLN A 1 353 ? 5.541 -2.729 37.810 1.00 40.50 353 GLN A C 1
ATOM 2753 O O . GLN A 1 353 ? 5.490 -2.476 39.011 1.00 40.50 353 GLN A O 1
ATOM 2758 N N . VAL A 1 354 ? 4.442 -2.712 37.046 1.00 41.44 354 VAL A N 1
ATOM 2759 C CA . VAL A 1 354 ? 3.078 -2.450 37.551 1.00 41.44 354 VAL A CA 1
ATOM 2760 C C . VAL A 1 354 ? 2.450 -3.733 38.118 1.00 41.44 354 VAL A C 1
ATOM 2762 O O . VAL A 1 354 ? 1.666 -3.680 39.067 1.00 41.44 354 VAL A O 1
ATOM 2765 N N . LEU A 1 355 ? 2.847 -4.896 37.587 1.00 39.59 355 LEU A N 1
ATOM 2766 C CA . LEU A 1 355 ? 2.390 -6.223 38.016 1.00 39.59 355 LEU A CA 1
ATOM 2767 C C . LEU A 1 355 ? 3.013 -6.679 39.350 1.00 39.59 355 LEU A C 1
ATOM 2769 O O . LEU A 1 355 ? 2.377 -7.423 40.096 1.00 39.59 355 LEU A O 1
ATOM 2773 N N . GLU A 1 356 ? 4.204 -6.186 39.708 1.00 38.75 356 GLU A N 1
ATOM 2774 C CA . GLU A 1 356 ? 4.862 -6.473 40.999 1.00 38.75 356 GLU A CA 1
ATOM 2775 C C . GLU A 1 356 ? 4.099 -5.925 42.226 1.00 38.75 356 GLU A C 1
ATOM 2777 O O . GLU A 1 356 ? 4.344 -6.355 43.353 1.00 38.75 356 GLU A O 1
ATOM 2782 N N . LEU A 1 357 ? 3.134 -5.019 42.023 1.00 37.59 357 LEU A N 1
ATOM 2783 C CA . LEU A 1 357 ? 2.298 -4.437 43.082 1.00 37.59 357 LEU A CA 1
ATOM 2784 C C . LEU A 1 357 ? 1.057 -5.282 43.433 1.00 37.59 357 LEU A C 1
ATOM 2786 O O . LEU A 1 357 ? 0.304 -4.912 44.335 1.00 37.59 357 LEU A O 1
ATOM 2790 N N . GLY A 1 358 ? 0.839 -6.413 42.748 1.00 37.81 358 GLY A N 1
ATOM 2791 C CA . GLY A 1 358 ? -0.161 -7.417 43.131 1.00 37.81 358 GLY A CA 1
ATOM 2792 C C . GLY A 1 358 ? -1.628 -6.973 43.036 1.00 37.81 358 GLY A C 1
ATOM 2793 O O . GLY A 1 358 ? -2.452 -7.471 43.800 1.00 37.81 358 GLY A O 1
ATOM 2794 N N . ALA A 1 359 ? -1.966 -6.045 42.134 1.00 37.22 359 ALA A N 1
ATOM 2795 C CA . ALA A 1 359 ? -3.333 -5.557 41.923 1.00 37.22 359 ALA A CA 1
ATOM 2796 C C . ALA A 1 359 ? -3.809 -5.754 40.469 1.00 37.22 359 ALA A C 1
ATOM 2798 O O . ALA A 1 359 ? -3.006 -5.726 39.539 1.00 37.22 359 ALA A O 1
ATOM 2799 N N . GLU A 1 360 ? -5.120 -5.943 40.281 1.00 46.22 360 GLU A N 1
ATOM 2800 C CA . GLU A 1 360 ? -5.791 -5.968 38.973 1.00 46.22 360 GLU A CA 1
ATOM 2801 C C . GLU A 1 360 ? -6.044 -4.512 38.528 1.00 46.22 360 GLU A C 1
ATOM 2803 O O . GLU A 1 360 ? -6.816 -3.787 39.159 1.00 46.22 360 GLU A O 1
ATOM 2808 N N . TRP A 1 361 ? -5.336 -4.056 37.491 1.00 49.84 361 TRP A N 1
ATOM 2809 C CA . TRP A 1 361 ? -5.372 -2.678 36.984 1.00 49.84 361 TRP A CA 1
ATOM 2810 C C . TRP A 1 361 ? -5.963 -2.626 35.572 1.00 49.84 361 TRP A C 1
ATOM 2812 O O . TRP A 1 361 ? -5.610 -3.451 34.732 1.00 49.84 361 TRP A O 1
ATOM 2822 N N . VAL A 1 362 ? -6.777 -1.607 35.272 1.00 49.12 362 VAL A N 1
ATOM 2823 C CA . VAL A 1 362 ? -7.144 -1.251 33.887 1.00 49.12 362 VAL A CA 1
ATOM 2824 C C . VAL A 1 362 ? -6.184 -0.174 33.387 1.00 49.12 362 VAL A C 1
ATOM 2826 O O . VAL A 1 362 ? -6.170 0.922 33.947 1.00 49.12 362 VAL A O 1
ATOM 2829 N N . ARG A 1 363 ? -5.387 -0.484 32.355 1.00 55.22 363 ARG A N 1
ATOM 2830 C CA . ARG A 1 363 ? -4.510 0.476 31.666 1.00 55.22 363 ARG A CA 1
ATOM 2831 C C . ARG A 1 363 ? -5.308 1.244 30.616 1.00 55.22 363 ARG A C 1
ATOM 2833 O O . ARG A 1 363 ? -5.879 0.631 29.721 1.00 55.22 363 ARG A O 1
ATOM 2840 N N . VAL A 1 364 ? -5.288 2.571 30.694 1.00 50.50 364 VAL A N 1
ATOM 2841 C CA . VAL A 1 364 ? -5.878 3.459 29.683 1.00 50.50 364 VAL A CA 1
ATOM 2842 C C . VAL A 1 364 ? -4.766 4.282 29.041 1.00 50.50 364 VAL A C 1
ATOM 2844 O O . VAL A 1 364 ? -4.206 5.164 29.688 1.00 50.50 364 VAL A O 1
ATOM 2847 N N . ASP A 1 365 ? -4.424 3.980 27.789 1.00 52.91 365 ASP A N 1
ATOM 2848 C CA . ASP A 1 365 ? -3.422 4.731 27.026 1.00 52.91 365 ASP A CA 1
ATOM 2849 C C . ASP A 1 365 ? -4.047 5.984 26.390 1.00 52.91 365 ASP A C 1
ATOM 2851 O O . ASP A 1 365 ? -5.019 5.894 25.641 1.00 52.91 365 ASP A O 1
ATOM 2855 N N . ILE A 1 366 ? -3.487 7.168 26.653 1.00 51.16 366 ILE A N 1
ATOM 2856 C CA . ILE A 1 366 ? -4.022 8.438 26.130 1.00 51.16 366 ILE A CA 1
ATOM 2857 C C . ILE A 1 366 ? -3.312 8.820 24.824 1.00 51.16 366 ILE A C 1
ATOM 2859 O O . ILE A 1 366 ? -2.274 9.455 24.841 1.00 51.16 366 ILE A O 1
ATOM 2863 N N . SER A 1 367 ? -3.856 8.507 23.653 1.00 47.00 367 SER A N 1
ATOM 2864 C CA . SER A 1 367 ? -3.186 8.703 22.345 1.00 47.00 367 SER A CA 1
ATOM 2865 C C . SER A 1 367 ? -2.862 10.161 21.926 1.00 47.00 367 SER A C 1
ATOM 2867 O O . SER A 1 367 ? -2.366 10.392 20.816 1.00 47.00 367 SER A O 1
ATOM 2869 N N . TRP A 1 368 ? -3.122 11.154 22.785 1.00 46.44 368 TRP A N 1
ATOM 2870 C CA . TRP A 1 368 ? -2.976 12.591 22.531 1.00 46.44 368 TRP A CA 1
ATOM 2871 C C . TRP A 1 368 ? -2.395 13.317 23.766 1.00 46.44 368 TRP A C 1
ATOM 2873 O O . TRP A 1 368 ? -2.547 12.809 24.878 1.00 46.44 368 TRP A O 1
ATOM 2883 N N . PRO A 1 369 ? -1.736 14.494 23.631 1.00 49.25 369 PRO A N 1
ATOM 2884 C CA . PRO A 1 369 ? -1.296 15.282 24.788 1.00 49.25 369 PRO A CA 1
ATOM 2885 C C . PRO A 1 369 ? -2.457 15.502 25.757 1.00 49.25 369 PRO A C 1
ATOM 2887 O O . PRO A 1 369 ? -3.583 15.598 25.299 1.00 49.25 369 PRO A O 1
ATOM 2890 N N . ALA A 1 370 ? -2.224 15.601 27.066 1.00 42.22 370 ALA A N 1
ATOM 2891 C CA . ALA A 1 370 ? -3.309 15.847 28.027 1.00 42.22 370 ALA A CA 1
ATOM 2892 C C . ALA A 1 370 ? -3.708 17.336 28.125 1.00 42.22 370 ALA A C 1
ATOM 2894 O O . ALA A 1 370 ? -4.812 17.682 28.554 1.00 42.22 370 ALA A O 1
ATOM 2895 N N . TYR A 1 371 ? -2.810 18.222 27.686 1.00 46.31 371 TYR A N 1
ATOM 2896 C CA . TYR A 1 371 ? -2.936 19.666 27.837 1.00 46.31 371 TYR A CA 1
ATOM 2897 C C . TYR A 1 371 ? -2.682 20.394 26.515 1.00 46.31 371 TYR A C 1
ATOM 2899 O O . TYR A 1 371 ? -1.874 19.972 25.683 1.00 46.31 371 TYR A O 1
ATOM 2907 N N . ASN A 1 372 ? -3.384 21.505 26.332 1.00 47.72 372 ASN A N 1
ATOM 2908 C CA . ASN A 1 372 ? -3.128 22.498 25.301 1.00 47.72 372 ASN A CA 1
ATOM 2909 C C . ASN A 1 372 ? -1.844 23.282 25.622 1.00 47.72 372 ASN A C 1
ATOM 2911 O O . ASN A 1 372 ? -1.344 23.274 26.746 1.00 47.72 372 ASN A O 1
ATOM 2915 N N . LYS A 1 373 ? -1.325 24.021 24.635 1.00 42.34 373 LYS A N 1
ATOM 2916 C CA . LYS A 1 373 ? -0.103 24.840 24.773 1.00 42.34 373 LYS A CA 1
ATOM 2917 C C . LYS A 1 373 ? -0.197 25.925 25.859 1.00 42.34 373 LYS A C 1
ATOM 2919 O O . LYS A 1 373 ? 0.824 26.419 26.321 1.00 42.34 373 LYS A O 1
ATOM 2924 N N . ASP A 1 374 ? -1.407 26.313 26.240 1.00 45.94 374 ASP A N 1
ATOM 2925 C CA . ASP A 1 374 ? -1.689 27.288 27.297 1.00 45.94 374 ASP A CA 1
ATOM 2926 C C . ASP A 1 374 ? -1.862 26.651 28.691 1.00 45.94 374 ASP A C 1
ATOM 2928 O O . ASP A 1 374 ? -2.198 27.351 29.645 1.00 45.94 374 ASP A O 1
ATOM 2932 N N . GLY A 1 375 ? -1.635 25.338 28.817 1.00 39.53 375 GLY A N 1
ATOM 2933 C CA . GLY A 1 375 ? -1.756 24.591 30.069 1.00 39.53 375 GLY A CA 1
ATOM 2934 C C . GLY A 1 375 ? -3.185 24.174 30.426 1.00 39.53 375 GLY A C 1
ATOM 2935 O O . GLY A 1 375 ? -3.392 23.564 31.472 1.00 39.53 375 GLY A O 1
ATOM 2936 N N . THR A 1 376 ? -4.182 24.467 29.585 1.00 42.62 376 THR A N 1
ATOM 2937 C CA . THR A 1 376 ? -5.555 23.983 29.802 1.00 42.62 376 THR A CA 1
ATOM 2938 C C . THR A 1 376 ? -5.686 22.510 29.426 1.00 42.62 376 THR A C 1
ATOM 2940 O O . THR A 1 376 ? -5.037 22.048 28.488 1.00 42.62 376 THR A O 1
ATOM 2943 N N . SER A 1 377 ? -6.523 21.749 30.137 1.00 43.09 377 SER A N 1
ATOM 2944 C CA . SER A 1 377 ? -6.849 20.380 29.730 1.00 43.09 377 SER A CA 1
ATOM 2945 C C . SER A 1 377 ? -7.588 20.384 28.394 1.00 43.09 377 SER A C 1
ATOM 2947 O O . SER A 1 377 ? -8.422 21.253 28.129 1.00 43.09 377 SER A O 1
ATOM 2949 N N . ASN A 1 378 ? -7.282 19.420 27.528 1.00 51.28 378 ASN A N 1
ATOM 2950 C CA . ASN A 1 378 ? -8.001 19.288 26.262 1.00 51.28 378 ASN A CA 1
ATOM 2951 C C . ASN A 1 378 ? -9.149 18.278 26.341 1.00 51.28 378 ASN A C 1
ATOM 2953 O O . ASN A 1 378 ? -9.279 17.508 27.290 1.00 51.28 378 ASN A O 1
ATOM 2957 N N . TYR A 1 379 ? -9.997 18.295 25.313 1.00 51.19 379 TYR A N 1
ATOM 2958 C CA . TYR A 1 379 ? -11.218 17.493 25.270 1.00 51.19 379 TYR A CA 1
ATOM 2959 C C . TYR A 1 379 ? -10.954 15.978 25.280 1.00 51.19 379 TYR A C 1
ATOM 2961 O O . TYR A 1 379 ? -11.788 15.230 25.781 1.00 51.19 379 TYR A O 1
ATOM 2969 N N . VAL A 1 380 ? -9.797 15.530 24.774 1.00 50.56 380 VAL A N 1
ATOM 2970 C CA . VAL A 1 380 ? -9.385 14.117 24.808 1.00 50.56 380 VAL A CA 1
ATOM 2971 C C . VAL A 1 380 ? -9.100 13.701 26.248 1.00 50.56 380 VAL A C 1
ATOM 2973 O O . VAL A 1 380 ? -9.618 12.692 26.715 1.00 50.56 380 VAL A O 1
ATOM 2976 N N . TYR A 1 381 ? -8.349 14.523 26.983 1.00 50.28 381 TYR A N 1
ATOM 2977 C CA . TYR A 1 381 ? -8.066 14.294 28.395 1.00 50.28 381 TYR A CA 1
ATOM 2978 C C . TYR A 1 381 ? -9.319 14.369 29.270 1.00 50.28 381 TYR A C 1
ATOM 2980 O O . TYR A 1 381 ? -9.503 13.523 30.139 1.00 50.28 381 TYR A O 1
ATOM 2988 N N . GLU A 1 382 ? -10.215 15.332 29.035 1.00 51.94 382 GLU A N 1
ATOM 2989 C CA . GLU A 1 382 ? -11.485 15.406 29.772 1.00 51.94 382 GLU A CA 1
ATOM 2990 C C . GLU A 1 382 ? -12.411 14.218 29.454 1.00 51.94 382 GLU A C 1
ATOM 2992 O O . GLU A 1 382 ? -13.085 13.722 30.355 1.00 51.94 382 GLU A O 1
ATOM 2997 N N . GLY A 1 383 ? -12.396 13.707 28.217 1.00 53.38 383 GLY A N 1
ATOM 2998 C CA . GLY A 1 383 ? -13.102 12.483 27.831 1.00 53.38 383 GLY A CA 1
ATOM 2999 C C . GLY A 1 383 ? -12.573 11.247 28.560 1.00 53.38 383 GLY A C 1
ATOM 3000 O O . GLY A 1 383 ? -13.351 10.534 29.190 1.00 53.38 383 GLY A O 1
ATOM 3001 N N . VAL A 1 384 ? -11.248 11.054 28.573 1.00 53.94 384 VAL A N 1
ATOM 3002 C CA . VAL A 1 384 ? -10.599 9.969 29.330 1.00 53.94 384 VAL A CA 1
ATOM 3003 C C . VAL A 1 384 ? -10.883 10.103 30.824 1.00 53.94 384 VAL A C 1
ATOM 3005 O O . VAL A 1 384 ? -11.198 9.126 31.491 1.00 53.94 384 VAL A O 1
ATOM 3008 N N . LYS A 1 385 ? -10.841 11.317 31.373 1.00 49.94 385 LYS A N 1
ATOM 3009 C CA . LYS A 1 385 ? -11.145 11.574 32.784 1.00 49.94 385 LYS A CA 1
ATOM 3010 C C . LYS A 1 385 ? -12.588 11.212 33.138 1.00 49.94 385 LYS A C 1
ATOM 3012 O O . LYS A 1 385 ? -12.830 10.703 34.231 1.00 49.94 385 LYS A O 1
ATOM 3017 N N . GLU A 1 386 ? -13.543 11.464 32.248 1.00 53.66 386 GLU A N 1
ATOM 3018 C CA . GLU A 1 386 ? -14.939 11.066 32.443 1.00 53.66 386 GLU A CA 1
ATOM 3019 C C . GLU A 1 386 ? -15.123 9.547 32.316 1.00 53.66 386 GLU A C 1
ATOM 3021 O O . GLU A 1 386 ? -15.841 8.941 33.109 1.00 53.66 386 GLU A O 1
ATOM 3026 N N . GLU A 1 387 ? -14.394 8.908 31.403 1.00 53.12 387 GLU A N 1
ATOM 3027 C CA . GLU A 1 387 ? -14.336 7.450 31.266 1.00 53.12 387 GLU A CA 1
ATOM 3028 C C . GLU A 1 387 ? -13.755 6.784 32.526 1.00 53.12 387 GLU A C 1
ATOM 3030 O O . GLU A 1 387 ? -14.347 5.867 33.095 1.00 53.12 387 GLU A O 1
ATOM 3035 N N . MET A 1 388 ? -12.657 7.326 33.056 1.00 55.75 388 MET A N 1
ATOM 3036 C CA . MET A 1 388 ? -12.044 6.894 34.312 1.00 55.75 388 MET A CA 1
ATOM 3037 C C . MET A 1 388 ? -12.973 7.098 35.509 1.00 55.75 388 MET A C 1
ATOM 3039 O O . MET A 1 388 ? -13.041 6.230 36.377 1.00 55.75 388 MET A O 1
ATOM 3043 N N . LYS A 1 389 ? -13.712 8.216 35.572 1.00 51.66 389 LYS A N 1
ATOM 3044 C CA . LYS A 1 389 ? -14.752 8.417 36.595 1.00 51.66 389 LYS A CA 1
ATOM 3045 C C . LYS A 1 389 ? -15.863 7.388 36.458 1.00 51.66 389 LYS A C 1
ATOM 3047 O O . LYS A 1 389 ? -16.330 6.890 37.475 1.00 51.66 389 LYS A O 1
ATOM 3052 N N . ASN A 1 390 ? -16.269 7.044 35.238 1.00 52.62 390 ASN A N 1
ATOM 3053 C CA . ASN A 1 390 ? -17.267 6.005 35.008 1.00 52.62 390 ASN A CA 1
ATOM 3054 C C . ASN A 1 390 ? -16.773 4.639 35.491 1.00 52.62 390 ASN A C 1
ATOM 3056 O O . ASN A 1 390 ? -17.524 3.955 36.181 1.00 52.62 390 ASN A O 1
ATOM 3060 N N . TYR A 1 391 ? -15.519 4.270 35.224 1.00 49.50 391 TYR A N 1
ATOM 3061 C CA . TYR A 1 391 ? -14.912 3.046 35.757 1.00 49.50 391 TYR A CA 1
ATOM 3062 C C . TYR A 1 391 ? -14.754 3.081 37.289 1.00 49.50 391 TYR A C 1
ATOM 3064 O O . TYR A 1 391 ? -15.039 2.094 37.966 1.00 49.50 391 TYR A O 1
ATOM 3072 N N . ALA A 1 392 ? -14.385 4.227 37.866 1.00 47.94 392 ALA A N 1
ATOM 3073 C CA . ALA A 1 392 ? -14.278 4.400 39.316 1.00 47.94 392 ALA A CA 1
ATOM 3074 C C . ALA A 1 392 ? -15.647 4.345 40.021 1.00 47.94 392 ALA A C 1
ATOM 3076 O O . ALA A 1 392 ? -15.772 3.726 41.077 1.00 47.94 392 ALA A O 1
ATOM 3077 N N . ASN A 1 393 ? -16.692 4.925 39.423 1.00 51.69 393 ASN A N 1
ATOM 3078 C CA . ASN A 1 393 ? -18.080 4.825 39.893 1.00 51.69 393 ASN A CA 1
ATOM 3079 C C . ASN A 1 393 ? -18.610 3.382 39.824 1.00 51.69 393 ASN A C 1
ATOM 3081 O O . ASN A 1 393 ? -19.542 3.037 40.547 1.00 51.69 393 ASN A O 1
ATOM 3085 N N . GLN A 1 394 ? -17.996 2.546 38.983 1.00 48.12 394 GLN A N 1
ATOM 3086 C CA . GLN A 1 394 ? -18.238 1.106 38.875 1.00 48.12 394 GLN A CA 1
ATOM 3087 C C . GLN A 1 394 ? -17.314 0.272 39.785 1.00 48.12 394 GLN A C 1
ATOM 3089 O O . GLN A 1 394 ? -17.363 -0.951 39.749 1.00 48.12 394 GLN A O 1
ATOM 3094 N N . GLY A 1 395 ? -16.489 0.907 40.627 1.00 43.38 395 GLY A N 1
ATOM 3095 C CA . GLY A 1 395 ? -15.655 0.235 41.628 1.00 43.38 395 GLY A CA 1
ATOM 3096 C C . GLY A 1 395 ? -14.300 -0.282 41.130 1.00 43.38 395 GLY A C 1
ATOM 3097 O O . GLY A 1 395 ? -13.597 -0.942 41.897 1.00 43.38 395 GLY A O 1
ATOM 3098 N N . LEU A 1 396 ? -13.902 0.028 39.890 1.00 44.94 396 LEU A N 1
ATOM 3099 C CA . LEU A 1 396 ? -12.633 -0.412 39.301 1.00 44.94 396 LEU A CA 1
ATOM 3100 C C . LEU A 1 396 ? -11.443 0.457 39.745 1.00 44.94 396 LEU A C 1
ATOM 3102 O O . LEU A 1 396 ? -11.546 1.679 39.886 1.00 44.94 396 LEU A O 1
ATOM 3106 N N . LYS A 1 397 ? -10.278 -0.183 39.917 1.00 45.69 397 LYS A N 1
ATOM 3107 C CA . LYS A 1 397 ? -8.975 0.486 40.054 1.00 45.69 397 LYS A CA 1
ATOM 3108 C C . LYS A 1 397 ? -8.418 0.794 38.661 1.00 45.69 397 LYS A C 1
ATOM 3110 O O . LYS A 1 397 ? -8.027 -0.112 37.928 1.00 45.69 397 LYS A O 1
ATOM 3115 N N . VAL A 1 398 ? -8.388 2.073 38.295 1.00 48.94 398 VAL A N 1
ATOM 3116 C CA . VAL A 1 398 ? -8.007 2.535 36.951 1.00 48.94 398 VAL A CA 1
ATOM 3117 C C . VAL A 1 398 ? -6.623 3.178 36.975 1.00 48.94 398 VAL A C 1
ATOM 3119 O O . VAL A 1 398 ? -6.339 3.988 37.855 1.00 48.94 398 VAL A O 1
ATOM 3122 N N . PHE A 1 399 ? -5.787 2.848 35.992 1.00 50.75 399 PHE A N 1
ATOM 3123 C CA . PHE A 1 399 ? -4.453 3.405 35.779 1.00 50.75 399 PHE A CA 1
ATOM 3124 C C . PHE A 1 399 ? -4.374 4.024 34.378 1.00 50.75 399 PHE A C 1
ATOM 3126 O O . PHE A 1 399 ? -4.539 3.327 33.380 1.00 50.75 399 PHE A O 1
ATOM 3133 N N . ALA A 1 400 ? -4.133 5.331 34.278 1.00 48.62 400 ALA A N 1
ATOM 3134 C CA . ALA A 1 400 ? -3.986 6.002 32.987 1.00 48.62 400 ALA A CA 1
ATOM 3135 C C . ALA A 1 400 ? -2.509 6.208 32.649 1.00 48.62 400 ALA A C 1
ATOM 3137 O O . ALA A 1 400 ? -1.743 6.724 33.455 1.00 48.62 400 ALA A O 1
ATOM 3138 N N . VAL A 1 401 ? -2.123 5.831 31.435 1.00 48.53 401 VAL A N 1
ATOM 3139 C CA . VAL A 1 401 ? -0.779 6.019 30.896 1.00 48.53 401 VAL A CA 1
ATOM 3140 C C . VAL A 1 401 ? -0.867 7.053 29.786 1.00 48.53 401 VAL A C 1
ATOM 3142 O O . VAL A 1 401 ? -1.464 6.828 28.736 1.00 48.53 401 VAL A O 1
ATOM 3145 N N . THR A 1 402 ? -0.274 8.219 30.009 1.00 44.94 402 THR A N 1
ATOM 3146 C CA . THR A 1 402 ? -0.100 9.220 28.961 1.00 44.94 402 THR A CA 1
ATOM 3147 C C . THR A 1 402 ? 1.214 8.942 28.218 1.00 44.94 402 THR A C 1
ATOM 3149 O O . THR A 1 402 ? 2.284 9.019 28.821 1.00 44.94 402 THR A O 1
ATOM 3152 N N . PRO A 1 403 ? 1.198 8.631 26.911 1.00 43.00 403 PRO A N 1
ATOM 3153 C CA . PRO A 1 403 ? 2.399 8.642 26.103 1.00 43.00 403 PRO A CA 1
ATOM 3154 C C . PRO A 1 403 ? 2.973 10.053 26.116 1.00 43.00 403 PRO A C 1
ATOM 3156 O O . PRO A 1 403 ? 2.268 11.018 25.830 1.00 43.00 403 PRO A O 1
ATOM 3159 N N . TYR A 1 404 ? 4.252 10.153 26.475 1.00 46.56 404 TYR A N 1
ATOM 3160 C CA . TYR A 1 404 ? 4.973 11.413 26.620 1.00 46.56 404 TYR A CA 1
ATOM 3161 C C . TYR A 1 404 ? 4.958 12.178 25.284 1.00 46.56 404 TYR A C 1
ATOM 3163 O O . TYR A 1 404 ? 5.611 11.751 24.327 1.00 46.56 404 TYR A O 1
ATOM 3171 N N . PRO A 1 405 ? 4.219 13.293 25.155 1.00 46.66 405 PRO A N 1
ATOM 3172 C CA . PRO A 1 405 ? 4.243 14.077 23.932 1.00 46.66 405 PRO A CA 1
ATOM 3173 C C . PRO A 1 405 ? 5.602 14.754 23.786 1.00 46.66 405 PRO A C 1
ATOM 3175 O O . PRO A 1 405 ? 6.125 15.320 24.747 1.00 46.66 405 PRO A O 1
ATOM 3178 N N . LYS A 1 406 ? 6.129 14.797 22.559 1.00 40.72 406 LYS A N 1
ATOM 3179 C CA . LYS A 1 406 ? 7.340 15.555 22.187 1.00 40.72 406 LYS A CA 1
ATOM 3180 C C . LYS A 1 406 ? 7.338 16.998 22.735 1.00 40.72 406 LYS A C 1
ATOM 3182 O O . LYS A 1 406 ? 8.385 17.534 23.078 1.00 40.72 406 LYS A O 1
ATOM 3187 N N . ASN A 1 407 ? 6.150 17.576 22.905 1.00 45.12 407 ASN A N 1
ATOM 3188 C CA . ASN A 1 407 ? 5.911 18.923 23.418 1.00 45.12 407 ASN A CA 1
ATOM 3189 C C . ASN A 1 407 ? 6.418 19.152 24.859 1.00 45.12 407 ASN A C 1
ATOM 3191 O O . ASN A 1 407 ? 6.771 20.276 25.187 1.00 45.12 407 ASN A O 1
ATOM 3195 N N . TYR A 1 408 ? 6.504 18.127 25.716 1.00 47.66 408 TYR A N 1
ATOM 3196 C CA . TYR A 1 408 ? 6.997 18.295 27.097 1.00 47.66 408 TYR A CA 1
ATOM 3197 C C . TYR A 1 408 ? 8.509 18.540 27.156 1.00 47.66 408 TYR A C 1
ATOM 3199 O O . TYR A 1 408 ? 8.972 19.353 27.955 1.00 47.66 408 TYR A O 1
ATOM 3207 N N . MET A 1 409 ? 9.259 17.914 26.245 1.00 49.28 409 MET A N 1
ATOM 3208 C CA . MET A 1 409 ? 10.688 18.188 26.042 1.00 49.28 409 MET A CA 1
ATOM 3209 C C . MET A 1 409 ? 10.901 19.622 25.535 1.00 49.28 409 MET A C 1
ATOM 3211 O O . MET A 1 409 ? 11.853 20.292 25.925 1.00 49.28 409 MET A O 1
ATOM 3215 N N . GLU A 1 410 ? 9.988 20.124 24.697 1.00 47.41 410 GLU A N 1
ATOM 3216 C CA . GLU A 1 410 ? 9.996 21.516 24.223 1.00 47.41 410 GLU A CA 1
ATOM 3217 C C . GLU A 1 410 ? 9.614 22.528 25.320 1.00 47.41 410 GLU A C 1
ATOM 3219 O O . GLU A 1 410 ? 9.935 23.711 25.202 1.00 47.41 410 GLU A O 1
ATOM 3224 N N . TRP A 1 411 ? 8.956 22.076 26.393 1.00 51.38 411 TRP A N 1
ATOM 3225 C CA . TRP A 1 411 ? 8.601 22.879 27.572 1.00 51.38 411 TRP A CA 1
ATOM 3226 C C . TRP A 1 411 ? 9.629 22.785 28.709 1.00 51.38 411 TRP A C 1
ATOM 3228 O O . TRP A 1 411 ? 9.469 23.470 29.716 1.00 51.38 411 TRP A O 1
ATOM 3238 N N . GLY A 1 412 ? 10.707 22.014 28.522 1.00 52.34 412 GLY A N 1
ATOM 3239 C CA . GLY A 1 412 ? 11.855 21.962 29.431 1.00 52.34 412 GLY A CA 1
ATOM 3240 C C . GLY A 1 412 ? 11.845 20.833 30.461 1.00 52.34 412 GLY A C 1
ATOM 3241 O O . GLY A 1 412 ? 12.701 20.858 31.336 1.00 52.34 412 GLY A O 1
ATOM 3242 N N . TYR A 1 413 ? 10.930 19.863 30.355 1.00 46.31 413 TYR A N 1
ATOM 3243 C CA . TYR A 1 413 ? 10.869 18.702 31.252 1.00 46.31 413 TYR A CA 1
ATOM 3244 C C . TYR A 1 413 ? 11.635 17.506 30.673 1.00 46.31 413 TYR A C 1
ATOM 3246 O O . TYR A 1 413 ? 11.332 17.077 29.551 1.00 46.31 413 TYR A O 1
ATOM 3254 N N . ASP A 1 414 ? 12.573 16.933 31.435 1.00 51.72 414 ASP A N 1
ATOM 3255 C CA . ASP A 1 414 ? 13.317 15.730 31.045 1.00 51.72 414 ASP A CA 1
ATOM 3256 C C . ASP A 1 414 ? 12.601 14.450 31.544 1.00 51.72 414 ASP A C 1
ATOM 3258 O O . ASP A 1 414 ? 12.556 14.183 32.745 1.00 51.72 414 ASP A O 1
ATOM 3262 N N . PRO A 1 415 ? 12.059 13.600 30.647 1.00 44.69 415 PRO A N 1
ATOM 3263 C CA . PRO A 1 415 ? 11.374 12.355 31.010 1.00 44.69 415 PRO A CA 1
ATOM 3264 C C . PRO A 1 415 ? 12.270 11.319 31.700 1.00 44.69 415 PRO A C 1
ATOM 3266 O O . PRO A 1 415 ? 11.757 10.330 32.232 1.00 44.69 415 PRO A O 1
ATOM 3269 N N . LEU A 1 416 ? 13.593 11.492 31.646 1.00 42.72 416 LEU A N 1
ATOM 3270 C CA . LEU A 1 416 ? 14.567 10.626 32.304 1.00 42.72 416 LEU A CA 1
ATOM 3271 C C . LEU A 1 416 ? 14.981 11.153 33.686 1.00 42.72 416 LEU A C 1
ATOM 3273 O O . LEU A 1 416 ? 15.610 10.403 34.438 1.00 42.72 416 LEU A O 1
ATOM 3277 N N . ASP A 1 417 ? 14.612 12.389 34.041 1.00 48.56 417 ASP A N 1
ATOM 3278 C CA . ASP A 1 417 ? 14.917 12.990 35.338 1.00 48.56 417 ASP A CA 1
ATOM 3279 C C . ASP A 1 417 ? 13.872 12.580 36.406 1.00 48.56 417 ASP A C 1
ATOM 3281 O O . ASP A 1 417 ? 12.668 12.790 36.232 1.00 48.56 417 ASP A O 1
ATOM 3285 N N . PRO A 1 418 ? 14.285 11.959 37.529 1.00 42.28 418 PRO A N 1
ATOM 3286 C CA . PRO A 1 418 ? 13.371 11.543 38.593 1.00 42.28 418 PRO A CA 1
ATOM 3287 C C . PRO A 1 418 ? 12.611 12.679 39.297 1.00 42.28 418 PRO A C 1
ATOM 3289 O O . PRO A 1 418 ? 11.520 12.417 39.807 1.00 42.28 418 PRO A O 1
ATOM 3292 N N . GLU A 1 419 ? 13.157 13.897 39.372 1.00 42.91 419 GLU A N 1
ATOM 3293 C CA . GLU A 1 419 ? 12.488 15.039 40.011 1.00 42.91 419 GLU A CA 1
ATOM 3294 C C . GLU A 1 419 ? 11.386 15.609 39.111 1.00 42.91 419 GLU A C 1
ATOM 3296 O O . GLU A 1 419 ? 10.257 15.775 39.582 1.00 42.91 419 GLU A O 1
ATOM 3301 N N . ASP A 1 420 ? 11.653 15.756 37.810 1.00 39.91 420 ASP A N 1
ATOM 3302 C CA . ASP A 1 420 ? 10.649 16.164 36.815 1.00 39.91 420 ASP A CA 1
ATOM 3303 C C . ASP A 1 420 ? 9.503 15.142 36.736 1.00 39.91 420 ASP A C 1
ATOM 3305 O O . ASP A 1 420 ? 8.326 15.506 36.663 1.00 39.91 420 ASP A O 1
ATOM 3309 N N . ARG A 1 421 ? 9.814 13.841 36.855 1.00 41.66 421 ARG A N 1
ATOM 3310 C CA . ARG A 1 421 ? 8.798 12.777 36.947 1.00 41.66 421 ARG A CA 1
ATOM 3311 C C . ARG A 1 421 ? 7.887 12.944 38.163 1.00 41.66 421 ARG A C 1
ATOM 3313 O O . ARG A 1 421 ? 6.690 12.708 38.046 1.00 41.66 421 ARG A O 1
ATOM 3320 N N . ILE A 1 422 ? 8.415 13.345 39.321 1.00 38.34 422 ILE A N 1
ATOM 3321 C CA . ILE A 1 422 ? 7.620 13.544 40.546 1.00 38.34 422 ILE A CA 1
ATOM 3322 C C . ILE A 1 422 ? 6.755 14.806 40.453 1.00 38.34 422 ILE A C 1
ATOM 3324 O O . ILE A 1 422 ? 5.635 14.801 40.965 1.00 38.34 422 ILE A O 1
ATOM 3328 N N . GLU A 1 423 ? 7.247 15.871 39.823 1.00 37.31 423 GLU A N 1
ATOM 3329 C CA . GLU A 1 423 ? 6.494 17.116 39.633 1.00 37.31 423 GLU A CA 1
ATOM 3330 C C . GLU A 1 423 ? 5.359 16.961 38.610 1.00 37.31 423 GLU A C 1
ATOM 3332 O O . GLU A 1 423 ? 4.303 17.549 38.792 1.00 37.31 423 GLU A O 1
ATOM 3337 N N . ILE A 1 424 ? 5.525 16.095 37.604 1.00 37.25 424 ILE A N 1
ATOM 3338 C CA . ILE A 1 424 ? 4.479 15.729 36.630 1.00 37.25 424 ILE A CA 1
ATOM 3339 C C . ILE A 1 424 ? 3.429 14.765 37.224 1.00 37.25 424 ILE A C 1
ATOM 3341 O O . ILE A 1 424 ? 2.289 14.723 36.758 1.00 37.25 424 ILE A O 1
ATOM 3345 N N . ILE A 1 425 ? 3.804 13.970 38.236 1.00 35.25 425 ILE A N 1
ATOM 3346 C CA . ILE A 1 425 ? 2.914 13.022 38.938 1.00 35.25 425 ILE A CA 1
ATOM 3347 C C . ILE A 1 425 ? 2.025 13.715 39.990 1.00 35.25 425 ILE A C 1
ATOM 3349 O O . ILE A 1 425 ? 0.940 13.207 40.286 1.00 35.25 425 ILE A O 1
ATOM 3353 N N . LYS A 1 426 ? 2.493 14.813 40.593 1.00 33.66 426 LYS A N 1
ATOM 3354 C CA . LYS A 1 426 ? 1.768 15.593 41.613 1.00 33.66 426 LYS A CA 1
ATOM 3355 C C . LYS A 1 426 ? 0.808 16.592 40.985 1.00 33.66 426 LYS A C 1
ATOM 3357 O O . LYS A 1 426 ? -0.259 16.800 41.609 1.00 33.66 426 LYS A O 1
#

Radius of gyration: 29.63 Å; Cα contacts (8 Å, |Δi|>4): 749; chains: 1; bounding box: 94×57×111 Å

Nearest PDB structures (foldseek):
  6xyc-assembly1_A  TM=7.118E-01  e=2.079E-14  metagenome
  5jd5-assembly2_B  TM=7.707E-01  e=6.057E-12  uncultured bacterium
  8q03-assembly1_B  TM=7.750E-01  e=1.280E-10  metagenome
  3wj1-assembly1_A  TM=6.890E-01  e=2.182E-11  Saccharolobus shibatae
  2i3d-assembly1_A  TM=6.932E-01  e=7.632E-09  Agrobacterium fabrum str. C58

Sequence (426 aa):
MEKKSATPNKRKDHTALIVLLSFLAAVVWYIIVCCGVTFIPMLQMLSVNRTACRFPGKQEKPEEVFTFDSGARLSYFPGDTTIKNKYVVICPGGGYVVCSVESEGYPIAQEFNRLGYHAFVLEYRVGGASDSFHAPLDDLAEAIRFIDYNSDRFCVQAGVYTLCGFSAGGNLVGMFGTEEYGYSNYQGVKRPNSLILGYPWISPTDRATGNAVEAIYRATINHNGAKCFLGKNYSINDMCVDSWVTPLYPRTYIMQGDKDAVLPIEDNGDLMAQVLEENEVEFVYERCAGVNHGCGLGIGTTAEGWIERAMEFDEKYWYEEEYTPEPIDCEELISRAGGLICGVCHPKDKGEQVLELGAEWVRVDISWPAYNKDGTSNYVYEGVKEEMKNYANQGLKVFAVTPYPKNYMEWGYDPLDPEDRIEIIK

Solvent-accessible surface area (backbone atoms only — not comparable to full-atom values): 23390 Å² total; per-residue (Å²): 142,83,85,82,83,84,81,83,83,78,78,78,77,56,62,66,57,53,53,52,51,51,51,51,50,49,50,53,48,50,48,51,47,56,49,47,63,46,46,53,57,50,48,48,60,64,60,72,28,63,64,16,21,50,54,95,68,83,85,76,75,59,82,44,74,48,72,48,96,88,69,28,32,42,32,34,36,79,33,36,71,90,79,34,44,39,39,37,43,32,28,29,23,47,43,30,58,47,59,34,44,81,65,38,26,43,34,51,33,52,53,40,27,76,75,24,25,27,18,34,33,44,43,48,58,32,56,50,77,46,78,44,65,34,40,40,58,52,43,51,52,49,50,52,41,52,47,40,76,40,12,79,81,71,46,36,47,64,63,48,35,33,37,35,9,24,28,42,14,11,25,51,48,46,36,38,43,16,69,88,74,8,34,81,73,38,89,86,45,56,68,54,66,28,36,38,28,41,46,34,44,29,43,80,74,83,73,87,62,99,44,73,58,44,49,52,51,48,53,49,27,53,54,24,40,33,24,23,42,38,32,91,67,71,58,64,68,82,58,22,34,66,82,44,66,45,61,82,30,50,34,34,34,38,39,32,27,76,48,21,73,74,60,49,39,76,51,14,56,55,40,45,52,50,49,31,57,76,34,72,28,56,68,48,76,48,76,20,70,80,30,44,61,71,30,67,57,16,47,96,48,72,39,44,64,47,68,59,54,46,46,56,60,53,53,68,57,69,65,76,67,70,84,69,77,75,82,74,67,56,70,69,54,43,77,74,61,87,63,74,66,84,58,72,53,57,82,84,60,60,68,67,73,62,54,75,71,76,64,84,69,48,80,43,76,40,97,56,62,54,51,44,99,85,70,44,73,32,72,68,38,54,49,51,51,52,51,50,46,53,42,44,77,66,49,45,36,53,35,51,34,47,53,78,48,75,64,45,58,76,72,71,48,51,92,86,39,73,65,50,51,51,65,75,56,106

Mean predicted aligned error: 16.82 Å

Secondary structure (DSSP, 8-state):
---PPPPP-----THHHHHHHHHHHHHHHHHHHHHHHHHHHHHHHHHHSTTTT--SSPPPPPSEEEE-TTS-EEEEE---TTT---EEEEE--STTT---IIIIIHHHHHHHHHTT-EEEEEE---TT---STTHHHHHHHHHHHHHHHTHHHHT--TT-EEEEEETHHHHHHHHHTSTTTSGGGSTT-PPPSEEEEES---S---PPPS-HHHHHHHHHHHHHHHHHHHTTS--GGGG-GGGG--TTSPEEEEEEETT-SSS-GGGTHHHHHHHHHHTT--EEEEEETTPPS--TT-TTSTTTTHHHHHHHHHHTTTTTT--------HHHHHHHH-S-------TTS-THHHHTT----EEEE-SS-SB-TTSPBPHHHHHHHHHHHHHHHTT--EEEE----HHHHHTT--TT-HHHHHHHH-

Foldseek 3Di:
DDDDDDDDDDPPPCVVVVVVVVVVVVVVVVVCCVCVLQVPVVVVVVPPQQVLQDQPDDQDFAPDWDADPLRKIKGKDAFALVPALEAEEEFADDLLCFGCCRRFVRSLQVVCNVVRHIYIYIRFHGNLSDLDAQRRQVSVLVVLQVCLVCSVVSSHDRQAYEYEAAAARLLSQLQQQFPVRHQVVRQPHHHYQEYEHEQYDAALDPDDDP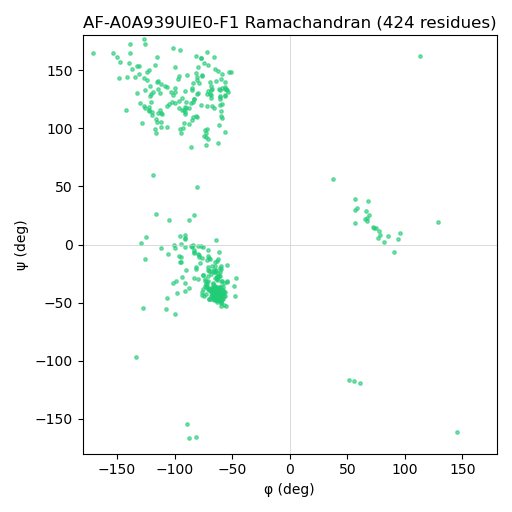RPNLVVSSVSSLVTVQCNHGRPDGDSRSSRSLVGDALSGHEYEYEHECAAPNHHCVSPQVSVVVSCVVRVHHYHYHYFYPDYGNSRCRPPGSSHCVSVVVVVVSVVCVPVPPPPDDPDPLVVQLVPAPAEDEFEDEPPPDCVVVVVVPHDEAEAEQSDDQADPVRHGDPSNVVVVVVVVVCVVSRHYYYYYYHDDPVVVVVPQDNPDPVSRVVVGD

pLDDT: mean 71.48, std 22.08, range [26.14, 98.75]